Protein AF-A0AAN0JT61-F1 (afdb_monomer_lite)

InterPro domains:
  IPR011029 Death-like domain superfamily [G3DSA:1.10.533.10] (114-217)
  IPR011029 Death-like domain superfamily [SSF47986] (134-212)

pLDDT: mean 75.13, std 17.11, range [29.06, 97.12]

Organism: Amphimedon queenslandica (NCBI:txid400682)

Radius of gyration: 32.4 Å; chains: 1; bounding box: 70×127×72 Å

Secondary structure (DSSP, 8-state):
----------S-SSSSSHHHHHHHHHHHHHHHHHHHHHHHHHHHHHHHHHHHHHHHHHHHHHHHHHHHH----S--HHHHHHHHHHHHHHHHHHHHHHHHHHHHHHHHHHHHSTTSS---GGGHHHHHHHHHHTT--STTHHHHHHHTT--HHHHHHHHHHTTT-HHHHHHHHHHHHHTTGGGHHHHH-SS-HHHHHHHHHHHT-HHHHHHHHHHH-HHHHHHHTTTT-HHHHHHGGGGHHHHHHTTSSS-S---SS-HHHHHHHHHHHHHHH-GGGHHHHHHHHHTSTTTHHHHHHHHHHHHHHHTTTT----TTS-EEEEPPHHHHHHHHHHHHHHHHHHHHHHHHHHH-TT---HHHHHHHHHHH-GGGHHHHHH--SHHHHHHHHHHHS-SS--HHHHHHHHHTT-GGGHHHHHHHHHHHHHHIIIIIIHHHHHHHHTS-GGG-SEEEEEE-TT--HHHHHHHHHHHHHHHTTT-TTPEEEEEETT-

Foldseek 3Di:
DDDDDDDDDDDDDPDPPVVVVVVVVVVVVVVVVVVVVVVVVVVVVVVVVVVVVVVVVVVVVVVVVVVVVDPDDDDPPPVVVVVVVVVVVVVVVVVVVVVVVVVVVVVVVVVVPLPPFADALVCLVVVLVLLVVLPNPQPCLLQLLVLLPHDPVQLVVLCVVQPPNSSSSNSSSVNCQNVCHNVSCPVQVGHGLLSSLRSCVVVVVPSSSVSSCVVPPVLLVLLVVCLPPPLQQVCLLVCLVVCVVLVQADDSDADPPSRSNVSSVSNSSVCSSPVVSQLSVLVSLCVDPSSVVVSVSSNVSSVVVVCVVFAPDPVPAFGEGEADPVLLVVLVVLLVLLLVLLQVLQVLQVPDPPDPPLVVLLVVVCVVDVVCNVQSVVDPGSSSVSNSVSVVDASQDPPSVVCVCVVSVSVVSVVSVVVSNVSVVCSLPPPVLCSVCVSCVVPPPVSGQEYEYEYEQPRDPSSQVNCQVSVCVSCVVPDPRYHYHYYYPPD

Structure (mmCIF, N/CA/C/O backbone):
data_AF-A0AAN0JT61-F1
#
_entry.id   AF-A0AAN0JT61-F1
#
loop_
_atom_site.group_PDB
_atom_site.id
_atom_site.type_symbol
_atom_site.label_atom_id
_atom_site.label_alt_id
_atom_site.label_comp_id
_atom_site.label_asym_id
_atom_site.label_entity_id
_atom_site.label_seq_id
_atom_site.pdbx_PDB_ins_code
_atom_site.Cartn_x
_atom_site.Cartn_y
_atom_site.Cartn_z
_atom_site.occupancy
_atom_site.B_iso_or_equiv
_atom_site.auth_seq_id
_atom_site.auth_comp_id
_atom_site.auth_asym_id
_atom_site.auth_atom_id
_atom_site.pdbx_PDB_model_num
ATOM 1 N N . MET A 1 1 ? 25.704 -66.673 25.360 1.00 35.16 1 MET A N 1
ATOM 2 C CA . MET A 1 1 ? 25.328 -66.747 23.933 1.00 35.16 1 MET A CA 1
ATOM 3 C C . MET A 1 1 ? 24.663 -65.438 23.552 1.00 35.16 1 MET A C 1
ATOM 5 O O . MET A 1 1 ? 23.909 -64.894 24.343 1.00 35.16 1 MET A O 1
ATOM 9 N N . ILE A 1 2 ? 25.077 -64.917 22.407 1.00 32.34 2 ILE A N 1
ATOM 10 C CA . ILE A 1 2 ? 24.938 -63.550 21.899 1.00 32.34 2 ILE A CA 1
ATOM 11 C C . ILE A 1 2 ? 23.466 -63.130 21.734 1.00 32.34 2 ILE A C 1
ATOM 13 O O . ILE A 1 2 ? 22.726 -63.782 21.006 1.00 32.34 2 ILE A O 1
ATOM 17 N N . PHE A 1 3 ? 23.075 -62.010 22.350 1.00 30.03 3 PHE A N 1
ATOM 18 C CA . PHE A 1 3 ? 21.965 -61.181 21.871 1.00 30.03 3 PHE A CA 1
ATOM 19 C C . PHE A 1 3 ? 22.560 -60.119 20.947 1.00 30.03 3 PHE A C 1
ATOM 21 O O . PHE A 1 3 ? 23.240 -59.196 21.389 1.00 30.03 3 PHE A O 1
ATOM 28 N N . SER A 1 4 ? 22.325 -60.275 19.652 1.00 37.31 4 SER A N 1
ATOM 29 C CA . SER A 1 4 ? 22.601 -59.279 18.626 1.00 37.31 4 SER A CA 1
ATOM 30 C C . SER A 1 4 ? 21.273 -58.873 18.009 1.00 37.31 4 SER A C 1
ATOM 32 O O . SER A 1 4 ? 20.595 -59.745 17.474 1.00 37.31 4 SER A O 1
ATOM 34 N N . LEU A 1 5 ? 20.924 -57.586 18.086 1.00 38.19 5 LEU A N 1
ATOM 35 C CA . LEU A 1 5 ? 20.287 -56.797 17.022 1.00 38.19 5 LEU A CA 1
ATOM 36 C C . LEU A 1 5 ? 19.927 -55.413 17.584 1.00 38.19 5 LEU A C 1
ATOM 38 O O . LEU A 1 5 ? 18.916 -55.274 18.262 1.00 38.19 5 LEU A O 1
ATOM 42 N N . LEU A 1 6 ? 20.790 -54.422 17.316 1.00 29.06 6 LEU A N 1
ATOM 43 C CA . LEU A 1 6 ? 20.471 -53.029 16.940 1.00 29.06 6 LEU A CA 1
ATOM 44 C C . LEU A 1 6 ? 21.735 -52.150 17.056 1.00 29.06 6 LEU A C 1
ATOM 46 O O . LEU A 1 6 ? 22.247 -51.977 18.163 1.00 29.06 6 LEU A O 1
ATOM 50 N N . PRO A 1 7 ? 22.239 -51.547 15.963 1.00 36.56 7 PRO A N 1
ATOM 51 C CA . PRO A 1 7 ? 23.210 -50.466 16.049 1.00 36.56 7 PRO A CA 1
ATOM 52 C C . PRO A 1 7 ? 22.503 -49.111 16.195 1.00 36.56 7 PRO A C 1
ATOM 54 O O . PRO A 1 7 ? 21.719 -48.690 15.347 1.00 36.56 7 PRO A O 1
ATOM 57 N N . THR A 1 8 ? 22.838 -48.437 17.289 1.00 40.16 8 THR A N 1
ATOM 58 C CA . THR A 1 8 ? 22.926 -46.982 17.488 1.00 40.16 8 THR A CA 1
ATOM 59 C C . THR A 1 8 ? 22.802 -46.101 16.232 1.00 40.16 8 THR A C 1
ATOM 61 O O . THR A 1 8 ? 23.750 -45.981 15.459 1.00 40.16 8 THR A O 1
ATOM 64 N N . TYR A 1 9 ? 21.691 -45.368 16.118 1.00 32.44 9 TYR A N 1
ATOM 65 C CA . TYR A 1 9 ? 21.553 -44.167 15.280 1.00 32.44 9 TYR A CA 1
ATOM 66 C C . TYR A 1 9 ? 20.774 -43.088 16.043 1.00 32.44 9 TYR A C 1
ATOM 68 O O . TYR A 1 9 ? 19.642 -42.765 15.717 1.00 32.44 9 TYR A O 1
ATOM 76 N N . PHE A 1 10 ? 21.370 -42.534 17.098 1.00 38.59 10 PHE A N 1
ATOM 77 C CA . PHE A 1 10 ? 20.875 -41.304 17.721 1.00 38.59 10 PHE A CA 1
ATOM 78 C C . PHE A 1 10 ? 22.030 -40.576 18.412 1.00 38.59 10 PHE A C 1
ATOM 80 O O . PHE A 1 10 ? 22.243 -40.733 19.605 1.00 38.59 10 PHE A O 1
ATOM 87 N N . CYS A 1 11 ? 22.824 -39.830 17.640 1.00 41.75 11 CYS A N 1
ATOM 88 C CA . CYS A 1 11 ? 23.382 -38.528 18.030 1.00 41.75 11 CYS A CA 1
ATOM 89 C C . CYS A 1 11 ? 24.248 -37.973 16.890 1.00 41.75 11 CYS A C 1
ATOM 91 O O . CYS A 1 11 ? 24.956 -38.733 16.240 1.00 41.75 11 CYS A O 1
ATOM 93 N N . LYS A 1 12 ? 24.252 -36.644 16.725 1.00 39.28 12 LYS A N 1
ATOM 94 C CA . LYS A 1 12 ? 24.946 -35.831 15.696 1.00 39.28 12 LYS A CA 1
ATOM 95 C C . LYS A 1 12 ? 24.189 -35.614 14.379 1.00 39.28 12 LYS A C 1
ATOM 97 O O . LYS A 1 12 ? 24.621 -36.070 13.326 1.00 39.28 12 LYS A O 1
ATOM 102 N N . LYS A 1 13 ? 23.135 -34.789 14.400 1.00 38.94 13 LYS A N 1
ATOM 103 C CA . LYS A 1 13 ? 22.793 -34.005 13.194 1.00 38.94 13 LYS A CA 1
ATOM 104 C C . LYS A 1 13 ? 22.167 -32.617 13.388 1.00 38.94 13 LYS A C 1
ATOM 106 O O . LYS A 1 13 ? 21.731 -32.054 12.398 1.00 38.94 13 LYS A O 1
ATOM 111 N N . ASN A 1 14 ? 22.200 -32.020 14.586 1.00 39.97 14 ASN A N 1
ATOM 112 C CA . ASN A 1 14 ? 21.598 -30.688 14.808 1.00 39.97 14 ASN A CA 1
ATOM 113 C C . ASN A 1 14 ? 22.558 -29.594 15.317 1.00 39.97 14 ASN A C 1
ATOM 115 O O . ASN A 1 14 ? 22.096 -28.535 15.713 1.00 39.97 14 ASN A O 1
ATOM 119 N N . PHE A 1 15 ? 23.882 -29.788 15.299 1.00 38.34 15 PHE A N 1
ATOM 120 C CA . PHE A 1 15 ? 24.797 -28.834 15.959 1.00 38.34 15 PHE A CA 1
ATOM 121 C C . PHE A 1 15 ? 25.441 -27.759 15.058 1.00 38.34 15 PHE A C 1
ATOM 123 O O . PHE A 1 15 ? 26.289 -27.019 15.538 1.00 38.34 15 PHE A O 1
ATOM 130 N N . TRP A 1 16 ? 25.068 -27.636 13.776 1.00 36.72 16 TRP A N 1
ATOM 131 C CA . TRP A 1 16 ? 25.765 -26.713 12.851 1.00 36.72 16 TRP A CA 1
ATOM 132 C C . TRP A 1 16 ? 24.884 -25.743 12.047 1.00 36.72 16 TRP A C 1
ATOM 134 O O . TRP A 1 16 ? 25.426 -24.968 11.269 1.00 36.72 16 TRP A O 1
ATOM 144 N N . VAL A 1 17 ? 23.560 -25.715 12.247 1.00 42.69 17 VAL A N 1
ATOM 145 C CA . VAL A 1 17 ? 22.659 -24.814 11.484 1.00 42.69 17 VAL A CA 1
ATOM 146 C C . VAL A 1 17 ? 22.092 -23.658 12.330 1.00 42.69 17 VAL A C 1
ATOM 148 O O . VAL A 1 17 ? 21.670 -22.651 11.779 1.00 42.69 17 VAL A O 1
ATOM 151 N N . GLU A 1 18 ? 22.155 -23.722 13.665 1.00 44.03 18 GLU A N 1
ATOM 152 C CA . GLU A 1 18 ? 21.636 -22.643 14.532 1.00 44.03 18 GLU A CA 1
ATOM 153 C C . GLU A 1 18 ? 22.633 -21.510 14.827 1.00 44.03 18 GLU A C 1
ATOM 155 O O . GLU A 1 18 ? 22.223 -20.417 15.212 1.00 44.03 18 GLU A O 1
ATOM 160 N N . LEU A 1 19 ? 23.937 -21.753 14.685 1.00 47.88 19 LEU A N 1
ATOM 161 C CA . LEU A 1 19 ? 24.980 -20.801 15.089 1.00 47.88 19 LEU A CA 1
ATOM 162 C C . LEU A 1 19 ? 25.060 -19.521 14.228 1.00 47.88 19 LEU A C 1
ATOM 164 O O . LEU A 1 19 ? 25.226 -18.456 14.822 1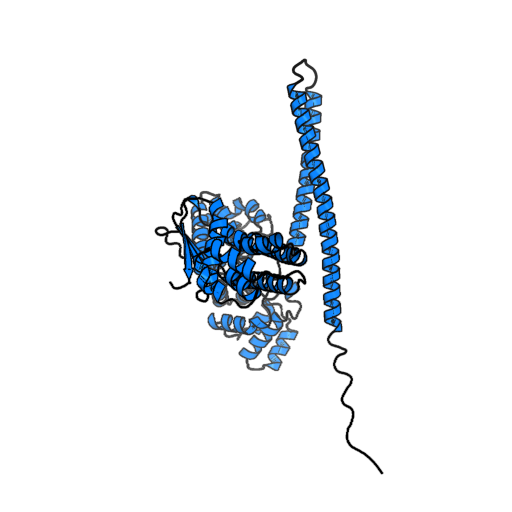.00 47.88 19 LEU A O 1
ATOM 168 N N . PRO A 1 20 ? 24.917 -19.558 12.884 1.00 50.59 20 PRO A N 1
ATOM 169 C CA . PRO A 1 20 ? 25.002 -18.347 12.060 1.00 50.59 20 PRO A CA 1
ATOM 170 C C . PRO A 1 20 ? 23.803 -17.417 12.283 1.00 50.59 20 PRO A C 1
ATOM 172 O O . PRO A 1 20 ? 23.983 -16.233 12.537 1.00 50.59 20 PRO A O 1
ATOM 175 N N . PHE A 1 21 ? 22.588 -17.975 12.308 1.00 44.12 21 PHE A N 1
ATOM 176 C CA . PHE A 1 21 ? 21.357 -17.211 12.529 1.00 44.12 21 PHE A CA 1
ATOM 177 C C . PHE A 1 21 ? 21.274 -16.616 13.936 1.00 44.12 21 PHE A C 1
ATOM 179 O O . PHE A 1 21 ? 20.830 -15.485 14.093 1.00 44.12 21 PHE A O 1
ATOM 186 N N . LYS A 1 22 ? 21.732 -17.333 14.974 1.00 55.31 22 LYS A N 1
ATOM 187 C CA . LYS A 1 22 ? 21.816 -16.765 16.331 1.00 55.31 22 LYS A CA 1
ATOM 188 C C . LYS A 1 22 ? 22.805 -15.603 16.406 1.00 55.31 22 LYS A C 1
ATOM 190 O O . LYS A 1 22 ? 22.553 -14.663 17.151 1.00 55.31 22 LYS A O 1
ATOM 195 N N . ARG A 1 23 ? 23.898 -15.657 15.637 1.00 58.09 23 ARG A N 1
ATOM 196 C CA . ARG A 1 23 ? 24.885 -14.575 15.561 1.00 58.09 23 ARG A CA 1
ATOM 197 C C . ARG A 1 23 ? 24.325 -13.352 14.838 1.00 58.09 23 ARG A C 1
ATOM 199 O O . ARG A 1 23 ? 24.416 -12.263 15.382 1.00 58.09 23 ARG A O 1
ATOM 206 N N . GLU A 1 24 ? 23.673 -13.541 13.693 1.00 56.53 24 GLU A N 1
ATOM 207 C CA . GLU A 1 24 ? 23.010 -12.456 12.953 1.00 56.53 24 GLU A CA 1
ATOM 208 C C . GLU A 1 24 ? 21.865 -11.825 13.757 1.00 56.53 24 GLU A C 1
ATOM 210 O O . GLU A 1 24 ? 21.730 -10.607 13.788 1.00 56.53 24 GLU A O 1
ATOM 215 N N . ILE A 1 25 ? 21.065 -12.628 14.468 1.00 57.94 25 ILE A N 1
ATOM 216 C CA . ILE A 1 25 ? 20.013 -12.115 15.357 1.00 57.94 25 ILE A CA 1
ATOM 217 C C . ILE A 1 25 ? 20.620 -11.327 16.523 1.00 57.94 25 ILE A C 1
ATOM 219 O O . ILE A 1 25 ? 20.094 -10.271 16.859 1.00 57.94 25 ILE A O 1
ATOM 223 N N . ALA A 1 26 ? 21.715 -11.803 17.123 1.00 60.56 26 ALA A N 1
ATOM 224 C CA . ALA A 1 26 ? 22.400 -11.085 18.197 1.00 60.56 26 ALA A CA 1
ATOM 225 C C . ALA A 1 26 ? 23.005 -9.761 17.701 1.00 60.56 26 ALA A C 1
ATOM 227 O O . ALA A 1 26 ? 22.839 -8.739 18.359 1.00 60.56 26 ALA A O 1
ATOM 228 N N . GLU A 1 27 ? 23.619 -9.755 16.515 1.00 59.81 27 GLU A N 1
ATOM 229 C CA . GLU A 1 27 ? 24.146 -8.543 15.875 1.00 59.81 27 GLU A CA 1
ATOM 230 C C . GLU A 1 27 ? 23.022 -7.548 15.542 1.00 59.81 27 GLU A C 1
ATOM 232 O O . GLU A 1 27 ? 23.156 -6.357 15.812 1.00 59.81 27 GLU A O 1
ATOM 237 N N . LEU A 1 28 ? 21.877 -8.019 15.036 1.00 59.12 28 LEU A N 1
ATOM 238 C CA . LEU A 1 28 ? 20.702 -7.175 14.792 1.00 59.12 28 LEU A CA 1
ATOM 239 C C . LEU A 1 28 ? 20.087 -6.645 16.092 1.00 59.12 28 LEU A C 1
ATOM 241 O O . LEU A 1 28 ? 19.678 -5.489 16.147 1.00 59.12 28 LEU A O 1
ATOM 245 N N . GLN A 1 29 ? 20.027 -7.453 17.151 1.00 60.03 29 GLN A N 1
ATOM 246 C CA . GLN A 1 29 ? 19.550 -7.016 18.466 1.00 60.03 29 GLN A CA 1
ATOM 247 C C . GLN A 1 29 ? 20.476 -5.966 19.084 1.00 60.03 29 GLN A C 1
ATOM 249 O O . GLN A 1 29 ? 19.993 -4.991 19.657 1.00 60.03 29 GLN A O 1
ATOM 254 N N . GLU A 1 30 ? 21.789 -6.124 18.927 1.00 67.62 30 GLU A N 1
ATOM 255 C CA . GLU A 1 30 ? 22.780 -5.147 19.369 1.00 67.62 30 GLU A CA 1
ATOM 256 C C . GLU A 1 30 ? 22.668 -3.846 18.564 1.00 67.62 30 GLU A C 1
ATOM 258 O O . GLU A 1 30 ? 22.609 -2.768 19.153 1.00 67.62 30 GLU A O 1
ATOM 263 N N . GLN A 1 31 ? 22.497 -3.929 17.240 1.00 59.41 31 GLN A N 1
ATOM 264 C CA . GLN A 1 31 ? 22.228 -2.762 16.395 1.00 59.41 31 GLN A CA 1
ATOM 265 C C . GLN A 1 31 ? 20.920 -2.054 16.775 1.00 59.41 31 GLN A C 1
ATOM 267 O O . GLN A 1 31 ? 20.903 -0.828 16.873 1.00 59.41 31 GLN A O 1
ATOM 272 N N . ILE A 1 32 ? 19.840 -2.795 17.050 1.00 62.59 32 ILE A N 1
ATOM 273 C CA . ILE A 1 32 ? 18.564 -2.235 17.527 1.00 62.59 32 ILE A CA 1
ATOM 274 C C . ILE A 1 32 ? 18.744 -1.564 18.893 1.00 62.59 32 ILE A C 1
ATOM 276 O O . ILE A 1 32 ? 18.183 -0.492 19.126 1.00 62.59 32 ILE A O 1
ATOM 280 N N . SER A 1 33 ? 19.533 -2.159 19.789 1.00 71.19 33 SER A N 1
ATOM 281 C CA . SER A 1 33 ? 19.815 -1.598 21.112 1.00 71.19 33 SER A CA 1
ATOM 282 C C . SER A 1 33 ? 20.605 -0.293 21.006 1.00 71.19 33 SER A C 1
ATOM 284 O O . SER A 1 33 ? 20.215 0.709 21.602 1.00 71.19 33 SER A O 1
ATOM 286 N N . VAL A 1 34 ? 21.669 -0.266 20.197 1.00 65.75 34 VAL A N 1
ATOM 287 C CA . VAL A 1 34 ? 22.466 0.944 19.933 1.00 65.75 34 VAL A CA 1
ATOM 288 C C . VAL A 1 34 ? 21.608 2.026 19.274 1.00 65.75 34 VAL A C 1
ATOM 290 O O . VAL A 1 34 ? 21.654 3.183 19.687 1.00 65.75 34 VAL A O 1
ATOM 293 N N . MET A 1 35 ? 20.764 1.651 18.307 1.00 67.75 35 MET A N 1
ATOM 294 C CA . MET A 1 35 ? 19.832 2.568 17.650 1.00 67.75 35 MET A CA 1
ATOM 295 C C . MET A 1 35 ? 18.818 3.151 18.641 1.00 67.75 35 MET A C 1
ATOM 297 O O . MET A 1 35 ? 18.564 4.351 18.626 1.00 67.75 35 MET A O 1
ATOM 301 N N . SER A 1 36 ? 18.269 2.328 19.535 1.00 65.50 36 SER A N 1
ATOM 302 C CA . SER A 1 36 ? 17.295 2.763 20.543 1.00 65.50 36 SER A CA 1
ATOM 303 C C . SER A 1 36 ? 17.906 3.764 21.522 1.00 65.50 36 SER A C 1
ATOM 305 O O . SER A 1 36 ? 17.281 4.779 21.821 1.00 65.50 36 SER A O 1
ATOM 307 N N . VAL A 1 37 ? 19.145 3.522 21.965 1.00 70.38 37 VAL A N 1
ATOM 308 C CA . VAL A 1 37 ? 19.904 4.461 22.807 1.00 70.38 37 VAL A CA 1
ATOM 309 C C . VAL A 1 37 ? 20.186 5.759 22.054 1.00 70.38 37 VAL A C 1
ATOM 311 O O . VAL A 1 37 ? 20.010 6.839 22.610 1.00 70.38 37 VAL A O 1
ATOM 314 N N . HIS A 1 38 ? 20.560 5.684 20.775 1.00 63.72 38 HIS A N 1
ATOM 315 C CA . HIS A 1 38 ? 20.801 6.883 19.977 1.00 63.72 38 HIS A CA 1
ATOM 316 C C . HIS A 1 38 ? 19.523 7.712 19.777 1.00 63.72 38 HIS A C 1
ATOM 318 O O . HIS A 1 38 ? 19.560 8.932 19.910 1.00 63.72 38 HIS A O 1
ATOM 324 N N . ILE A 1 39 ? 18.381 7.060 19.538 1.00 62.31 39 ILE A N 1
ATOM 325 C CA . ILE A 1 39 ? 17.066 7.709 19.440 1.00 62.31 39 ILE A CA 1
ATOM 326 C C . ILE A 1 39 ? 16.668 8.355 20.774 1.00 62.31 39 ILE A C 1
ATOM 328 O O . ILE A 1 39 ? 16.152 9.470 20.769 1.00 62.31 39 ILE A O 1
ATOM 332 N N . LEU A 1 40 ? 16.914 7.684 21.904 1.00 63.88 40 LEU A N 1
ATOM 333 C CA . LEU A 1 40 ? 16.661 8.222 23.245 1.00 63.88 40 LEU A CA 1
ATOM 334 C C . LEU A 1 40 ? 17.507 9.468 23.523 1.00 63.88 40 LEU A C 1
ATOM 336 O O . LEU A 1 40 ? 16.938 10.506 23.845 1.00 63.88 40 LEU A O 1
ATOM 340 N N . ASN A 1 41 ? 18.819 9.415 23.282 1.00 69.19 41 ASN A N 1
ATOM 341 C CA . ASN A 1 41 ? 19.691 10.584 23.439 1.00 69.19 41 ASN A CA 1
ATOM 342 C C . ASN A 1 41 ? 19.269 11.729 22.505 1.00 69.19 41 ASN A C 1
ATOM 344 O O . ASN A 1 41 ? 19.226 12.883 22.914 1.00 69.19 41 ASN A O 1
ATOM 348 N N . LYS A 1 42 ? 18.888 11.428 21.255 1.00 65.06 42 LYS A N 1
ATOM 349 C CA . LYS A 1 42 ? 18.384 12.444 20.316 1.00 65.06 42 LYS A CA 1
ATOM 350 C C . LYS A 1 42 ? 17.048 13.039 20.752 1.00 65.06 42 LYS A C 1
ATOM 352 O O . LYS A 1 42 ? 16.776 14.202 20.467 1.00 65.06 42 LYS A O 1
ATOM 357 N N . ARG A 1 43 ? 16.204 12.260 21.427 1.00 65.44 43 ARG A N 1
ATOM 358 C CA . ARG A 1 43 ? 14.959 12.753 22.015 1.00 65.44 43 ARG A CA 1
ATOM 359 C C . ARG A 1 43 ? 15.239 13.699 23.180 1.00 65.44 43 ARG A C 1
ATOM 361 O O . ARG A 1 43 ? 14.606 14.745 23.227 1.00 65.44 43 ARG A O 1
ATOM 368 N N . GLU A 1 44 ? 16.185 13.364 24.053 1.00 71.44 44 GLU A N 1
ATOM 369 C CA . GLU A 1 44 ? 16.623 14.242 25.148 1.00 71.44 44 GLU A CA 1
ATOM 370 C C . GLU A 1 44 ? 17.214 15.553 24.607 1.00 71.44 44 GLU A C 1
ATOM 372 O O . GLU A 1 44 ? 16.745 16.624 24.981 1.00 71.44 44 GLU A O 1
ATOM 377 N N . GLU A 1 45 ? 18.122 15.488 23.623 1.00 68.69 45 GLU A N 1
ATOM 378 C CA . GLU A 1 45 ? 18.667 16.677 22.939 1.00 68.69 45 GLU A CA 1
ATOM 379 C C . GLU A 1 45 ? 17.555 17.551 22.315 1.00 68.69 45 GLU A C 1
ATOM 381 O O . GLU A 1 45 ? 17.616 18.781 22.346 1.00 68.69 45 GLU A O 1
ATOM 386 N N . ASN A 1 46 ? 16.510 16.932 21.753 1.00 58.19 46 ASN A N 1
ATOM 387 C CA . ASN A 1 46 ? 15.363 17.654 21.195 1.00 58.19 46 ASN A CA 1
ATOM 388 C C . ASN A 1 46 ? 14.463 18.270 22.276 1.00 58.19 46 ASN A C 1
ATOM 390 O O . ASN A 1 46 ? 13.885 19.334 22.051 1.00 58.19 46 ASN A O 1
ATOM 394 N N . GLU A 1 47 ? 14.311 17.618 23.428 1.00 71.81 47 GLU A N 1
ATOM 395 C CA . GLU A 1 47 ? 13.565 18.157 24.568 1.00 71.81 47 GLU A CA 1
ATOM 396 C C . GLU A 1 47 ? 14.295 19.368 25.177 1.00 71.81 47 GLU A C 1
ATOM 398 O O . GLU A 1 47 ? 13.644 20.377 25.463 1.00 71.81 47 GLU A O 1
ATOM 403 N N . GLU A 1 48 ? 15.630 19.330 25.253 1.00 74.94 48 GLU A N 1
ATOM 404 C CA . GLU A 1 48 ? 16.474 20.471 25.637 1.00 74.94 48 GLU A CA 1
ATOM 405 C C . GLU A 1 48 ? 16.339 21.641 24.651 1.00 74.94 48 GLU A C 1
ATOM 407 O O . GLU A 1 48 ? 16.025 22.762 25.059 1.00 74.94 48 GLU A O 1
ATOM 412 N N . LEU A 1 49 ? 16.456 21.384 23.342 1.00 69.19 49 LEU A N 1
ATOM 413 C CA . LEU A 1 49 ? 16.263 22.409 22.305 1.00 69.19 49 LEU A CA 1
ATOM 414 C C . LEU A 1 49 ? 14.855 23.019 22.344 1.00 69.19 49 LEU A C 1
ATOM 416 O O . LEU A 1 49 ? 14.675 24.226 22.175 1.00 69.19 49 LEU A O 1
ATOM 420 N N . MET A 1 50 ? 13.830 22.203 22.593 1.00 64.88 50 MET A N 1
ATOM 421 C CA . MET A 1 50 ? 12.456 22.685 22.742 1.00 64.88 50 MET A CA 1
ATOM 422 C C . MET A 1 50 ? 12.278 23.574 23.974 1.00 64.88 50 MET A C 1
ATOM 424 O O . MET A 1 50 ? 11.449 24.491 23.950 1.00 64.88 50 MET A O 1
ATOM 428 N N . GLN A 1 51 ? 13.030 23.313 25.041 1.00 74.25 51 GLN A N 1
ATOM 429 C CA . GLN A 1 51 ? 13.022 24.137 26.239 1.00 74.25 51 GLN A CA 1
ATOM 430 C C . GLN A 1 51 ? 13.738 25.475 25.997 1.00 74.25 51 GLN A C 1
ATOM 432 O O . GLN A 1 51 ? 13.152 26.517 26.291 1.00 74.25 51 GLN A O 1
ATOM 437 N N . GLU A 1 52 ? 14.899 25.472 25.334 1.00 72.44 52 GLU A N 1
ATOM 438 C CA . GLU A 1 52 ? 15.598 26.698 24.911 1.00 72.44 52 GLU A CA 1
ATOM 439 C C . GLU A 1 52 ? 14.712 27.588 24.020 1.00 72.44 52 GLU A C 1
ATOM 441 O O . GLU A 1 52 ? 14.616 28.797 24.234 1.00 72.44 52 GLU A O 1
ATOM 446 N N . ILE A 1 53 ? 13.972 26.998 23.071 1.00 68.88 53 ILE A N 1
ATOM 447 C CA . ILE A 1 53 ? 13.028 27.737 22.211 1.00 68.88 53 ILE A CA 1
ATOM 448 C C . ILE A 1 53 ? 11.893 28.373 23.029 1.00 68.88 53 ILE A C 1
ATOM 450 O O . ILE A 1 53 ? 11.443 29.482 22.718 1.00 68.88 53 ILE A O 1
ATOM 454 N N . LYS A 1 54 ? 11.381 27.679 24.053 1.00 71.69 54 LYS A N 1
ATOM 455 C CA . LYS A 1 54 ? 10.327 28.220 24.928 1.00 71.69 54 LYS A CA 1
ATOM 456 C C . LYS A 1 54 ? 10.837 29.383 25.767 1.00 71.69 54 LYS A C 1
ATOM 458 O O . LYS A 1 54 ? 10.110 30.365 25.921 1.00 71.69 54 LYS A O 1
ATOM 463 N N . ASP A 1 55 ? 12.049 29.269 26.294 1.00 72.12 55 ASP A N 1
ATOM 464 C CA . ASP A 1 55 ? 12.661 30.313 27.109 1.00 72.12 55 ASP A CA 1
ATOM 465 C C . ASP A 1 55 ? 12.960 31.552 26.251 1.00 72.12 55 ASP A C 1
ATOM 467 O O . ASP A 1 55 ? 12.522 32.648 26.597 1.00 72.12 55 ASP A O 1
ATOM 471 N N . TYR A 1 56 ? 13.487 31.362 25.038 1.00 65.56 56 TYR A N 1
ATOM 472 C CA . TYR A 1 56 ? 13.686 32.438 24.063 1.00 65.56 56 TYR A CA 1
ATOM 473 C C . TYR A 1 56 ? 12.384 33.170 23.690 1.00 65.56 56 TYR A C 1
ATOM 475 O O . TYR A 1 56 ? 12.333 34.401 23.648 1.00 65.56 56 TYR A O 1
ATOM 483 N N . LYS A 1 57 ? 11.287 32.432 23.464 1.00 70.19 57 LYS A N 1
ATOM 484 C CA . LYS A 1 57 ? 9.966 33.038 23.206 1.00 70.19 57 LYS A CA 1
ATOM 485 C C . LYS A 1 57 ? 9.461 33.856 24.391 1.00 70.19 57 LYS A C 1
ATOM 487 O O . LYS A 1 57 ? 8.821 34.883 24.179 1.00 70.19 57 LYS A O 1
ATOM 492 N N . ARG A 1 58 ? 9.719 33.406 25.623 1.00 71.25 58 ARG A N 1
ATOM 493 C CA . ARG A 1 58 ? 9.323 34.123 26.841 1.00 71.25 58 ARG A CA 1
ATOM 494 C C . ARG A 1 58 ? 10.100 35.429 26.986 1.00 71.25 58 ARG A C 1
ATOM 496 O O . ARG A 1 58 ? 9.493 36.444 27.316 1.00 71.25 58 ARG A O 1
ATOM 503 N N . ASP A 1 59 ? 11.398 35.404 26.714 1.00 71.19 59 ASP A N 1
ATOM 504 C CA . ASP A 1 59 ? 12.259 36.583 26.825 1.00 71.19 59 ASP A CA 1
ATOM 505 C C . ASP A 1 59 ? 11.965 37.604 25.719 1.00 71.19 59 ASP A C 1
ATOM 507 O O . ASP A 1 59 ? 11.891 38.798 25.997 1.00 71.19 59 ASP A O 1
ATOM 511 N N . THR A 1 60 ? 11.648 37.139 24.505 1.00 62.16 60 THR A N 1
ATOM 512 C CA . THR A 1 60 ? 11.164 38.006 23.414 1.00 62.16 60 THR A CA 1
ATOM 513 C C . THR A 1 60 ? 9.860 38.714 23.805 1.00 62.16 60 THR A C 1
ATOM 515 O O . THR A 1 60 ? 9.733 39.921 23.629 1.00 62.16 60 THR A O 1
ATOM 518 N N . LEU A 1 61 ? 8.913 37.994 24.426 1.00 68.81 61 LEU A N 1
ATOM 519 C CA . LEU A 1 61 ? 7.643 38.574 24.883 1.00 68.81 61 LEU A CA 1
ATOM 520 C C . LEU A 1 61 ? 7.822 39.611 26.003 1.00 68.81 61 LEU A C 1
ATOM 522 O O . LEU A 1 61 ? 7.072 40.584 26.061 1.00 68.81 61 LEU A O 1
ATOM 526 N N . LYS A 1 62 ? 8.787 39.394 26.907 1.00 70.25 62 LYS A N 1
ATOM 527 C CA . LYS A 1 62 ? 9.131 40.361 27.961 1.00 70.25 62 LYS A CA 1
ATOM 528 C C . LYS A 1 62 ? 9.756 41.622 27.376 1.00 70.25 62 LYS A C 1
ATOM 530 O O . LYS A 1 62 ? 9.403 42.713 27.809 1.00 70.25 62 LYS A O 1
ATOM 535 N N . LEU A 1 63 ? 10.623 41.473 26.375 1.00 60.69 63 LEU A N 1
ATOM 536 C CA . LEU A 1 63 ? 11.251 42.599 25.691 1.00 60.69 63 LEU A CA 1
ATOM 537 C C . LEU A 1 63 ? 10.215 43.426 24.912 1.00 60.69 63 LEU A C 1
ATOM 539 O O . LEU A 1 63 ? 10.215 44.648 25.012 1.00 60.69 63 LEU A O 1
ATOM 543 N N . ASP A 1 64 ? 9.273 42.775 24.221 1.00 59.47 64 ASP A N 1
ATOM 544 C CA . ASP A 1 64 ? 8.155 43.453 23.547 1.00 59.47 64 ASP A CA 1
ATOM 545 C C . ASP A 1 64 ? 7.268 44.228 24.544 1.00 59.47 64 ASP A C 1
ATOM 547 O O . ASP A 1 64 ? 6.786 45.324 24.244 1.00 59.47 64 ASP A O 1
ATOM 551 N N . GLN A 1 65 ? 7.080 43.694 25.758 1.00 63.22 65 GLN A N 1
ATOM 552 C CA . GLN A 1 65 ? 6.361 44.370 26.844 1.00 63.22 65 GLN A CA 1
ATOM 553 C C . GLN A 1 65 ? 7.144 45.556 27.430 1.00 63.22 65 GLN A C 1
ATOM 555 O O . GLN A 1 65 ? 6.543 46.603 27.674 1.00 63.22 65 GLN A O 1
ATOM 560 N N . GLU A 1 66 ? 8.463 45.431 27.613 1.00 58.59 66 GLU A N 1
ATOM 561 C CA . GLU A 1 66 ? 9.333 46.530 28.060 1.00 58.59 66 GLU A CA 1
ATOM 562 C C . GLU A 1 66 ? 9.384 47.665 27.026 1.00 58.59 66 GLU A C 1
ATOM 564 O O . GLU A 1 66 ? 9.204 48.830 27.391 1.00 58.59 66 GLU A O 1
ATOM 569 N N . ILE A 1 67 ? 9.488 47.338 25.731 1.00 57.03 67 ILE A N 1
ATOM 570 C CA . ILE A 1 67 ? 9.441 48.298 24.613 1.00 57.03 67 ILE A CA 1
ATOM 571 C C . ILE A 1 67 ? 8.099 49.050 24.572 1.00 57.03 67 ILE A C 1
ATOM 573 O O . ILE A 1 67 ? 8.070 50.245 24.282 1.00 57.03 67 ILE A O 1
ATOM 577 N N . CYS A 1 68 ? 6.984 48.390 24.903 1.00 53.84 68 CYS A N 1
ATOM 578 C CA . CYS A 1 68 ? 5.677 49.046 25.009 1.00 53.84 68 CYS A CA 1
ATOM 579 C C . CYS A 1 68 ? 5.547 49.977 26.229 1.00 53.84 68 CYS A C 1
ATOM 581 O O . CYS A 1 68 ? 4.664 50.836 26.234 1.00 53.84 68 CYS A O 1
ATOM 583 N N . SER A 1 69 ? 6.392 49.815 27.252 1.00 54.75 69 SER A N 1
ATOM 584 C CA . SER A 1 69 ? 6.325 50.582 28.504 1.00 54.75 69 SER A CA 1
ATOM 585 C C . SER A 1 69 ? 7.281 51.784 28.566 1.00 54.75 69 SER A C 1
ATOM 587 O O . SER A 1 69 ? 6.961 52.771 29.227 1.00 54.75 69 SER A O 1
ATOM 589 N N . GLU A 1 70 ? 8.398 51.770 27.829 1.00 49.53 70 GLU A N 1
ATOM 590 C CA . GLU A 1 70 ? 9.336 52.900 27.735 1.00 49.53 70 GLU A CA 1
ATOM 591 C C . GLU A 1 70 ? 9.062 53.785 26.505 1.00 49.53 70 GLU A C 1
ATOM 593 O O . GLU A 1 70 ? 9.822 53.821 25.538 1.00 49.53 70 GLU A O 1
ATOM 598 N N . GLN A 1 71 ? 7.993 54.580 26.554 1.00 54.53 71 GLN A N 1
ATOM 599 C CA . GLN A 1 71 ? 7.913 55.810 25.760 1.00 54.53 71 GLN A CA 1
ATOM 600 C C . GLN A 1 71 ? 8.418 56.999 26.585 1.00 54.53 71 GLN A C 1
ATOM 602 O O . GLN A 1 71 ? 7.620 57.832 27.001 1.00 54.53 71 GLN A O 1
ATOM 607 N N . THR A 1 72 ? 9.734 57.121 26.787 1.00 42.00 72 THR A N 1
ATOM 608 C CA . THR A 1 72 ? 10.366 58.416 27.106 1.00 42.00 72 THR A CA 1
ATOM 609 C C . THR A 1 72 ? 11.868 58.454 26.785 1.00 42.00 72 THR A C 1
ATOM 611 O O . THR A 1 72 ? 12.662 57.684 27.308 1.00 42.00 72 THR A O 1
ATOM 614 N N . LEU A 1 73 ? 12.226 59.471 25.990 1.00 47.28 73 LEU A N 1
ATOM 615 C CA . LEU A 1 73 ? 13.507 60.196 25.933 1.00 47.28 73 LEU A CA 1
ATOM 616 C C . LEU A 1 73 ? 14.755 59.480 25.370 1.00 47.28 73 LEU A C 1
ATOM 618 O O . LEU A 1 73 ? 15.536 58.850 26.071 1.00 47.28 73 LEU A O 1
ATOM 622 N N . ASP A 1 74 ? 14.961 59.720 24.071 1.00 50.56 74 ASP A N 1
ATOM 623 C CA . ASP A 1 74 ? 16.187 60.261 23.454 1.00 50.56 74 ASP A CA 1
ATOM 624 C C . ASP A 1 74 ? 17.538 59.856 24.078 1.00 50.56 74 ASP A C 1
ATOM 626 O O . ASP A 1 74 ? 18.134 60.594 24.863 1.00 50.56 74 ASP A O 1
ATOM 630 N N . LYS A 1 75 ? 17.978 58.646 23.713 1.00 53.44 75 LYS A N 1
ATOM 631 C CA . LYS A 1 75 ? 19.355 58.109 23.635 1.00 53.44 75 LYS A CA 1
ATOM 632 C C . LYS A 1 75 ? 19.193 56.592 23.549 1.00 53.44 75 LYS A C 1
ATOM 634 O O . LYS A 1 75 ? 18.919 56.014 24.591 1.00 53.44 75 LYS A O 1
ATOM 639 N N . ARG A 1 76 ? 19.268 55.969 22.357 1.00 48.69 76 ARG A N 1
ATOM 640 C CA . ARG A 1 76 ? 19.458 54.496 22.159 1.00 48.69 76 ARG A CA 1
ATOM 641 C C . ARG A 1 76 ? 19.341 54.007 20.696 1.00 48.69 76 ARG A C 1
ATOM 643 O O . ARG A 1 76 ? 18.920 52.885 20.450 1.00 48.69 76 ARG A O 1
ATOM 650 N N . GLY A 1 77 ? 19.723 54.812 19.700 1.00 50.44 77 GLY A N 1
ATOM 651 C CA . GLY A 1 77 ? 19.744 54.340 18.301 1.00 50.44 77 GLY A CA 1
ATOM 652 C C . GLY A 1 77 ? 20.800 53.254 18.043 1.00 50.44 77 GLY A C 1
ATOM 653 O O . GLY A 1 77 ? 20.544 52.304 17.311 1.00 50.44 77 GLY A O 1
ATOM 654 N N . GLU A 1 78 ? 21.964 53.359 18.692 1.00 49.62 78 GLU A N 1
ATOM 655 C CA . GLU A 1 78 ? 23.074 52.413 18.512 1.00 49.62 78 GLU A CA 1
ATOM 656 C C . GLU A 1 78 ? 22.881 51.120 19.329 1.00 49.62 78 GLU A C 1
ATOM 658 O O . GLU A 1 78 ? 23.066 50.032 18.786 1.00 49.62 78 GLU A O 1
ATOM 663 N N . ASP A 1 79 ? 22.395 51.195 20.575 1.00 52.22 79 ASP A N 1
ATOM 664 C CA . ASP A 1 79 ? 22.197 49.997 21.413 1.00 52.22 79 ASP A CA 1
ATOM 665 C C . ASP A 1 79 ? 21.070 49.085 20.894 1.00 52.22 79 ASP A C 1
ATOM 667 O O . ASP A 1 79 ? 21.196 47.862 20.935 1.00 52.22 79 ASP A O 1
ATOM 671 N N . GLN A 1 80 ? 19.983 49.646 20.340 1.00 51.72 80 GLN A N 1
ATOM 672 C CA . GLN A 1 80 ? 18.914 48.843 19.725 1.00 51.72 80 GLN A CA 1
ATOM 673 C C . GLN A 1 80 ? 19.399 48.082 18.487 1.00 51.72 80 GLN A C 1
ATOM 675 O O . GLN A 1 80 ? 18.972 46.952 18.247 1.00 51.72 80 GLN A O 1
ATOM 680 N N . GLN A 1 81 ? 20.306 48.674 17.709 1.00 54.94 81 GLN A N 1
ATOM 681 C CA . GLN A 1 81 ? 20.834 48.058 16.496 1.00 54.94 81 GLN A CA 1
ATOM 682 C C . GLN A 1 81 ? 21.832 46.937 16.818 1.00 54.94 81 GLN A C 1
ATOM 684 O O . GLN A 1 81 ? 21.815 45.900 16.156 1.00 54.94 81 GLN A O 1
ATOM 689 N N . VAL A 1 82 ? 22.630 47.102 17.879 1.00 61.06 82 VAL A N 1
ATOM 690 C CA . VAL A 1 82 ? 23.526 46.058 18.405 1.00 61.06 82 VAL A CA 1
ATOM 691 C C . VAL A 1 82 ? 22.727 44.874 18.954 1.00 61.06 82 VAL A C 1
ATOM 693 O O . VAL A 1 82 ? 23.016 43.730 18.607 1.00 61.06 82 VAL A O 1
ATOM 696 N N . ILE A 1 83 ? 21.669 45.129 19.731 1.00 56.66 83 ILE A N 1
ATOM 697 C CA . ILE A 1 83 ? 20.807 44.068 20.276 1.00 56.66 83 ILE A CA 1
ATOM 698 C C . ILE A 1 83 ? 20.075 43.325 19.149 1.00 56.66 83 ILE A C 1
ATOM 700 O O . ILE A 1 83 ? 20.052 42.095 19.133 1.00 56.66 83 ILE A O 1
ATOM 704 N N . HIS A 1 84 ? 19.530 44.041 18.159 1.00 57.88 84 HIS A N 1
ATOM 705 C CA . HIS A 1 84 ? 18.862 43.413 17.016 1.00 57.88 84 HIS A CA 1
ATOM 706 C C . HIS A 1 84 ? 19.833 42.577 16.160 1.00 57.88 84 HIS A C 1
ATOM 708 O O . HIS A 1 84 ? 19.444 41.545 15.605 1.00 57.88 84 HIS A O 1
ATOM 714 N N . GLN A 1 85 ? 21.094 42.997 16.037 1.00 63.81 85 GLN A N 1
ATOM 715 C CA . GLN A 1 85 ? 22.115 42.249 15.304 1.00 63.81 85 GLN A CA 1
ATOM 716 C C . GLN A 1 85 ? 22.533 40.971 16.051 1.00 63.81 85 GLN A C 1
ATOM 718 O O . GLN A 1 85 ? 22.588 39.911 15.430 1.00 63.81 85 GLN A O 1
ATOM 723 N N . GLU A 1 86 ? 22.724 41.032 17.372 1.00 66.62 86 GLU A N 1
ATOM 724 C CA . GLU A 1 86 ? 23.030 39.851 18.196 1.00 66.62 86 GLU A CA 1
ATOM 725 C C . GLU A 1 86 ? 21.882 38.830 18.156 1.00 66.62 86 GLU A C 1
ATOM 727 O O . GLU A 1 86 ? 22.103 37.638 17.945 1.00 66.62 86 GLU A O 1
ATOM 732 N N . ILE A 1 87 ? 20.632 39.296 18.259 1.00 61.16 87 ILE A N 1
ATOM 733 C CA . ILE A 1 87 ? 19.430 38.455 18.137 1.00 61.16 87 ILE A CA 1
ATOM 734 C C . ILE A 1 87 ? 19.394 37.743 16.779 1.00 61.16 87 ILE A C 1
ATOM 736 O O . ILE A 1 87 ? 19.097 36.549 16.713 1.00 61.16 87 ILE A O 1
ATOM 740 N N . LYS A 1 88 ? 19.720 38.453 15.695 1.00 64.19 88 LYS A N 1
ATOM 741 C CA . LYS A 1 88 ? 19.744 37.888 14.343 1.00 64.19 88 LYS A CA 1
ATOM 742 C C . LYS A 1 88 ? 20.829 36.820 14.187 1.00 64.19 88 LYS A C 1
ATOM 744 O O . LYS A 1 88 ? 20.557 35.759 13.632 1.00 64.19 88 LYS A O 1
ATOM 749 N N . GLU A 1 89 ? 22.023 37.056 14.724 1.00 71.31 89 GLU A N 1
ATOM 750 C CA . GLU A 1 89 ? 23.119 36.081 14.683 1.00 71.31 89 GLU A CA 1
ATOM 751 C C . GLU A 1 89 ? 22.830 34.825 15.514 1.00 71.31 89 GLU A C 1
ATOM 753 O O . GLU A 1 89 ? 23.154 33.713 15.092 1.00 71.31 89 GLU A O 1
ATOM 758 N N . GLN A 1 90 ? 22.178 34.972 16.670 1.00 66.25 90 GLN A N 1
ATOM 759 C CA . GLN A 1 90 ? 21.696 33.842 17.471 1.00 66.25 90 GLN A CA 1
ATOM 760 C C . GLN A 1 90 ? 20.665 33.008 16.688 1.00 66.25 90 GLN A C 1
ATOM 762 O O . GLN A 1 90 ? 20.734 31.776 16.690 1.00 66.25 90 GLN A O 1
ATOM 767 N N . LEU A 1 91 ? 19.756 33.669 15.959 1.00 60.12 91 LEU A N 1
ATOM 768 C CA . LEU A 1 91 ? 18.737 33.015 15.133 1.00 60.12 91 LEU A CA 1
ATOM 769 C C . LEU A 1 91 ? 19.354 32.225 13.968 1.00 60.12 91 LEU A C 1
ATOM 771 O O . LEU A 1 91 ? 18.958 31.086 13.711 1.00 60.12 91 LEU A O 1
ATOM 775 N N . ASP A 1 92 ? 20.348 32.803 13.291 1.00 66.06 92 ASP A N 1
ATOM 776 C CA . ASP A 1 92 ? 21.050 32.156 12.180 1.00 66.06 92 ASP A CA 1
ATOM 777 C C . ASP A 1 92 ? 21.871 30.944 12.663 1.00 66.06 92 ASP A C 1
ATOM 779 O O . ASP A 1 92 ? 21.860 29.892 12.016 1.00 66.06 92 ASP A O 1
ATOM 783 N N . ARG A 1 93 ? 22.502 31.024 13.847 1.00 70.31 93 ARG A N 1
ATOM 784 C CA . ARG A 1 93 ? 23.193 29.880 14.478 1.00 70.31 93 ARG A CA 1
ATOM 785 C C . ARG A 1 93 ? 22.235 28.732 14.812 1.00 70.31 93 ARG A C 1
ATOM 787 O O . ARG A 1 93 ? 22.546 27.575 14.523 1.00 70.31 93 ARG A O 1
ATOM 794 N N . LEU A 1 94 ? 21.067 29.036 15.381 1.00 62.34 94 LEU A N 1
ATOM 795 C CA . LEU A 1 94 ? 20.018 28.048 15.668 1.00 62.34 94 LEU A CA 1
ATOM 796 C C . LEU A 1 94 ? 19.486 27.398 14.388 1.00 62.34 94 LEU A C 1
ATOM 798 O O . LEU A 1 94 ? 19.314 26.181 14.338 1.00 62.34 94 LEU A O 1
ATOM 802 N N . LYS A 1 95 ? 19.288 28.189 13.331 1.00 67.38 95 LYS A N 1
ATOM 803 C CA . LYS A 1 95 ? 18.809 27.701 12.037 1.00 67.38 95 LYS A CA 1
ATOM 804 C C . LYS A 1 95 ? 19.783 26.710 11.395 1.00 67.38 95 LYS A C 1
ATOM 806 O O . LYS A 1 95 ? 19.359 25.633 10.987 1.00 67.38 95 LYS A O 1
ATOM 811 N N . ILE A 1 96 ? 21.083 27.015 11.411 1.00 71.19 96 ILE A N 1
ATOM 812 C CA . ILE A 1 96 ? 22.138 26.102 10.937 1.00 71.19 96 ILE A CA 1
ATOM 813 C C . ILE A 1 96 ? 22.146 24.798 11.755 1.00 71.19 96 ILE A C 1
ATOM 815 O O . ILE A 1 96 ? 22.292 23.708 11.196 1.00 71.19 96 ILE A O 1
ATOM 819 N N . LYS A 1 97 ? 21.949 24.879 13.079 1.00 65.38 97 LYS A N 1
ATOM 820 C CA . LYS A 1 97 ? 21.925 23.704 13.965 1.00 65.38 97 LYS A CA 1
ATOM 821 C C . LYS A 1 97 ? 20.721 22.795 13.679 1.00 65.38 97 LYS A C 1
ATOM 823 O O . LYS A 1 97 ? 20.905 21.588 13.552 1.00 65.38 97 LYS A O 1
ATOM 828 N N . VAL A 1 98 ? 19.535 23.367 13.457 1.00 59.97 98 VAL A N 1
ATOM 829 C CA . VAL A 1 98 ? 18.320 22.628 13.060 1.00 59.97 98 VAL A CA 1
ATOM 830 C C . VAL A 1 98 ? 18.466 21.995 11.671 1.00 59.97 98 VAL A C 1
ATOM 832 O O . VAL A 1 98 ? 18.136 20.822 11.491 1.00 59.97 98 VAL A O 1
ATOM 835 N N . GLU A 1 99 ? 19.000 22.734 10.694 1.00 61.91 99 GLU A N 1
ATOM 836 C CA . GLU A 1 99 ? 19.220 22.235 9.329 1.00 61.91 99 GLU A CA 1
ATOM 837 C C . GLU A 1 99 ? 20.241 21.079 9.309 1.00 61.91 99 GLU A C 1
ATOM 839 O O . GLU A 1 99 ? 20.007 20.068 8.647 1.00 61.91 99 GLU A O 1
ATOM 844 N N . SER A 1 100 ? 21.319 21.163 10.103 1.00 62.97 100 SER A N 1
ATOM 845 C CA . SER A 1 100 ? 22.303 20.073 10.240 1.00 62.97 100 SER A CA 1
ATOM 846 C C . SER A 1 100 ? 21.750 18.812 10.924 1.00 62.97 100 SER A C 1
ATOM 848 O O . SER A 1 100 ? 22.154 17.695 10.600 1.00 62.97 100 SER A O 1
ATOM 850 N N . GLN A 1 101 ? 20.793 18.954 11.847 1.00 55.16 101 GLN A N 1
ATOM 851 C CA . GLN A 1 101 ? 20.128 17.809 12.475 1.00 55.16 101 GLN A CA 1
ATOM 852 C C . GLN A 1 101 ? 19.108 17.155 11.527 1.00 55.16 101 GLN A C 1
ATOM 854 O O . GLN A 1 101 ? 18.974 15.929 11.517 1.00 55.16 101 GLN A O 1
ATOM 859 N N . GLN A 1 102 ? 18.436 17.934 10.673 1.00 54.47 102 GLN A N 1
ATOM 860 C CA . GLN A 1 102 ? 17.534 17.409 9.641 1.00 54.47 102 GLN A CA 1
ATOM 861 C C . GLN A 1 102 ? 18.271 16.618 8.552 1.00 54.47 102 GLN A C 1
ATOM 863 O O . GLN A 1 102 ? 17.788 15.554 8.158 1.00 54.47 102 GLN A O 1
ATOM 868 N N . THR A 1 103 ? 19.444 17.075 8.103 1.00 45.75 103 THR A N 1
ATOM 869 C CA . THR A 1 103 ? 20.250 16.351 7.104 1.00 45.75 103 THR A CA 1
ATOM 870 C C . THR A 1 103 ? 20.763 15.015 7.640 1.00 45.75 103 THR A C 1
ATOM 872 O O . THR A 1 103 ? 20.665 14.009 6.940 1.00 45.75 103 THR A O 1
ATOM 875 N N . HIS A 1 104 ? 21.193 14.954 8.905 1.00 45.50 104 HIS A N 1
ATOM 876 C CA . HIS A 1 104 ? 21.618 13.696 9.530 1.00 45.50 104 HIS A CA 1
ATOM 877 C C . HIS A 1 104 ? 20.448 12.712 9.723 1.00 45.50 104 HIS A C 1
ATOM 879 O O . HIS A 1 104 ? 20.587 11.509 9.509 1.00 45.50 104 HIS A O 1
ATOM 885 N N . THR A 1 105 ? 19.253 13.224 10.036 1.00 37.00 105 THR A N 1
ATOM 886 C CA . THR A 1 105 ? 18.034 12.406 10.161 1.00 37.00 105 THR A CA 1
ATOM 887 C C . THR A 1 105 ? 17.592 11.838 8.801 1.00 37.00 105 THR A C 1
ATOM 889 O O . THR A 1 105 ? 17.160 10.689 8.722 1.00 37.00 105 THR A O 1
ATOM 892 N N . GLN A 1 106 ? 17.760 12.591 7.706 1.00 45.53 106 GLN A N 1
ATOM 893 C CA . GLN A 1 106 ? 17.500 12.119 6.337 1.00 45.53 106 GLN A CA 1
ATOM 894 C C . GLN A 1 106 ? 18.517 11.069 5.858 1.00 45.53 106 GLN A C 1
ATOM 896 O O . GLN A 1 106 ? 18.130 10.131 5.163 1.00 45.53 106 GLN A O 1
ATOM 901 N N . GLU A 1 107 ? 19.783 11.170 6.268 1.00 41.91 107 GLU A N 1
ATOM 902 C CA . GLU A 1 107 ? 20.826 10.175 5.969 1.00 41.91 107 GLU A CA 1
ATOM 903 C C . GLU A 1 107 ? 20.570 8.827 6.671 1.00 41.91 107 GLU A C 1
ATOM 905 O O . GLU A 1 107 ? 20.746 7.761 6.075 1.00 41.91 107 GLU A O 1
ATOM 910 N N . VAL A 1 108 ? 20.064 8.862 7.909 1.00 39.56 108 VAL A N 1
ATOM 911 C CA . VAL A 1 108 ? 19.709 7.666 8.697 1.00 39.56 108 VAL A CA 1
ATOM 912 C C . VAL A 1 108 ? 18.377 7.039 8.239 1.00 39.56 108 VAL A C 1
ATOM 914 O O . VAL A 1 108 ? 18.211 5.823 8.294 1.00 39.56 108 VAL A O 1
ATOM 917 N N . LEU A 1 109 ? 17.436 7.824 7.701 1.00 33.81 109 LEU A N 1
ATOM 918 C CA . LEU A 1 109 ? 16.208 7.306 7.071 1.00 33.81 109 LEU A CA 1
ATOM 919 C C . LEU A 1 109 ? 16.461 6.719 5.671 1.00 33.81 109 LEU A C 1
ATOM 921 O O . LEU A 1 109 ? 15.843 5.717 5.303 1.00 33.81 109 LEU A O 1
ATOM 925 N N . ALA A 1 110 ? 17.398 7.279 4.901 1.00 34.03 110 ALA A N 1
ATOM 926 C CA . ALA A 1 110 ? 17.754 6.785 3.568 1.00 34.03 110 ALA A CA 1
ATOM 927 C C . ALA A 1 110 ? 18.394 5.383 3.585 1.00 34.03 110 ALA A C 1
ATOM 929 O O . ALA A 1 110 ? 18.272 4.637 2.610 1.00 34.03 110 ALA A O 1
ATOM 930 N N . THR A 1 111 ? 19.032 4.990 4.691 1.00 33.78 111 THR A N 1
ATOM 931 C CA . THR A 1 111 ? 19.611 3.646 4.854 1.00 33.78 111 THR A CA 1
ATOM 932 C C . THR A 1 111 ? 18.573 2.577 5.222 1.00 33.78 111 THR A C 1
ATOM 934 O O . THR A 1 111 ? 18.796 1.407 4.929 1.00 33.78 111 THR A O 1
ATOM 937 N N . SER A 1 112 ? 17.404 2.959 5.754 1.00 35.84 112 SER A N 1
ATOM 938 C CA . SER A 1 112 ? 16.345 2.032 6.203 1.00 35.84 112 SER A CA 1
ATOM 939 C C . SER A 1 112 ? 15.255 1.749 5.146 1.00 35.84 112 SER A C 1
ATOM 941 O O . SER A 1 112 ? 14.665 0.670 5.125 1.00 35.84 112 SER A O 1
ATOM 943 N N . VAL A 1 113 ? 15.017 2.663 4.194 1.00 34.25 113 VAL A N 1
ATOM 944 C CA . VAL A 1 113 ? 13.920 2.540 3.198 1.00 34.25 113 VAL A CA 1
ATOM 945 C C . VAL A 1 113 ? 14.333 1.795 1.909 1.00 34.25 113 VAL A C 1
ATOM 947 O O . VAL A 1 113 ? 13.502 1.480 1.061 1.00 34.25 113 VAL A O 1
ATOM 950 N N . ASN A 1 114 ? 15.607 1.428 1.744 1.00 33.75 114 ASN A N 1
ATOM 951 C CA . ASN A 1 114 ? 16.138 0.877 0.485 1.00 33.75 114 ASN A CA 1
ATOM 952 C C . ASN A 1 114 ? 15.777 -0.607 0.203 1.00 33.75 114 ASN A C 1
ATOM 954 O O . ASN A 1 114 ? 16.259 -1.177 -0.778 1.00 33.75 114 ASN A O 1
ATOM 958 N N . HIS A 1 115 ? 14.948 -1.248 1.036 1.00 35.03 115 HIS A N 1
ATOM 959 C CA . HIS A 1 115 ? 14.660 -2.687 0.947 1.00 35.03 115 HIS A CA 1
ATOM 960 C C . HIS A 1 115 ? 13.341 -3.072 0.255 1.00 35.03 115 HIS A C 1
ATOM 962 O O . HIS A 1 115 ? 13.117 -4.260 0.043 1.00 35.03 115 HIS A O 1
ATOM 968 N N . THR A 1 116 ? 12.481 -2.133 -0.155 1.00 44.53 116 THR A N 1
ATOM 969 C CA . THR A 1 116 ? 11.148 -2.480 -0.700 1.00 44.53 116 THR A CA 1
ATOM 970 C C . THR A 1 116 ? 11.083 -2.698 -2.218 1.00 44.53 116 THR A C 1
ATOM 972 O O . THR A 1 116 ? 10.097 -3.254 -2.688 1.00 44.53 116 THR A O 1
ATOM 975 N N . ASN A 1 117 ? 12.128 -2.349 -2.985 1.00 57.84 117 ASN A N 1
ATOM 976 C CA . ASN A 1 117 ? 12.145 -2.470 -4.459 1.00 57.84 117 ASN A CA 1
ATOM 977 C C . ASN A 1 117 ? 13.164 -3.500 -5.004 1.00 57.84 117 ASN A C 1
ATOM 979 O O . ASN A 1 117 ? 13.464 -3.494 -6.202 1.00 57.84 117 ASN A O 1
ATOM 983 N N . GLN A 1 118 ? 13.742 -4.351 -4.148 1.00 75.75 118 GLN A N 1
ATOM 984 C CA . GLN A 1 118 ? 14.728 -5.354 -4.570 1.00 75.75 118 GLN A CA 1
ATOM 985 C C . GLN A 1 118 ? 14.066 -6.683 -4.935 1.00 75.75 118 GLN A C 1
ATOM 987 O O . GLN A 1 118 ? 13.330 -7.249 -4.133 1.00 75.75 118 GLN A O 1
ATOM 992 N N . LEU A 1 119 ? 14.394 -7.198 -6.121 1.00 84.75 119 LEU A N 1
ATOM 993 C CA . LEU A 1 119 ? 13.980 -8.526 -6.560 1.00 84.75 119 LEU A CA 1
ATOM 994 C C . LEU A 1 119 ? 14.749 -9.599 -5.785 1.00 84.75 119 LEU A C 1
ATOM 996 O O . LEU A 1 119 ? 15.959 -9.495 -5.559 1.00 84.75 119 LEU A O 1
ATOM 1000 N N . GLN A 1 120 ? 14.035 -10.647 -5.404 1.00 87.50 120 GLN A N 1
ATOM 1001 C CA . GLN A 1 120 ? 14.540 -11.821 -4.716 1.00 87.50 120 GLN A CA 1
ATOM 1002 C C . GLN A 1 120 ? 14.591 -13.022 -5.662 1.00 87.50 120 GLN A C 1
ATOM 1004 O O . GLN A 1 120 ? 14.015 -13.029 -6.747 1.00 87.50 120 GLN A O 1
ATOM 1009 N N . ILE A 1 121 ? 15.262 -14.095 -5.239 1.00 87.81 121 ILE A N 1
ATOM 1010 C CA . ILE A 1 121 ? 15.366 -15.317 -6.049 1.00 87.81 121 ILE A CA 1
ATOM 1011 C C . ILE A 1 121 ? 13.997 -15.938 -6.381 1.00 87.81 121 ILE A C 1
ATOM 1013 O O . ILE A 1 121 ? 13.853 -16.579 -7.420 1.00 87.81 121 ILE A O 1
ATOM 1017 N N . ILE A 1 122 ? 12.990 -15.712 -5.527 1.00 84.00 122 ILE A N 1
ATOM 1018 C CA . ILE A 1 122 ? 11.609 -16.163 -5.742 1.00 84.00 122 ILE A CA 1
ATOM 1019 C C . ILE A 1 122 ? 10.948 -15.491 -6.957 1.00 84.00 122 ILE A C 1
ATOM 1021 O O . ILE A 1 122 ? 10.063 -16.086 -7.566 1.00 84.00 122 ILE A O 1
ATOM 1025 N N . ASP A 1 123 ? 11.436 -14.318 -7.369 1.00 86.75 123 ASP A N 1
ATOM 1026 C CA . ASP A 1 123 ? 10.881 -13.540 -8.482 1.00 86.75 123 ASP A CA 1
ATOM 1027 C C . ASP A 1 123 ? 11.412 -14.005 -9.847 1.00 86.75 123 ASP A C 1
ATOM 1029 O O . ASP A 1 123 ? 10.975 -13.517 -10.889 1.00 86.75 123 ASP A O 1
ATOM 1033 N N . LEU A 1 124 ? 12.343 -14.970 -9.880 1.00 92.56 124 LEU A N 1
ATOM 1034 C CA . LEU A 1 124 ? 12.976 -15.458 -11.111 1.00 92.56 124 LEU A CA 1
ATOM 1035 C C . LEU A 1 124 ? 11.953 -15.867 -12.179 1.00 92.56 124 LEU A C 1
ATOM 1037 O O . LEU A 1 124 ? 12.116 -15.537 -13.354 1.00 92.56 124 LEU A O 1
ATOM 1041 N N . ALA A 1 125 ? 10.899 -16.582 -11.776 1.00 88.56 125 ALA A N 1
ATOM 1042 C CA . ALA A 1 125 ? 9.857 -17.035 -12.692 1.00 88.56 125 ALA A CA 1
ATOM 1043 C C . ALA A 1 125 ? 9.095 -15.855 -13.317 1.00 88.56 125 ALA A C 1
ATOM 1045 O O . ALA A 1 125 ? 8.830 -15.859 -14.521 1.00 88.56 125 ALA A O 1
ATOM 1046 N N . GLU A 1 126 ? 8.792 -14.829 -12.520 1.00 86.50 126 GLU A N 1
ATOM 1047 C CA . GLU A 1 126 ? 8.119 -13.622 -12.994 1.00 86.50 126 GLU A CA 1
ATOM 1048 C C . GLU A 1 126 ? 9.021 -12.821 -13.938 1.00 86.50 126 GLU A C 1
ATOM 1050 O O . GLU A 1 126 ? 8.579 -12.432 -15.017 1.00 86.50 126 GLU A O 1
ATOM 1055 N N . VAL A 1 127 ? 10.300 -12.637 -13.592 1.00 91.69 127 VAL A N 1
ATOM 1056 C CA . VAL A 1 127 ? 11.278 -11.922 -14.430 1.00 91.69 127 VAL A CA 1
ATOM 1057 C C . VAL A 1 127 ? 11.453 -12.603 -15.791 1.00 91.69 127 VAL A C 1
ATOM 1059 O O . VAL A 1 127 ? 11.454 -11.932 -16.825 1.00 91.69 127 VAL A O 1
ATOM 1062 N N . LEU A 1 128 ? 11.551 -13.935 -15.820 1.00 91.31 128 LEU A N 1
ATOM 1063 C CA . LEU A 1 128 ? 11.629 -14.702 -17.068 1.00 91.31 128 LEU A CA 1
ATOM 1064 C C . LEU A 1 128 ? 10.361 -14.554 -17.913 1.00 91.31 128 LEU A C 1
ATOM 1066 O O . LEU A 1 128 ? 10.441 -14.375 -19.130 1.00 91.31 128 LEU A O 1
ATOM 1070 N N . GLN A 1 129 ? 9.185 -14.613 -17.282 1.00 86.94 129 GLN A N 1
ATOM 1071 C CA . GLN A 1 129 ? 7.919 -14.436 -17.987 1.00 86.94 129 GLN A CA 1
ATOM 1072 C C . GLN A 1 129 ? 7.782 -13.016 -18.546 1.00 86.94 129 GLN A C 1
ATOM 1074 O O . GLN A 1 129 ? 7.301 -12.848 -19.665 1.00 86.94 129 GLN A O 1
ATOM 1079 N N . LEU A 1 130 ? 8.226 -12.014 -17.791 1.00 87.00 130 LEU A N 1
ATOM 1080 C CA . LEU A 1 130 ? 8.211 -10.608 -18.172 1.00 87.00 130 LEU A CA 1
ATOM 1081 C C . LEU A 1 130 ? 9.084 -10.357 -19.409 1.00 87.00 130 LEU A C 1
ATOM 1083 O O . LEU A 1 130 ? 8.609 -9.799 -20.396 1.00 87.00 130 LEU A O 1
ATOM 1087 N N . LEU A 1 131 ? 10.325 -10.851 -19.399 1.00 91.69 131 LEU A N 1
ATOM 1088 C CA . LEU A 1 131 ? 11.230 -10.792 -20.552 1.00 91.69 131 LEU A CA 1
ATOM 1089 C C . LEU A 1 131 ? 10.609 -11.456 -21.790 1.00 91.69 131 LEU A C 1
ATOM 1091 O O . LEU A 1 131 ? 10.554 -10.844 -22.858 1.00 91.69 131 LEU A O 1
ATOM 1095 N N . ARG A 1 132 ? 10.057 -12.668 -21.635 1.00 89.44 132 ARG A N 1
ATOM 1096 C CA . ARG A 1 132 ? 9.410 -13.409 -22.730 1.00 89.44 132 ARG A CA 1
ATOM 1097 C C . ARG A 1 132 ? 8.190 -12.669 -23.286 1.00 89.44 132 ARG A C 1
ATOM 1099 O O . ARG A 1 132 ? 8.015 -12.604 -24.499 1.00 89.44 132 ARG A O 1
ATOM 1106 N N . ARG A 1 133 ? 7.352 -12.096 -22.416 1.00 86.06 133 ARG A N 1
ATOM 1107 C CA . ARG A 1 133 ? 6.136 -11.359 -22.801 1.00 86.06 133 ARG A CA 1
ATOM 1108 C C . ARG A 1 133 ? 6.453 -10.125 -23.643 1.00 86.06 133 ARG A C 1
ATOM 1110 O O . ARG A 1 133 ? 5.692 -9.803 -24.550 1.00 86.06 133 ARG A O 1
ATOM 1117 N N . HIS A 1 134 ? 7.580 -9.474 -23.369 1.00 88.56 134 HIS A N 1
ATOM 1118 C CA . HIS A 1 134 ? 8.051 -8.317 -24.128 1.00 88.56 134 HIS A CA 1
ATOM 1119 C C . HIS A 1 134 ? 9.005 -8.675 -25.278 1.00 88.56 134 HIS A C 1
ATOM 1121 O O . HIS A 1 134 ? 9.568 -7.774 -25.894 1.00 88.56 134 HIS A O 1
ATOM 1127 N N . GLY A 1 135 ? 9.137 -9.964 -25.614 1.00 86.81 135 GLY A N 1
ATOM 1128 C CA . GLY A 1 135 ? 9.821 -10.423 -26.824 1.00 86.81 135 GLY A CA 1
ATOM 1129 C C . GLY A 1 135 ? 11.325 -10.656 -26.683 1.00 86.81 135 GLY A C 1
ATOM 1130 O O . GLY A 1 135 ? 11.993 -10.831 -27.697 1.00 86.81 135 GLY A O 1
ATOM 1131 N N . TYR A 1 136 ? 11.868 -10.689 -25.464 1.00 93.62 136 TYR A N 1
ATOM 1132 C CA . TYR A 1 136 ? 13.271 -11.040 -25.253 1.00 93.62 136 TYR A CA 1
ATOM 1133 C C . TYR A 1 136 ? 13.467 -12.559 -25.297 1.00 93.62 136 TYR A C 1
ATOM 1135 O O . TYR A 1 136 ? 12.899 -13.291 -24.484 1.00 93.62 136 TYR A O 1
ATOM 1143 N N . LEU A 1 137 ? 14.278 -13.024 -26.251 1.00 84.06 137 LEU A N 1
ATOM 1144 C CA . LEU A 1 137 ? 14.492 -14.451 -26.529 1.00 84.06 137 LEU A CA 1
ATOM 1145 C C . LEU A 1 137 ? 15.674 -15.061 -25.758 1.00 84.06 137 LEU A C 1
ATOM 1147 O O . LEU A 1 137 ? 15.744 -16.278 -25.620 1.00 84.06 137 LEU A O 1
ATOM 1151 N N . GLY A 1 138 ? 16.566 -14.231 -25.205 1.00 88.81 138 GLY A N 1
ATOM 1152 C CA . GLY A 1 138 ? 17.706 -14.687 -24.403 1.00 88.81 138 GLY A CA 1
ATOM 1153 C C . GLY A 1 138 ? 18.996 -14.952 -25.173 1.00 88.81 138 GLY A C 1
ATOM 1154 O O . GLY A 1 138 ? 20.007 -15.236 -24.538 1.00 88.81 138 GLY A O 1
ATOM 1155 N N . ASP A 1 139 ? 19.006 -14.807 -26.500 1.00 88.56 139 ASP A N 1
ATOM 1156 C CA . ASP A 1 139 ? 20.183 -15.077 -27.347 1.00 88.56 139 ASP A CA 1
ATOM 1157 C C . ASP A 1 139 ? 21.414 -14.240 -26.950 1.00 88.56 139 ASP A C 1
ATOM 1159 O O . ASP A 1 139 ? 22.555 -14.658 -27.128 1.00 88.56 139 ASP A O 1
ATOM 1163 N N . SER A 1 140 ? 21.173 -13.077 -26.343 1.00 93.44 140 SER A N 1
ATOM 1164 C CA . SER A 1 140 ? 22.167 -12.133 -25.828 1.00 93.44 140 SER A CA 1
ATOM 1165 C C . SER A 1 140 ? 22.336 -12.188 -24.300 1.00 93.44 140 SER A C 1
ATOM 1167 O O . SER A 1 140 ? 22.762 -11.205 -23.691 1.00 93.44 140 SER A O 1
ATOM 1169 N N . TYR A 1 141 ? 22.013 -13.318 -23.647 1.00 94.88 141 TYR A N 1
ATOM 1170 C CA . TYR A 1 141 ? 22.098 -13.450 -22.180 1.00 94.88 141 TYR A CA 1
ATOM 1171 C C . TYR A 1 141 ? 23.488 -13.115 -21.630 1.00 94.88 141 TYR A C 1
ATOM 1173 O O . TYR A 1 141 ? 23.599 -12.618 -20.512 1.00 94.88 141 TYR A O 1
ATOM 1181 N N . TYR A 1 142 ? 24.541 -13.410 -22.398 1.00 94.88 142 TYR A N 1
ATOM 1182 C CA . TYR A 1 142 ? 25.920 -13.188 -21.985 1.00 94.88 142 TYR A CA 1
ATOM 1183 C C . TYR A 1 142 ? 26.181 -11.690 -21.794 1.00 94.88 142 TYR A C 1
ATOM 1185 O O . TYR A 1 142 ? 26.582 -11.254 -20.716 1.00 94.88 142 TYR A O 1
ATOM 1193 N N . ASP A 1 143 ? 25.851 -10.890 -22.807 1.00 95.31 143 ASP A N 1
ATOM 1194 C CA . ASP A 1 143 ? 25.990 -9.436 -22.759 1.00 95.31 143 ASP A CA 1
ATOM 1195 C C . ASP A 1 143 ? 25.030 -8.817 -21.740 1.00 95.31 143 ASP A C 1
ATOM 1197 O O . ASP A 1 143 ? 25.427 -7.944 -20.966 1.00 95.31 143 ASP A O 1
ATOM 1201 N N . LEU A 1 144 ? 23.789 -9.315 -21.661 1.00 95.81 144 LEU A N 1
ATOM 1202 C CA . LEU A 1 144 ? 22.843 -8.900 -20.625 1.00 95.81 144 LEU A CA 1
ATOM 1203 C C . LEU A 1 144 ? 23.430 -9.120 -19.222 1.00 95.81 144 LEU A C 1
ATOM 1205 O O . LEU A 1 144 ? 23.376 -8.219 -18.386 1.00 95.81 144 LEU A O 1
ATOM 1209 N N . GLY A 1 145 ? 24.034 -10.282 -18.970 1.00 95.44 145 GLY A N 1
ATOM 1210 C CA . GLY A 1 145 ? 24.693 -10.611 -17.709 1.00 95.44 145 GLY A CA 1
ATOM 1211 C C . GLY A 1 145 ? 25.810 -9.634 -17.346 1.00 95.44 145 GLY A C 1
ATOM 1212 O O . GLY A 1 145 ? 25.880 -9.188 -16.200 1.00 95.44 145 GLY A O 1
ATOM 1213 N N . LEU A 1 146 ? 26.626 -9.227 -18.322 1.00 94.88 146 LEU A N 1
ATOM 1214 C CA . LEU A 1 146 ? 27.661 -8.204 -18.126 1.00 94.88 146 LEU A CA 1
ATOM 1215 C C . LEU A 1 146 ? 27.052 -6.846 -17.756 1.00 94.88 146 LEU A C 1
ATOM 1217 O O . LEU A 1 146 ? 27.509 -6.190 -16.817 1.00 94.88 146 LEU A O 1
ATOM 1221 N N . PHE A 1 147 ? 25.989 -6.424 -18.446 1.00 93.62 147 PHE A N 1
ATOM 1222 C CA . PHE A 1 147 ? 25.303 -5.168 -18.130 1.00 93.62 147 PHE A CA 1
ATOM 1223 C C . PHE A 1 147 ? 24.649 -5.18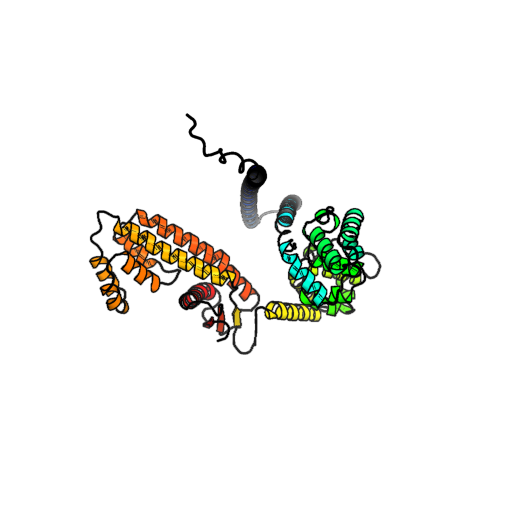3 -16.741 1.00 93.62 147 PHE A C 1
ATOM 1225 O O . PHE A 1 147 ? 24.668 -4.160 -16.046 1.00 93.62 147 PHE A O 1
ATOM 1232 N N . LEU A 1 148 ? 24.150 -6.345 -16.309 1.00 93.81 148 LEU A N 1
ATOM 1233 C CA . LEU A 1 148 ? 23.643 -6.599 -14.956 1.00 93.81 148 LEU A CA 1
ATOM 1234 C C . LEU A 1 148 ? 24.753 -6.655 -13.890 1.00 93.81 148 LEU A C 1
ATOM 1236 O O . LEU A 1 148 ? 24.450 -6.608 -12.697 1.00 93.81 148 LEU A O 1
ATOM 1240 N N . GLY A 1 149 ? 26.023 -6.694 -14.308 1.00 93.56 149 GLY A N 1
ATOM 1241 C CA . GLY A 1 149 ? 27.206 -6.624 -13.450 1.00 93.56 149 GLY A CA 1
ATOM 1242 C C . GLY A 1 149 ? 27.833 -7.972 -13.095 1.00 93.56 149 GLY A C 1
ATOM 1243 O O . GLY A 1 149 ? 28.669 -8.014 -12.195 1.00 93.56 149 GLY A O 1
ATOM 1244 N N . LEU A 1 150 ? 27.448 -9.060 -13.767 1.00 96.00 150 LEU A N 1
ATOM 1245 C CA . LEU A 1 150 ? 28.113 -10.353 -13.617 1.00 96.00 150 LEU A CA 1
ATOM 1246 C C . LEU A 1 150 ? 29.486 -10.343 -14.298 1.00 96.00 150 LEU A C 1
ATOM 1248 O O . LEU A 1 150 ? 29.719 -9.639 -15.279 1.00 96.00 150 LEU A O 1
ATOM 1252 N N . SER A 1 151 ? 30.403 -11.143 -13.768 1.00 94.81 151 SER A N 1
ATOM 1253 C CA . SER A 1 151 ? 31.760 -11.284 -14.287 1.00 94.81 151 SER A CA 1
ATOM 1254 C C . SER A 1 151 ? 31.817 -12.231 -15.489 1.00 94.81 151 SER A C 1
ATOM 1256 O O . SER A 1 151 ? 31.056 -13.198 -15.576 1.00 94.81 151 SER A O 1
ATOM 1258 N N . PHE A 1 152 ? 32.798 -12.015 -16.372 1.00 94.06 152 PHE A N 1
ATOM 1259 C CA . PHE A 1 152 ? 33.126 -12.944 -17.462 1.00 94.06 152 PHE A CA 1
ATOM 1260 C C . PHE A 1 152 ? 33.313 -14.379 -16.951 1.00 94.06 152 PHE A C 1
ATOM 1262 O O . PHE A 1 152 ? 32.781 -15.318 -17.528 1.00 94.06 152 PHE A O 1
ATOM 1269 N N . THR A 1 153 ? 33.982 -14.551 -15.808 1.00 95.12 153 THR A N 1
ATOM 1270 C CA . THR A 1 153 ? 34.192 -15.861 -15.176 1.00 95.12 153 THR A CA 1
ATOM 1271 C C . THR A 1 153 ? 32.889 -16.580 -14.837 1.00 95.12 153 THR A C 1
ATOM 1273 O O . THR A 1 153 ? 32.763 -17.775 -15.102 1.00 95.12 153 THR A O 1
ATOM 1276 N N . THR A 1 154 ? 31.904 -15.871 -14.282 1.00 94.81 154 THR A N 1
ATOM 1277 C CA . THR A 1 154 ? 30.590 -16.447 -13.960 1.00 94.81 154 THR A CA 1
ATOM 1278 C C . THR A 1 154 ? 29.839 -16.831 -15.233 1.00 94.81 154 THR A C 1
ATOM 1280 O O . THR A 1 154 ? 29.287 -17.930 -15.322 1.00 94.81 154 THR A O 1
ATOM 1283 N N . LEU A 1 155 ? 29.858 -15.962 -16.243 1.00 95.88 155 LEU A N 1
ATOM 1284 C CA . LEU A 1 155 ? 29.149 -16.178 -17.504 1.00 95.88 155 LEU A CA 1
ATOM 1285 C C . LEU A 1 155 ? 29.774 -17.299 -18.348 1.00 95.88 155 LEU A C 1
ATOM 1287 O O . LEU A 1 155 ? 29.046 -18.104 -18.928 1.00 95.88 155 LEU A O 1
ATOM 1291 N N . ASP A 1 156 ? 31.099 -17.437 -18.353 1.00 95.06 156 ASP A N 1
ATOM 1292 C CA . ASP A 1 156 ? 31.807 -18.546 -19.004 1.00 95.06 156 ASP A CA 1
ATOM 1293 C C . ASP A 1 156 ? 31.447 -19.900 -18.385 1.00 95.06 156 ASP A C 1
ATOM 1295 O O . ASP A 1 156 ? 31.324 -20.908 -19.087 1.00 95.06 156 ASP A O 1
ATOM 1299 N N . VAL A 1 157 ? 31.281 -19.951 -17.058 1.00 96.06 157 VAL A N 1
ATOM 1300 C CA . VAL A 1 157 ? 30.821 -21.159 -16.357 1.00 96.06 157 VAL A CA 1
ATOM 1301 C C . VAL A 1 157 ? 29.395 -21.512 -16.766 1.00 96.06 157 VAL A C 1
ATOM 1303 O O . VAL A 1 157 ? 29.158 -22.659 -17.144 1.00 96.06 157 VAL A O 1
ATOM 1306 N N . ILE A 1 158 ? 28.482 -20.538 -16.775 1.00 95.00 158 ILE A N 1
ATOM 1307 C CA . ILE A 1 158 ? 27.090 -20.737 -17.210 1.00 95.00 158 ILE A CA 1
ATOM 1308 C C . ILE A 1 158 ? 27.043 -21.276 -18.647 1.00 95.00 158 ILE A C 1
ATOM 1310 O O . ILE A 1 158 ? 26.396 -22.290 -18.910 1.00 95.00 158 ILE A O 1
ATOM 1314 N N . THR A 1 159 ? 27.794 -20.644 -19.552 1.00 93.50 159 THR A N 1
ATOM 1315 C CA . THR A 1 159 ? 27.868 -21.001 -20.979 1.00 93.50 159 THR A CA 1
ATOM 1316 C C . THR A 1 159 ? 28.367 -22.428 -21.190 1.00 93.50 159 THR A C 1
ATOM 1318 O O . THR A 1 159 ? 27.863 -23.160 -22.042 1.00 93.50 159 THR A O 1
ATOM 1321 N N . ARG A 1 160 ? 29.365 -22.849 -20.408 1.00 93.69 160 ARG A N 1
ATOM 1322 C CA . ARG A 1 160 ? 29.934 -24.199 -20.492 1.00 93.69 160 ARG A CA 1
ATOM 1323 C C . ARG A 1 160 ? 28.977 -25.261 -19.954 1.00 93.69 160 ARG A C 1
ATOM 1325 O O . ARG A 1 160 ? 28.893 -26.332 -20.548 1.00 93.69 160 ARG A O 1
ATOM 1332 N N . ASN A 1 161 ? 28.281 -24.965 -18.857 1.00 92.12 161 ASN A N 1
ATOM 1333 C CA . ASN A 1 161 ? 27.370 -25.903 -18.198 1.00 92.12 161 ASN A CA 1
ATOM 1334 C C . ASN A 1 161 ? 26.083 -26.135 -19.000 1.00 92.12 161 ASN A C 1
ATOM 1336 O O . ASN A 1 161 ? 25.549 -27.238 -18.979 1.00 92.12 161 ASN A O 1
ATOM 1340 N N . ASN A 1 162 ? 25.627 -25.123 -19.741 1.00 91.12 162 ASN A N 1
ATOM 1341 C CA . ASN A 1 162 ? 24.360 -25.135 -20.477 1.00 91.12 162 ASN A CA 1
ATOM 1342 C C . ASN A 1 162 ? 24.579 -25.025 -21.993 1.00 91.12 162 ASN A C 1
ATOM 1344 O O . ASN A 1 162 ? 23.836 -24.360 -22.715 1.00 91.12 162 ASN A O 1
ATOM 1348 N N . LYS A 1 163 ? 25.651 -25.647 -22.493 1.00 86.19 163 LYS A N 1
ATOM 1349 C CA . LYS A 1 163 ? 26.092 -25.491 -23.882 1.00 86.19 163 LYS A CA 1
ATOM 1350 C C . LYS A 1 163 ? 24.982 -25.862 -24.875 1.00 86.19 163 LYS A C 1
ATOM 1352 O O . LYS A 1 163 ? 24.564 -27.013 -24.942 1.00 86.19 163 LYS A O 1
ATOM 1357 N N . GLY A 1 164 ? 24.591 -24.896 -25.708 1.00 82.75 164 GLY A N 1
ATOM 1358 C CA . GLY A 1 164 ? 23.566 -25.071 -26.742 1.00 82.75 164 GLY A CA 1
ATOM 1359 C C . GLY A 1 164 ? 22.127 -24.860 -26.262 1.00 82.75 164 GLY A C 1
ATOM 1360 O O . GLY A 1 164 ? 21.220 -24.940 -27.084 1.00 82.75 164 GLY A O 1
ATOM 1361 N N . ASP A 1 165 ? 21.916 -24.552 -24.979 1.00 91.56 165 ASP A N 1
ATOM 1362 C CA . ASP A 1 165 ? 20.610 -24.223 -24.407 1.00 91.56 165 ASP A CA 1
ATOM 1363 C C . ASP A 1 165 ? 20.592 -22.773 -23.903 1.00 91.56 165 ASP A C 1
ATOM 1365 O O . ASP A 1 165 ? 20.961 -22.457 -22.769 1.00 91.56 165 ASP A O 1
ATOM 1369 N N . VAL A 1 166 ? 20.143 -21.880 -24.786 1.00 90.94 166 VAL A N 1
ATOM 1370 C CA . VAL A 1 166 ? 20.028 -20.440 -24.522 1.00 90.94 166 VAL A CA 1
ATOM 1371 C C . VAL A 1 166 ? 19.067 -20.152 -23.365 1.00 90.94 166 VAL A C 1
ATOM 1373 O O . VAL A 1 166 ? 19.329 -19.263 -22.553 1.00 90.94 166 VAL A O 1
ATOM 1376 N N . GLU A 1 167 ? 17.976 -20.914 -23.238 1.00 90.88 167 GLU A N 1
ATOM 1377 C CA . GLU A 1 167 ? 16.978 -20.685 -22.191 1.00 90.88 167 GLU A CA 1
ATOM 1378 C C . GLU A 1 167 ? 17.543 -21.039 -20.809 1.00 90.88 167 GLU A C 1
ATOM 1380 O O . GLU A 1 167 ? 17.333 -20.304 -19.837 1.00 90.88 167 GLU A O 1
ATOM 1385 N N . SER A 1 168 ? 18.292 -22.139 -20.710 1.00 92.88 168 SER A N 1
ATOM 1386 C CA . SER A 1 168 ? 18.975 -22.520 -19.469 1.00 92.88 168 SER A CA 1
ATOM 1387 C C . SER A 1 168 ? 20.108 -21.553 -19.118 1.00 92.88 168 SER A C 1
ATOM 1389 O O . SER A 1 168 ? 20.217 -21.142 -17.961 1.00 92.88 168 SER A O 1
ATOM 1391 N N . CYS A 1 169 ? 20.871 -21.081 -20.110 1.00 95.38 169 CYS A N 1
ATOM 1392 C CA . CYS A 1 169 ? 21.868 -20.028 -19.921 1.00 95.38 169 CYS A CA 1
ATOM 1393 C C . CYS A 1 169 ? 21.267 -18.727 -19.360 1.00 95.38 169 CYS A C 1
ATOM 1395 O O . CYS A 1 169 ? 21.766 -18.190 -18.366 1.00 95.38 169 CYS A O 1
ATOM 1397 N N . LEU A 1 170 ? 20.175 -18.228 -19.953 1.00 95.88 170 LEU A N 1
ATOM 1398 C CA . LEU A 1 170 ? 19.491 -17.023 -19.475 1.00 95.88 170 LEU A CA 1
ATOM 1399 C C . LEU A 1 170 ? 18.959 -17.208 -18.048 1.00 95.88 170 LEU A C 1
ATOM 1401 O O . LEU A 1 170 ? 19.117 -16.328 -17.200 1.00 95.88 170 LEU A O 1
ATOM 1405 N N . ARG A 1 171 ? 18.351 -18.364 -17.765 1.00 95.75 171 ARG A N 1
ATOM 1406 C CA . ARG A 1 171 ? 17.818 -18.705 -16.440 1.00 95.75 171 ARG A CA 1
ATOM 1407 C C . ARG A 1 171 ? 18.908 -18.707 -15.375 1.00 95.75 171 ARG A C 1
ATOM 1409 O O . ARG A 1 171 ? 18.716 -18.108 -14.317 1.00 95.75 171 ARG A O 1
ATOM 1416 N N . GLU A 1 172 ? 20.049 -19.338 -15.638 1.00 96.19 172 GLU A N 1
ATOM 1417 C CA . GLU A 1 172 ? 21.174 -19.345 -14.701 1.00 96.19 172 GLU A CA 1
ATOM 1418 C C . GLU A 1 172 ? 21.806 -17.959 -14.537 1.00 96.19 172 GLU A C 1
ATOM 1420 O O . GLU A 1 172 ? 22.118 -17.565 -13.412 1.00 96.19 172 GLU A O 1
ATOM 1425 N N . CYS A 1 173 ? 21.919 -17.184 -15.618 1.00 96.75 173 CYS A N 1
ATOM 1426 C CA . CYS A 1 173 ? 22.382 -15.797 -15.575 1.00 96.75 173 CYS A CA 1
ATOM 1427 C C . CYS A 1 173 ? 21.518 -14.947 -14.632 1.00 96.75 173 CYS A C 1
ATOM 1429 O O . CYS A 1 173 ? 22.025 -14.338 -13.688 1.00 96.75 173 CYS A O 1
ATOM 1431 N N . LEU A 1 174 ? 20.197 -14.962 -14.824 1.00 97.12 174 LEU A N 1
ATOM 1432 C CA . LEU A 1 174 ? 19.264 -14.228 -13.966 1.00 97.12 174 LEU A CA 1
ATOM 1433 C C . LEU A 1 174 ? 19.252 -14.769 -12.532 1.00 97.12 174 LEU A C 1
ATOM 1435 O O . LEU A 1 174 ? 19.155 -13.988 -11.590 1.00 97.12 174 LEU A O 1
ATOM 1439 N N . THR A 1 175 ? 19.426 -16.081 -12.346 1.00 96.62 175 THR A N 1
ATOM 1440 C CA . THR A 1 175 ? 19.562 -16.686 -11.011 1.00 96.62 175 THR A CA 1
ATOM 1441 C C . THR A 1 175 ? 20.776 -16.124 -10.275 1.00 96.62 175 THR A C 1
ATOM 1443 O O . THR A 1 175 ? 20.653 -15.709 -9.124 1.00 96.62 175 THR A O 1
ATOM 1446 N N . LYS A 1 176 ? 21.944 -16.061 -10.929 1.00 96.62 176 LYS A N 1
ATOM 1447 C CA . LYS A 1 176 ? 23.167 -15.499 -10.335 1.00 96.62 176 LYS A CA 1
ATOM 1448 C C . LYS A 1 176 ? 23.030 -14.014 -10.026 1.00 96.62 176 LYS A C 1
ATOM 1450 O O . LYS A 1 176 ? 23.465 -13.577 -8.960 1.00 96.62 176 LYS A O 1
ATOM 1455 N N . TRP A 1 177 ? 22.381 -13.262 -10.909 1.00 96.69 177 TRP A N 1
ATOM 1456 C CA . TRP A 1 177 ? 22.072 -11.857 -10.668 1.00 96.69 177 TRP A CA 1
ATOM 1457 C C . TRP A 1 177 ? 21.159 -11.673 -9.446 1.00 96.69 177 TRP A C 1
ATOM 1459 O O . TRP A 1 177 ? 21.526 -10.934 -8.536 1.00 96.69 177 TRP A O 1
ATOM 1469 N N . LEU A 1 178 ? 20.042 -12.406 -9.349 1.00 94.62 178 LEU A N 1
ATOM 1470 C CA . LEU A 1 178 ? 19.122 -12.360 -8.198 1.00 94.62 178 LEU A CA 1
ATOM 1471 C C . LEU A 1 178 ? 19.774 -12.828 -6.886 1.00 94.62 178 LEU A C 1
ATOM 1473 O O . LEU A 1 178 ? 19.459 -12.311 -5.817 1.00 94.62 178 LEU A O 1
ATOM 1477 N N . GLN A 1 179 ? 20.725 -13.764 -6.960 1.00 93.56 179 GLN A N 1
ATOM 1478 C CA . GLN A 1 179 ? 21.564 -14.189 -5.830 1.00 93.56 179 GLN A CA 1
ATOM 1479 C C . GLN A 1 179 ? 22.610 -13.148 -5.413 1.00 93.56 179 GLN A C 1
ATOM 1481 O O . GLN A 1 179 ? 23.347 -13.376 -4.455 1.00 93.56 179 GLN A O 1
ATOM 1486 N N . LYS A 1 180 ? 22.685 -12.012 -6.113 1.00 93.00 180 LYS A N 1
ATOM 1487 C CA . LYS A 1 180 ? 23.644 -10.934 -5.868 1.00 93.00 180 LYS A CA 1
ATOM 1488 C C . LYS A 1 180 ? 25.107 -11.373 -6.032 1.00 93.00 180 LYS A C 1
ATOM 1490 O O . LYS A 1 180 ? 25.989 -10.850 -5.350 1.00 93.00 180 LYS A O 1
ATOM 1495 N N . ALA A 1 181 ? 25.371 -12.317 -6.941 1.00 90.25 181 ALA A N 1
ATOM 1496 C CA . ALA A 1 181 ? 26.728 -12.750 -7.274 1.00 90.25 181 ALA A CA 1
ATOM 1497 C C . ALA A 1 181 ? 27.594 -11.577 -7.771 1.00 90.25 181 ALA A C 1
ATOM 1499 O O . ALA A 1 181 ? 27.078 -10.528 -8.143 1.00 90.25 181 ALA A O 1
ATOM 1500 N N . ASP A 1 182 ? 28.918 -11.743 -7.770 1.00 91.00 182 ASP A N 1
ATOM 1501 C CA . ASP A 1 182 ? 29.873 -10.786 -8.358 1.00 91.00 182 ASP A CA 1
ATOM 1502 C C . ASP A 1 182 ? 29.749 -9.338 -7.844 1.00 91.00 182 ASP A C 1
ATOM 1504 O O . ASP A 1 182 ? 30.116 -8.381 -8.522 1.00 91.00 182 ASP A O 1
ATOM 1508 N N . LYS A 1 183 ? 29.242 -9.171 -6.613 1.00 85.62 183 LYS A N 1
ATOM 1509 C CA . LYS A 1 183 ? 29.024 -7.869 -5.963 1.00 85.62 183 LYS A CA 1
ATOM 1510 C C . LYS A 1 183 ? 28.121 -6.924 -6.764 1.00 85.62 183 LYS A C 1
ATOM 1512 O O . LYS A 1 183 ? 28.231 -5.705 -6.631 1.00 85.62 183 LYS A O 1
ATOM 1517 N N . VAL A 1 184 ? 27.172 -7.455 -7.541 1.00 85.50 184 VAL A N 1
ATOM 1518 C CA . VAL A 1 184 ? 26.193 -6.643 -8.302 1.00 85.50 184 VAL A CA 1
ATOM 1519 C C . VAL A 1 184 ? 25.408 -5.664 -7.424 1.00 85.50 184 VAL A C 1
ATOM 1521 O O . VAL A 1 184 ? 24.959 -4.618 -7.895 1.00 85.50 184 VAL A O 1
ATOM 1524 N N . GLN A 1 185 ? 25.263 -5.970 -6.131 1.00 82.62 185 GLN A N 1
ATOM 1525 C CA . GLN A 1 185 ? 24.663 -5.067 -5.151 1.00 82.62 185 GLN A CA 1
ATOM 1526 C C . GLN A 1 185 ? 25.435 -3.746 -5.026 1.00 82.62 185 GLN A C 1
ATOM 1528 O O . GLN A 1 185 ? 24.816 -2.685 -4.988 1.00 82.62 185 GLN A O 1
ATOM 1533 N N . GLU A 1 186 ? 26.763 -3.818 -4.986 1.00 77.50 186 GLU A N 1
ATOM 1534 C CA . GLU A 1 186 ? 27.664 -2.673 -4.826 1.00 77.50 186 GLU A CA 1
ATOM 1535 C C . GLU A 1 186 ? 27.909 -1.971 -6.168 1.00 77.50 186 GLU A C 1
ATOM 1537 O O . GLU A 1 186 ? 27.934 -0.747 -6.238 1.00 77.50 186 GLU A O 1
ATOM 1542 N N . THR A 1 187 ? 28.054 -2.735 -7.255 1.00 74.62 187 THR A N 1
ATOM 1543 C CA . THR A 1 187 ? 28.467 -2.194 -8.561 1.00 74.62 187 THR A CA 1
ATOM 1544 C C . THR A 1 187 ? 27.307 -1.675 -9.412 1.00 74.62 187 THR A C 1
ATOM 1546 O O . THR A 1 187 ? 27.506 -0.787 -10.242 1.00 74.62 187 THR A O 1
ATOM 1549 N N . LYS A 1 188 ? 26.095 -2.219 -9.234 1.00 77.62 188 LYS A N 1
ATOM 1550 C CA . LYS A 1 188 ? 24.908 -1.919 -10.060 1.00 77.62 188 LYS A CA 1
ATOM 1551 C C . LYS A 1 188 ? 23.646 -1.615 -9.246 1.00 77.62 188 LYS A C 1
ATOM 1553 O O . LYS A 1 188 ? 22.567 -1.487 -9.819 1.00 77.62 188 LYS A O 1
ATOM 1558 N N . GLY A 1 189 ? 23.762 -1.495 -7.922 1.00 73.44 189 GLY A N 1
ATOM 1559 C CA . GLY A 1 189 ? 22.629 -1.233 -7.026 1.00 73.44 189 GLY A CA 1
ATOM 1560 C C . GLY A 1 189 ? 21.755 -2.459 -6.730 1.00 73.44 189 GLY A C 1
ATOM 1561 O O . GLY A 1 189 ? 20.754 -2.338 -6.023 1.00 73.44 189 GLY A O 1
ATOM 1562 N N . GLY A 1 190 ? 22.148 -3.641 -7.214 1.00 85.31 190 GLY A N 1
ATOM 1563 C CA . GLY A 1 190 ? 21.470 -4.911 -6.965 1.00 85.31 190 GLY A CA 1
ATOM 1564 C C . GLY A 1 190 ? 20.276 -5.203 -7.881 1.00 85.31 190 GLY A C 1
ATOM 1565 O O . GLY A 1 190 ? 20.010 -4.467 -8.839 1.00 85.31 190 GLY A O 1
ATOM 1566 N N . PRO A 1 191 ? 19.568 -6.316 -7.627 1.00 90.00 191 PRO A N 1
ATOM 1567 C CA . PRO A 1 191 ? 18.502 -6.781 -8.501 1.00 90.00 191 PRO A CA 1
ATOM 1568 C C . PRO A 1 191 ? 17.223 -5.970 -8.312 1.00 90.00 191 PRO A C 1
ATOM 1570 O O . PRO A 1 191 ? 16.675 -5.902 -7.217 1.00 90.00 191 PRO A O 1
ATOM 1573 N N . SER A 1 192 ? 16.749 -5.337 -9.380 1.00 87.69 192 SER A N 1
ATOM 1574 C CA . SER A 1 192 ? 15.510 -4.557 -9.423 1.00 87.69 192 SER A CA 1
ATOM 1575 C C . SER A 1 192 ? 14.993 -4.506 -10.862 1.00 87.69 192 SER A C 1
ATOM 1577 O O . SER A 1 192 ? 15.766 -4.699 -11.805 1.00 87.69 192 SER A O 1
ATOM 1579 N N . ILE A 1 193 ? 13.709 -4.194 -11.061 1.00 86.00 193 ILE A N 1
ATOM 1580 C CA . ILE A 1 193 ? 13.177 -3.978 -12.420 1.00 86.00 193 ILE A CA 1
ATOM 1581 C C . ILE A 1 193 ? 13.926 -2.825 -13.106 1.00 86.00 193 ILE A C 1
ATOM 1583 O O . ILE A 1 193 ? 14.239 -2.911 -14.290 1.00 86.00 193 ILE A O 1
ATOM 1587 N N . TYR A 1 194 ? 14.301 -1.784 -12.357 1.00 82.56 194 TYR A N 1
ATOM 1588 C CA . TYR A 1 194 ? 15.094 -0.671 -12.877 1.00 82.56 194 TYR A CA 1
ATOM 1589 C C . TYR A 1 194 ? 16.470 -1.108 -13.406 1.00 82.56 194 TYR A C 1
ATOM 1591 O O . TYR A 1 194 ? 16.857 -0.713 -14.509 1.00 82.56 194 TYR A O 1
ATOM 1599 N N . SER A 1 195 ? 17.218 -1.920 -12.648 1.00 87.50 195 SER A N 1
ATOM 1600 C CA . SER A 1 195 ? 18.539 -2.395 -13.084 1.00 87.50 195 SER A CA 1
ATOM 1601 C C . SER A 1 195 ? 18.438 -3.367 -14.262 1.00 87.50 195 SER A C 1
ATOM 1603 O O . SER A 1 195 ? 19.277 -3.298 -15.159 1.00 87.50 195 SER A O 1
ATOM 1605 N N . LEU A 1 196 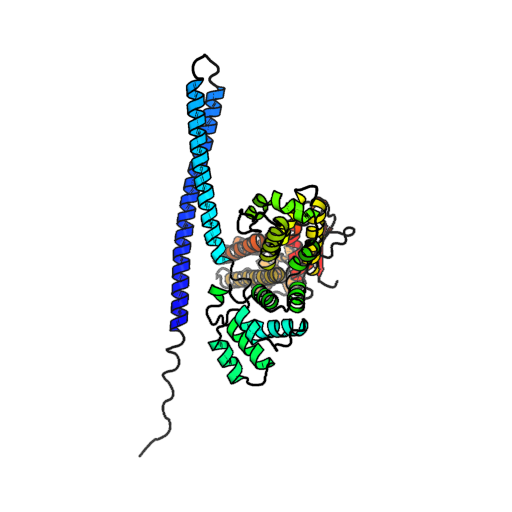? 17.367 -4.167 -14.343 1.00 91.69 196 LEU A N 1
ATOM 1606 C CA . LEU A 1 196 ? 17.058 -4.987 -15.519 1.00 91.69 196 LEU A CA 1
ATOM 1607 C C . LEU A 1 196 ? 16.786 -4.139 -16.769 1.00 91.69 196 LEU A C 1
ATOM 1609 O O . LEU A 1 196 ? 17.420 -4.335 -17.803 1.00 91.69 196 LEU A O 1
ATOM 1613 N N . VAL A 1 197 ? 15.881 -3.164 -16.673 1.00 87.44 197 VAL A N 1
ATOM 1614 C CA . VAL A 1 197 ? 15.550 -2.246 -17.776 1.00 87.44 197 VAL A CA 1
ATOM 1615 C C . VAL A 1 197 ? 16.781 -1.456 -18.221 1.00 87.44 197 VAL A C 1
ATOM 1617 O O . VAL A 1 197 ? 17.010 -1.277 -19.416 1.00 87.44 197 VAL A O 1
ATOM 1620 N N . SER A 1 198 ? 17.596 -0.992 -17.273 1.00 85.06 198 SER A N 1
ATOM 1621 C CA . SER A 1 198 ? 18.835 -0.268 -17.572 1.00 85.06 198 SER A CA 1
ATOM 1622 C C . SER A 1 198 ? 19.835 -1.145 -18.324 1.00 85.06 198 SER A C 1
ATOM 1624 O O . SER A 1 198 ? 20.452 -0.681 -19.282 1.00 85.06 198 SER A O 1
ATOM 1626 N N . ALA A 1 199 ? 19.962 -2.417 -17.938 1.00 92.88 199 ALA A N 1
ATOM 1627 C CA . ALA A 1 199 ? 20.819 -3.371 -18.630 1.00 92.88 199 ALA A CA 1
ATOM 1628 C C . ALA A 1 199 ? 20.325 -3.666 -20.055 1.00 92.88 199 ALA A C 1
ATOM 1630 O O . ALA A 1 199 ? 21.119 -3.632 -20.991 1.00 92.88 199 ALA A O 1
ATOM 1631 N N . LEU A 1 200 ? 19.013 -3.849 -20.243 1.00 93.19 200 LEU A N 1
ATOM 1632 C CA . LEU A 1 200 ? 18.401 -4.029 -21.566 1.00 93.19 200 LEU A CA 1
ATOM 1633 C C . LEU A 1 200 ? 18.619 -2.812 -22.478 1.00 93.19 200 LEU A C 1
ATOM 1635 O O . LEU A 1 200 ? 18.916 -2.970 -23.659 1.00 93.19 200 LEU A O 1
ATOM 1639 N N . ARG A 1 201 ? 18.545 -1.589 -21.935 1.00 88.25 201 ARG A N 1
ATOM 1640 C CA . ARG A 1 201 ? 18.892 -0.366 -22.681 1.00 88.25 201 ARG A CA 1
ATOM 1641 C C . ARG A 1 201 ? 20.364 -0.327 -23.075 1.00 88.25 201 ARG A C 1
ATOM 1643 O O . ARG A 1 201 ? 20.670 0.034 -24.207 1.00 88.25 201 ARG A O 1
ATOM 1650 N N . GLY A 1 202 ? 21.261 -0.713 -22.164 1.00 86.56 202 GLY A N 1
ATOM 1651 C CA . GLY A 1 202 ? 22.696 -0.829 -22.447 1.00 86.56 202 GLY A CA 1
ATOM 1652 C C . GLY A 1 202 ? 22.995 -1.831 -23.564 1.00 86.56 202 GLY A C 1
ATOM 1653 O O . GLY A 1 202 ? 23.837 -1.566 -24.417 1.00 86.56 202 GLY A O 1
ATOM 1654 N N . LEU A 1 203 ? 22.236 -2.926 -23.598 1.00 90.81 203 LEU A N 1
ATOM 1655 C CA . LEU A 1 203 ? 22.298 -3.959 -24.627 1.00 90.81 203 LEU A CA 1
ATOM 1656 C C . LEU A 1 203 ? 21.703 -3.520 -25.982 1.00 90.81 203 LEU A C 1
ATOM 1658 O O . LEU A 1 203 ? 21.980 -4.136 -27.005 1.00 90.81 203 LEU A O 1
ATOM 1662 N N . GLY A 1 204 ? 20.899 -2.454 -26.009 1.00 85.25 204 GLY A N 1
ATOM 1663 C CA . GLY A 1 204 ? 20.201 -1.982 -27.209 1.00 85.25 204 GLY A CA 1
ATOM 1664 C C . GLY A 1 204 ? 18.800 -2.571 -27.404 1.00 85.25 204 GLY A C 1
ATOM 1665 O O . GLY A 1 204 ? 18.110 -2.186 -28.349 1.00 85.25 204 GLY A O 1
ATOM 1666 N N . GLU A 1 205 ? 18.329 -3.409 -26.475 1.00 89.19 205 GLU A N 1
ATOM 1667 C CA . GLU A 1 205 ? 16.977 -3.988 -26.419 1.00 89.19 205 GLU A CA 1
ATOM 1668 C C . GLU A 1 205 ? 15.939 -2.956 -25.942 1.00 89.19 205 GLU A C 1
ATOM 1670 O O . GLU A 1 205 ? 15.169 -3.170 -25.003 1.00 89.19 205 GLU A O 1
ATOM 1675 N N . ASN A 1 206 ? 15.927 -1.785 -26.583 1.00 82.75 206 ASN A N 1
ATOM 1676 C CA . ASN A 1 206 ? 15.103 -0.647 -26.180 1.00 82.75 206 ASN A CA 1
ATOM 1677 C C . ASN A 1 206 ? 13.604 -0.963 -26.255 1.00 82.75 206 ASN A C 1
ATOM 1679 O O . ASN A 1 206 ? 12.852 -0.513 -25.399 1.00 82.75 206 ASN A O 1
ATOM 1683 N N . GLY A 1 207 ? 13.173 -1.773 -27.230 1.00 79.69 207 GLY A N 1
ATOM 1684 C CA . GLY A 1 207 ? 11.774 -2.196 -27.356 1.00 79.69 207 GLY A CA 1
ATOM 1685 C C . GLY A 1 207 ? 11.311 -3.070 -26.188 1.00 79.69 207 GLY A C 1
ATOM 1686 O O . GLY A 1 207 ? 10.240 -2.830 -25.631 1.00 79.69 207 GLY A O 1
ATOM 1687 N N . VAL A 1 208 ? 12.142 -4.030 -25.766 1.00 86.12 208 VAL A N 1
ATOM 1688 C CA . VAL A 1 208 ? 11.883 -4.868 -24.583 1.00 86.12 208 VAL A CA 1
ATOM 1689 C C . VAL A 1 208 ? 11.889 -4.003 -23.325 1.00 86.12 208 VAL A C 1
ATOM 1691 O O . VAL A 1 208 ? 10.960 -4.070 -22.523 1.00 86.12 208 VAL A O 1
ATOM 1694 N N . ALA A 1 209 ? 12.915 -3.163 -23.166 1.00 84.94 209 ALA A N 1
ATOM 1695 C CA . ALA A 1 209 ? 13.071 -2.285 -22.014 1.00 84.94 209 ALA A CA 1
ATOM 1696 C C . ALA A 1 209 ? 11.883 -1.326 -21.858 1.00 84.94 209 ALA A C 1
ATOM 1698 O O . ALA A 1 209 ? 11.364 -1.166 -20.756 1.00 84.94 209 ALA A O 1
ATOM 1699 N N . ASP A 1 210 ? 11.426 -0.721 -22.955 1.00 76.62 210 ASP A N 1
ATOM 1700 C CA . ASP A 1 210 ? 10.262 0.160 -22.954 1.00 76.62 210 ASP A CA 1
ATOM 1701 C C . ASP A 1 210 ? 8.969 -0.626 -22.714 1.00 76.62 210 ASP A C 1
ATOM 1703 O O . ASP A 1 210 ? 8.102 -0.142 -21.995 1.00 76.62 210 ASP A O 1
ATOM 1707 N N . GLY A 1 211 ? 8.845 -1.850 -23.239 1.00 77.56 211 GLY A N 1
ATOM 1708 C CA . GLY A 1 211 ? 7.745 -2.765 -22.922 1.00 77.56 211 GLY A CA 1
ATOM 1709 C C . GLY A 1 211 ? 7.625 -3.034 -21.422 1.00 77.56 211 GLY A C 1
ATOM 1710 O O . GLY A 1 211 ? 6.559 -2.827 -20.838 1.00 77.56 211 GLY A O 1
ATOM 1711 N N . ILE A 1 212 ? 8.741 -3.404 -20.795 1.00 82.69 212 ILE A N 1
ATOM 1712 C CA . ILE A 1 212 ? 8.826 -3.666 -19.356 1.00 82.69 212 ILE A CA 1
ATOM 1713 C C . ILE A 1 212 ? 8.551 -2.396 -18.551 1.00 82.69 212 ILE A C 1
ATOM 1715 O O . ILE A 1 212 ? 7.768 -2.438 -17.606 1.00 82.69 212 ILE A O 1
ATOM 1719 N N . ASP A 1 213 ? 9.132 -1.254 -18.930 1.00 74.69 213 ASP A N 1
ATOM 1720 C CA . ASP A 1 213 ? 8.840 0.032 -18.287 1.00 74.69 213 ASP A CA 1
ATOM 1721 C C . ASP A 1 213 ? 7.360 0.413 -18.427 1.00 74.69 213 ASP A C 1
ATOM 1723 O O . ASP A 1 213 ? 6.776 0.969 -17.502 1.00 74.69 213 ASP A O 1
ATOM 1727 N N . MET A 1 214 ? 6.718 0.114 -19.556 1.00 68.69 214 MET A N 1
ATOM 1728 C CA . MET A 1 214 ? 5.292 0.382 -19.747 1.00 68.69 214 MET A CA 1
ATOM 1729 C C . MET A 1 214 ? 4.397 -0.514 -18.887 1.00 68.69 214 MET A C 1
ATOM 1731 O O . MET A 1 214 ? 3.333 -0.049 -18.472 1.00 68.69 214 MET A O 1
ATOM 1735 N N . GLU A 1 215 ? 4.803 -1.761 -18.637 1.00 72.62 215 GLU A N 1
ATOM 1736 C CA . GLU A 1 215 ? 4.063 -2.709 -17.799 1.00 72.62 215 GLU A CA 1
ATOM 1737 C C . GLU A 1 215 ? 4.303 -2.466 -16.302 1.00 72.62 215 GLU A C 1
ATOM 1739 O O . GLU A 1 215 ? 3.361 -2.462 -15.515 1.00 72.62 215 GLU A O 1
ATOM 1744 N N . LYS A 1 216 ? 5.558 -2.243 -15.904 1.00 74.19 216 LYS A N 1
ATOM 1745 C CA . LYS A 1 216 ? 5.985 -2.197 -14.499 1.00 74.19 216 LYS A CA 1
ATOM 1746 C C . LYS A 1 216 ? 6.195 -0.782 -13.961 1.00 74.19 216 LYS A C 1
ATOM 1748 O O . LYS A 1 216 ? 6.103 -0.579 -12.754 1.00 74.19 216 LYS A O 1
ATOM 1753 N N . HIS A 1 217 ? 6.417 0.208 -14.830 1.00 70.56 217 HIS A N 1
ATOM 1754 C CA . HIS A 1 217 ? 6.613 1.619 -14.460 1.00 70.56 217 HIS A CA 1
ATOM 1755 C C . HIS A 1 217 ? 5.681 2.596 -15.213 1.00 70.56 217 HIS A C 1
ATOM 1757 O O . HIS A 1 217 ? 6.124 3.510 -15.915 1.00 70.56 217 HIS A O 1
ATOM 1763 N N . PRO A 1 218 ? 4.360 2.492 -15.044 1.00 67.75 218 PRO A N 1
ATOM 1764 C CA . PRO A 1 218 ? 3.378 3.398 -15.649 1.00 67.75 218 PRO A CA 1
ATOM 1765 C C . PRO A 1 218 ? 3.571 4.890 -15.331 1.00 67.75 218 PRO A C 1
ATOM 1767 O O . PRO A 1 218 ? 3.195 5.733 -16.148 1.00 67.75 218 PRO A O 1
ATOM 1770 N N . ALA A 1 219 ? 4.226 5.243 -14.220 1.00 75.75 219 ALA A N 1
ATOM 1771 C CA . ALA A 1 219 ? 4.711 6.605 -13.988 1.00 75.75 219 ALA A CA 1
ATOM 1772 C C . ALA A 1 219 ? 5.754 7.030 -15.049 1.00 75.75 219 ALA A C 1
ATOM 1774 O O . ALA A 1 219 ? 5.640 8.094 -15.665 1.00 75.75 219 ALA A O 1
ATOM 1775 N N . CYS A 1 220 ? 6.718 6.160 -15.360 1.00 76.75 220 CYS A N 1
ATOM 1776 C CA . CYS A 1 220 ? 7.666 6.371 -16.453 1.00 76.75 220 CYS A CA 1
ATOM 1777 C C . CYS A 1 220 ? 6.963 6.413 -17.822 1.00 76.75 220 CYS A C 1
ATOM 1779 O O . CYS A 1 220 ? 7.361 7.210 -18.672 1.00 76.75 220 CYS A O 1
ATOM 1781 N N . ARG A 1 221 ? 5.869 5.660 -18.026 1.00 75.06 221 ARG A N 1
ATOM 1782 C CA . ARG A 1 221 ? 5.034 5.742 -19.245 1.00 75.06 221 ARG A CA 1
ATOM 1783 C C . ARG A 1 221 ? 4.380 7.112 -19.426 1.00 75.06 221 ARG A C 1
ATOM 1785 O O . ARG A 1 221 ? 4.374 7.642 -20.536 1.00 75.06 221 ARG A O 1
ATOM 1792 N N . ILE A 1 222 ? 3.826 7.686 -18.360 1.00 82.44 222 ILE A N 1
ATOM 1793 C CA . ILE A 1 222 ? 3.226 9.029 -18.403 1.00 82.44 222 ILE A CA 1
ATOM 1794 C C . ILE A 1 222 ? 4.308 10.059 -18.732 1.00 82.44 222 ILE A C 1
ATOM 1796 O O . ILE A 1 222 ? 4.142 10.863 -19.649 1.00 82.44 222 ILE A O 1
ATOM 1800 N N . LEU A 1 223 ? 5.454 9.985 -18.049 1.00 85.88 223 LEU A N 1
ATOM 1801 C CA . LEU A 1 223 ? 6.572 10.898 -18.274 1.00 85.88 223 LEU A CA 1
ATOM 1802 C C . LEU A 1 223 ? 7.149 10.790 -19.698 1.00 85.88 223 LEU A C 1
ATOM 1804 O O . LEU A 1 223 ? 7.493 11.809 -20.302 1.00 85.88 223 LEU A O 1
ATOM 1808 N N . ALA A 1 224 ? 7.206 9.581 -20.268 1.00 81.06 224 ALA A N 1
ATOM 1809 C CA . ALA A 1 224 ? 7.749 9.325 -21.604 1.00 81.06 224 ALA A CA 1
ATOM 1810 C C . ALA A 1 224 ? 7.057 10.149 -22.706 1.00 81.06 224 ALA A C 1
ATOM 1812 O O . ALA A 1 224 ? 7.718 10.576 -23.656 1.00 81.06 224 ALA A O 1
ATOM 1813 N N . ARG A 1 225 ? 5.764 10.467 -22.545 1.00 84.25 225 ARG A N 1
ATOM 1814 C CA . ARG A 1 225 ? 4.973 11.279 -23.492 1.00 84.25 225 ARG A CA 1
ATOM 1815 C C . ARG A 1 225 ? 5.471 12.718 -23.631 1.00 84.25 225 ARG A C 1
ATOM 1817 O O . ARG A 1 225 ? 5.173 13.381 -24.621 1.00 84.25 225 ARG A O 1
ATOM 1824 N N . TYR A 1 226 ? 6.240 13.204 -22.659 1.00 87.25 226 TYR A N 1
ATOM 1825 C CA . TYR A 1 226 ? 6.719 14.586 -22.605 1.00 87.25 226 TYR A CA 1
ATOM 1826 C C . TYR A 1 226 ? 8.214 14.722 -22.913 1.00 87.25 226 TYR A C 1
ATOM 1828 O O . TYR A 1 226 ? 8.746 15.831 -22.880 1.00 87.25 226 TYR A O 1
ATOM 1836 N N . THR A 1 227 ? 8.888 13.628 -23.283 1.00 81.88 227 THR A N 1
ATOM 1837 C CA . THR A 1 227 ? 10.339 13.593 -23.563 1.00 81.88 227 THR A CA 1
ATOM 1838 C C . THR A 1 227 ? 10.789 14.530 -24.683 1.00 81.88 227 THR A C 1
ATOM 1840 O O . THR A 1 227 ? 11.916 15.026 -24.663 1.00 81.88 227 THR A O 1
ATOM 1843 N N . SER A 1 228 ? 9.905 14.832 -25.634 1.00 83.19 228 SER A N 1
ATOM 1844 C CA . SER A 1 228 ? 10.168 15.761 -26.742 1.00 83.19 228 SER A CA 1
ATOM 1845 C C . SER A 1 228 ? 9.498 17.133 -26.585 1.00 83.19 228 SER A C 1
ATOM 1847 O O . SER A 1 228 ? 9.617 17.973 -27.481 1.00 83.19 228 SER A O 1
ATOM 1849 N N . ASN A 1 229 ? 8.796 17.391 -25.475 1.00 89.88 229 ASN A N 1
ATOM 1850 C CA . ASN A 1 229 ? 8.022 18.619 -25.292 1.00 89.88 229 ASN A CA 1
ATOM 1851 C C . ASN A 1 229 ? 8.942 19.839 -25.094 1.00 89.88 229 ASN A C 1
ATOM 1853 O O . ASN A 1 229 ? 9.591 19.975 -24.059 1.00 89.88 229 ASN A O 1
ATOM 1857 N N . GLN A 1 230 ? 8.987 20.747 -26.075 1.00 88.31 230 GLN A N 1
ATOM 1858 C CA . GLN A 1 230 ? 9.915 21.886 -26.050 1.00 88.31 230 GLN A CA 1
ATOM 1859 C C . GLN A 1 230 ? 9.638 22.866 -24.907 1.00 88.31 230 GLN A C 1
ATOM 1861 O O . GLN A 1 230 ? 10.584 23.339 -24.285 1.00 88.31 230 GLN A O 1
ATOM 1866 N N . SER A 1 231 ? 8.366 23.122 -24.586 1.00 87.00 231 SER A N 1
ATOM 1867 C CA . SER A 1 231 ? 7.989 24.011 -23.483 1.00 87.00 231 SER A CA 1
ATOM 1868 C C . SER A 1 231 ? 8.503 23.478 -22.146 1.00 87.00 231 SER A C 1
ATOM 1870 O O . SER A 1 231 ? 9.152 24.213 -21.410 1.00 87.00 231 SER A O 1
ATOM 1872 N N . LEU A 1 232 ? 8.322 22.181 -21.880 1.00 90.62 232 LEU A N 1
ATOM 1873 C CA . LEU A 1 232 ? 8.875 21.521 -20.698 1.00 90.62 232 LEU A CA 1
ATOM 1874 C C . LEU A 1 232 ? 10.405 21.613 -20.673 1.00 90.62 232 LEU A C 1
ATOM 1876 O O . LEU A 1 232 ? 10.978 22.092 -19.697 1.00 90.62 232 LEU A O 1
ATOM 1880 N N . LEU A 1 233 ? 11.066 21.204 -21.760 1.00 90.06 233 LEU A N 1
ATOM 1881 C CA . LEU A 1 233 ? 12.528 21.184 -21.843 1.00 90.06 233 LEU A CA 1
ATOM 1882 C C . LEU A 1 233 ? 13.147 22.580 -21.669 1.00 90.06 233 LEU A C 1
ATOM 1884 O O . LEU A 1 233 ? 14.211 22.696 -21.068 1.00 90.06 233 LEU A O 1
ATOM 1888 N N . SER A 1 234 ? 12.490 23.639 -22.148 1.00 88.44 234 SER A N 1
ATOM 1889 C CA . SER A 1 234 ? 12.955 25.019 -21.959 1.00 88.44 234 SER A CA 1
ATOM 1890 C C . SER A 1 234 ? 12.756 25.552 -20.535 1.00 88.44 234 SER A C 1
ATOM 1892 O O . SER A 1 234 ? 13.480 26.453 -20.118 1.00 88.44 234 SER A O 1
ATOM 1894 N N . THR A 1 235 ? 11.804 24.998 -19.777 1.00 88.94 235 THR A N 1
ATOM 1895 C CA . THR A 1 235 ? 11.462 25.456 -18.420 1.00 88.94 235 THR A CA 1
ATOM 1896 C C . THR A 1 235 ? 12.222 24.702 -17.329 1.00 88.94 235 THR A C 1
ATOM 1898 O O . THR A 1 235 ? 12.547 25.299 -16.308 1.00 88.94 235 THR A O 1
ATOM 1901 N N . LEU A 1 236 ? 12.567 23.424 -17.532 1.00 90.19 236 LEU A N 1
ATOM 1902 C CA . LEU A 1 236 ? 13.275 22.609 -16.529 1.00 90.19 236 LEU A CA 1
ATOM 1903 C C . LEU A 1 236 ? 14.550 23.256 -15.949 1.00 90.19 236 LEU A C 1
ATOM 1905 O O . LEU A 1 236 ? 14.721 23.177 -14.733 1.00 90.19 236 LEU A O 1
ATOM 1909 N N . PRO A 1 237 ? 15.413 23.939 -16.731 1.00 88.75 237 PRO A N 1
ATOM 1910 C CA . PRO A 1 237 ? 16.595 24.606 -16.177 1.00 88.75 237 PRO A CA 1
ATOM 1911 C C . PRO A 1 237 ? 16.276 25.698 -15.146 1.00 88.75 237 PRO A C 1
ATOM 1913 O O . PRO A 1 237 ? 17.093 25.983 -14.281 1.00 88.75 237 PRO A O 1
ATOM 1916 N N . GLN A 1 238 ? 15.081 26.291 -15.194 1.00 85.69 238 GLN A N 1
ATOM 1917 C CA . GLN A 1 238 ? 14.643 27.310 -14.231 1.00 85.69 238 GLN A CA 1
ATOM 1918 C C . GLN A 1 238 ? 14.148 26.690 -12.913 1.00 85.69 238 GLN A C 1
ATOM 1920 O O . GLN A 1 238 ? 13.959 27.393 -11.927 1.00 85.69 238 GLN A O 1
ATOM 1925 N N . LEU A 1 239 ? 13.934 25.372 -12.890 1.00 88.25 239 LEU A N 1
ATOM 1926 C CA . LEU A 1 239 ? 13.346 24.633 -11.772 1.00 88.25 239 LEU A CA 1
ATOM 1927 C C . LEU A 1 239 ? 14.381 23.836 -10.970 1.00 88.25 239 LEU A C 1
ATOM 1929 O O . LEU A 1 239 ? 14.016 23.053 -10.103 1.00 88.25 239 LEU A O 1
ATOM 1933 N N . VAL A 1 240 ? 15.673 24.017 -11.230 1.00 85.56 240 VAL A N 1
ATOM 1934 C CA . VAL A 1 240 ? 16.746 23.159 -10.694 1.00 85.56 240 VAL A CA 1
ATOM 1935 C C . VAL A 1 240 ? 16.774 23.131 -9.170 1.00 85.56 240 VAL A C 1
ATOM 1937 O O . VAL A 1 240 ? 16.890 22.056 -8.592 1.00 85.56 240 VAL A O 1
ATOM 1940 N N . ILE A 1 241 ? 16.571 24.277 -8.515 1.00 77.00 241 ILE A N 1
ATOM 1941 C CA . ILE A 1 241 ? 16.536 24.360 -7.047 1.00 77.00 241 ILE A CA 1
ATOM 1942 C C . ILE A 1 241 ? 15.399 23.497 -6.485 1.00 77.00 241 ILE A C 1
ATOM 1944 O O . ILE A 1 241 ? 15.623 22.664 -5.611 1.00 77.00 241 ILE A O 1
ATOM 1948 N N . VAL A 1 242 ? 14.185 23.649 -7.022 1.00 80.00 242 VAL A N 1
ATOM 1949 C CA . VAL A 1 242 ? 13.004 22.922 -6.529 1.00 80.00 242 VAL A CA 1
ATOM 1950 C C . VAL A 1 242 ? 13.014 21.444 -6.932 1.00 80.00 242 VAL A C 1
ATOM 1952 O O . VAL A 1 242 ? 12.533 20.600 -6.182 1.00 80.00 242 VAL A O 1
ATOM 1955 N N . LEU A 1 243 ? 13.608 21.103 -8.080 1.00 85.75 243 LEU A N 1
ATOM 1956 C CA . LEU A 1 243 ? 13.824 19.718 -8.507 1.00 85.75 243 LEU A CA 1
ATOM 1957 C C . LEU A 1 243 ? 14.842 19.007 -7.604 1.00 85.75 243 LEU A C 1
ATOM 1959 O O . LEU A 1 243 ? 14.640 17.843 -7.258 1.00 85.75 243 LEU A O 1
ATOM 1963 N N . TYR A 1 244 ? 15.906 19.702 -7.197 1.00 81.31 244 TYR A N 1
ATOM 1964 C CA . TYR A 1 244 ? 16.892 19.178 -6.254 1.00 81.31 244 TYR A CA 1
ATOM 1965 C C . TYR A 1 244 ? 16.275 18.965 -4.866 1.00 81.31 244 TYR A C 1
ATOM 1967 O O . TYR A 1 244 ? 16.391 17.879 -4.306 1.00 81.31 244 TYR A O 1
ATOM 1975 N N . GLN A 1 245 ? 15.527 19.948 -4.350 1.00 79.56 245 GLN A N 1
ATOM 1976 C CA . GLN A 1 245 ? 14.813 19.833 -3.069 1.00 79.56 245 GLN A CA 1
ATOM 1977 C C . GLN A 1 245 ? 13.831 18.651 -3.041 1.00 79.56 245 GLN A C 1
ATOM 1979 O O . GLN A 1 245 ? 13.697 17.980 -2.022 1.00 79.56 245 GLN A O 1
ATOM 1984 N N . ALA A 1 246 ? 13.178 18.355 -4.167 1.00 77.06 246 ALA A N 1
ATOM 1985 C CA . ALA A 1 246 ? 12.286 17.206 -4.307 1.00 77.06 246 ALA A CA 1
ATOM 1986 C C . ALA A 1 246 ? 13.014 15.870 -4.567 1.00 77.06 246 ALA A C 1
ATOM 1988 O O . ALA A 1 246 ? 12.361 14.864 -4.847 1.00 77.06 246 ALA A O 1
ATOM 1989 N N . SER A 1 247 ? 14.352 15.833 -4.504 1.00 83.00 247 SER A N 1
ATOM 1990 C CA . SER A 1 247 ? 15.167 14.640 -4.787 1.00 83.00 247 SER A CA 1
ATOM 1991 C C . SER A 1 247 ? 14.894 14.019 -6.170 1.00 83.00 247 SER A C 1
ATOM 1993 O O . SER A 1 247 ? 14.937 12.795 -6.339 1.00 83.00 247 SER A O 1
ATOM 1995 N N . LEU A 1 248 ? 14.580 14.866 -7.161 1.00 85.12 248 LEU A N 1
ATOM 1996 C CA . LEU A 1 248 ? 14.336 14.482 -8.560 1.00 85.12 248 LEU A CA 1
ATOM 1997 C C . LEU A 1 248 ? 15.598 14.569 -9.431 1.00 85.12 248 LEU A C 1
ATOM 1999 O O . LEU A 1 248 ? 15.636 13.984 -10.510 1.00 85.12 248 LEU A O 1
ATOM 2003 N N . ILE A 1 249 ? 16.619 15.294 -8.969 1.00 86.06 249 ILE A N 1
ATOM 2004 C CA . ILE A 1 249 ? 17.950 15.394 -9.582 1.00 86.06 249 ILE A CA 1
ATOM 2005 C C . ILE A 1 249 ? 19.017 15.267 -8.490 1.00 86.06 249 ILE A C 1
ATOM 2007 O O . ILE A 1 249 ? 18.753 15.604 -7.337 1.00 86.06 249 ILE A O 1
ATOM 2011 N N . LYS A 1 250 ? 20.207 14.769 -8.841 1.00 77.69 250 LYS A N 1
ATOM 2012 C CA . LYS A 1 250 ? 21.272 14.462 -7.864 1.00 77.69 250 LYS A CA 1
ATOM 2013 C C . LYS A 1 250 ? 22.197 15.640 -7.570 1.00 77.69 250 LYS A C 1
ATOM 2015 O O . LYS A 1 250 ? 22.758 15.717 -6.486 1.00 77.69 250 LYS A O 1
ATOM 2020 N N . GLU A 1 251 ? 22.353 16.551 -8.524 1.00 73.06 251 GLU A N 1
ATOM 2021 C CA . GLU A 1 251 ? 23.279 17.681 -8.434 1.00 73.06 251 GLU A CA 1
ATOM 2022 C C . GLU A 1 251 ? 22.623 18.958 -8.965 1.00 73.06 251 GLU A C 1
ATOM 2024 O O . GLU A 1 251 ? 21.812 18.912 -9.894 1.00 73.06 251 GLU A O 1
ATOM 2029 N N . MET A 1 252 ? 23.003 20.109 -8.402 1.00 68.19 252 MET A N 1
ATOM 2030 C CA . MET A 1 252 ? 22.583 21.424 -8.907 1.00 68.19 252 MET A CA 1
ATOM 2031 C C . MET A 1 252 ? 23.390 21.879 -10.135 1.00 68.19 252 MET A C 1
ATOM 2033 O O . MET A 1 252 ? 22.976 22.796 -10.844 1.00 68.19 252 MET A O 1
ATOM 2037 N N . THR A 1 253 ? 24.537 21.253 -10.405 1.00 62.09 253 THR A N 1
ATOM 2038 C CA . THR A 1 253 ? 25.420 21.558 -11.536 1.00 62.09 253 THR A CA 1
ATOM 2039 C C . THR A 1 253 ? 24.866 20.982 -12.840 1.00 62.09 253 THR A C 1
ATOM 2041 O O . THR A 1 253 ? 24.670 19.776 -12.969 1.00 62.09 253 THR A O 1
ATOM 2044 N N . ILE A 1 254 ? 24.624 21.838 -13.840 1.00 62.16 254 ILE A N 1
ATOM 2045 C CA . ILE A 1 254 ? 24.055 21.429 -15.134 1.00 62.16 254 ILE A CA 1
ATOM 2046 C C . ILE A 1 254 ? 25.071 21.697 -16.253 1.00 62.16 254 ILE A C 1
ATOM 2048 O O . ILE A 1 254 ? 25.528 22.835 -16.389 1.00 62.16 254 ILE A O 1
ATOM 2052 N N . PRO A 1 255 ? 25.393 20.708 -17.106 1.00 59.44 255 PRO A N 1
ATOM 2053 C CA . PRO A 1 255 ? 26.232 20.923 -18.282 1.00 59.44 255 PRO A CA 1
ATOM 2054 C C . PRO A 1 255 ? 25.660 22.005 -19.214 1.00 59.44 255 PRO A C 1
ATOM 2056 O O . PRO A 1 255 ? 24.449 22.086 -19.420 1.00 59.44 255 PRO A O 1
ATOM 2059 N N . VAL A 1 256 ? 26.528 22.817 -19.830 1.00 58.50 256 VAL A N 1
ATOM 2060 C CA . VAL A 1 256 ? 26.154 23.999 -20.644 1.00 58.50 256 VAL A CA 1
ATOM 2061 C C . VAL A 1 256 ? 25.297 23.646 -21.877 1.00 58.50 256 VAL A C 1
ATOM 2063 O O . VAL A 1 256 ? 24.586 24.497 -22.407 1.00 58.50 256 VAL A O 1
ATOM 2066 N N . THR A 1 257 ? 25.289 22.388 -22.335 1.00 53.00 257 THR A N 1
ATOM 2067 C CA . THR A 1 257 ? 24.544 21.967 -23.533 1.00 53.00 257 THR A CA 1
ATOM 2068 C C . THR A 1 257 ? 23.326 21.097 -23.195 1.00 53.00 257 THR A C 1
ATOM 2070 O O . THR A 1 257 ? 23.411 20.116 -22.466 1.00 53.00 257 THR A O 1
ATOM 2073 N N . ARG A 1 258 ? 22.156 21.454 -23.756 1.00 59.19 258 ARG A N 1
ATOM 2074 C CA . ARG A 1 258 ? 20.874 20.715 -23.635 1.00 59.19 258 ARG A CA 1
ATOM 2075 C C . ARG A 1 258 ? 20.415 20.448 -22.187 1.00 59.19 258 ARG A C 1
ATOM 2077 O O . ARG A 1 258 ? 19.846 19.391 -21.908 1.00 59.19 258 ARG A O 1
ATOM 2084 N N . GLN A 1 259 ? 20.572 21.446 -21.315 1.00 75.06 259 GLN A N 1
ATOM 2085 C CA . GLN A 1 259 ? 20.207 21.427 -19.889 1.00 75.06 259 GLN A CA 1
ATOM 2086 C C . GLN A 1 259 ? 18.858 20.741 -19.601 1.00 75.06 259 GLN A C 1
ATOM 2088 O O . GLN A 1 259 ? 18.794 19.821 -18.792 1.00 75.06 259 GLN A O 1
ATOM 2093 N N . GLY A 1 260 ? 17.791 21.095 -20.326 1.00 82.06 260 GLY A N 1
ATOM 2094 C CA . GLY A 1 260 ? 16.467 20.498 -20.120 1.00 82.06 260 GLY A CA 1
ATOM 2095 C C . GLY A 1 260 ? 16.375 18.999 -20.417 1.00 82.06 260 GLY A C 1
ATOM 2096 O O . GLY A 1 260 ? 15.684 18.277 -19.705 1.00 82.06 260 GLY A O 1
ATOM 2097 N N . LYS A 1 261 ? 17.086 18.505 -21.442 1.00 83.50 261 LYS A N 1
ATOM 2098 C CA . LYS A 1 261 ? 17.085 17.071 -21.784 1.00 83.50 261 LYS A CA 1
ATOM 2099 C C . LYS A 1 261 ? 17.850 16.263 -20.745 1.00 83.50 261 LYS A C 1
ATOM 2101 O O . LYS A 1 261 ? 17.390 15.198 -20.355 1.00 83.50 261 LYS A O 1
ATOM 2106 N N . TYR A 1 262 ? 18.982 16.791 -20.287 1.00 84.81 262 TYR A N 1
ATOM 2107 C CA . TYR A 1 262 ? 19.768 16.174 -19.225 1.00 84.81 262 TYR A CA 1
ATOM 2108 C C . TYR A 1 262 ? 18.975 16.081 -17.913 1.00 84.81 262 TYR A C 1
ATOM 2110 O O . TYR A 1 262 ? 18.894 15.012 -17.314 1.00 84.81 262 TYR A O 1
ATOM 2118 N N . LEU A 1 263 ? 18.305 17.169 -17.515 1.00 88.69 263 LEU A N 1
ATOM 2119 C CA . LEU A 1 263 ? 17.440 17.181 -16.332 1.00 88.69 263 LEU A CA 1
ATOM 2120 C C . LEU A 1 263 ? 16.290 16.176 -16.454 1.00 88.69 263 LEU A C 1
ATOM 2122 O O . LEU A 1 263 ? 16.006 15.453 -15.505 1.00 88.69 263 LEU A O 1
ATOM 2126 N N . LEU A 1 264 ? 15.652 16.085 -17.625 1.00 88.94 264 LEU A N 1
ATOM 2127 C CA . LEU A 1 264 ? 14.552 15.146 -17.834 1.00 88.94 264 LEU A CA 1
ATOM 2128 C C . LEU A 1 264 ? 14.998 13.678 -17.759 1.00 88.94 264 LEU A C 1
ATOM 2130 O O . LEU A 1 264 ? 14.226 12.841 -17.296 1.00 88.94 264 LEU A O 1
ATOM 2134 N N . ILE A 1 265 ? 16.233 13.366 -18.170 1.00 83.06 265 ILE A N 1
ATOM 2135 C CA . ILE A 1 265 ? 16.823 12.031 -17.993 1.00 83.06 265 ILE A CA 1
ATOM 2136 C C . ILE A 1 265 ? 16.965 11.714 -16.502 1.00 83.06 265 ILE A C 1
ATOM 2138 O O . ILE A 1 265 ? 16.467 10.681 -16.069 1.00 83.06 265 ILE A O 1
ATOM 2142 N N . GLN A 1 266 ? 17.537 12.619 -15.703 1.00 86.25 266 GLN A N 1
ATOM 2143 C CA . GLN A 1 266 ? 17.660 12.415 -14.253 1.00 86.25 266 GLN A CA 1
ATOM 2144 C C . GLN A 1 266 ? 16.299 12.258 -13.560 1.00 86.25 266 GLN A C 1
ATOM 2146 O O . GLN A 1 266 ? 16.122 11.358 -12.744 1.00 86.25 266 GLN A O 1
ATOM 2151 N N . ILE A 1 267 ? 15.313 13.081 -13.930 1.00 89.88 267 ILE A N 1
ATOM 2152 C CA . ILE A 1 267 ? 13.943 12.969 -13.411 1.00 89.88 267 ILE A CA 1
ATOM 2153 C C . ILE A 1 267 ? 13.350 11.604 -13.773 1.00 89.88 267 ILE A C 1
ATOM 2155 O O . ILE A 1 267 ? 12.713 10.970 -12.935 1.00 89.88 267 ILE A O 1
ATOM 2159 N N . LYS A 1 268 ? 13.575 11.121 -15.002 1.00 84.69 268 LYS A N 1
ATOM 2160 C CA . LYS A 1 268 ? 13.131 9.787 -15.421 1.00 84.69 268 LYS A CA 1
ATOM 2161 C C . LYS A 1 268 ? 13.792 8.696 -14.582 1.00 84.69 268 LYS A C 1
ATOM 2163 O O . LYS A 1 268 ? 13.091 7.799 -14.133 1.00 84.69 268 LYS A O 1
ATOM 2168 N N . GLU A 1 269 ? 15.095 8.779 -14.326 1.00 80.06 269 GLU A N 1
ATOM 2169 C CA . GLU A 1 269 ? 15.791 7.832 -13.445 1.00 80.06 269 GLU A CA 1
ATOM 2170 C C . GLU A 1 269 ? 15.203 7.840 -12.028 1.00 80.06 269 GLU A C 1
ATOM 2172 O O . GLU A 1 269 ? 14.921 6.780 -11.471 1.00 80.06 269 GLU A O 1
ATOM 2177 N N . ALA A 1 270 ? 14.949 9.025 -11.465 1.00 83.81 270 ALA A N 1
ATOM 2178 C CA . ALA A 1 270 ? 14.355 9.171 -10.140 1.00 83.81 270 ALA A CA 1
ATOM 2179 C C . ALA A 1 270 ? 12.937 8.577 -10.073 1.00 83.81 270 ALA A C 1
ATOM 2181 O O . ALA A 1 270 ? 12.634 7.830 -9.145 1.00 83.81 270 ALA A O 1
ATOM 2182 N N . VAL A 1 271 ? 12.091 8.852 -11.071 1.00 82.75 271 VAL A N 1
ATOM 2183 C CA . VAL A 1 271 ? 10.724 8.309 -11.162 1.00 82.75 271 VAL A CA 1
ATOM 2184 C C . VAL A 1 271 ? 10.731 6.799 -11.402 1.00 82.75 271 VAL A C 1
ATOM 2186 O O . VAL A 1 271 ? 9.890 6.100 -10.849 1.00 82.75 271 VAL A O 1
ATOM 2189 N N . CYS A 1 272 ? 11.669 6.264 -12.185 1.00 72.62 272 CYS A N 1
ATOM 2190 C CA . CYS A 1 272 ? 11.741 4.818 -12.400 1.00 72.62 272 CYS A CA 1
ATOM 2191 C C . CYS A 1 272 ? 12.313 4.073 -11.186 1.00 72.62 272 CYS A C 1
ATOM 2193 O O . CYS A 1 272 ? 11.991 2.906 -10.991 1.00 72.62 272 CYS A O 1
ATOM 2195 N N . LYS A 1 273 ? 13.106 4.735 -10.335 1.00 70.44 273 LYS A N 1
ATOM 2196 C CA . LYS A 1 273 ? 13.504 4.181 -9.034 1.00 70.44 273 LYS A CA 1
ATOM 2197 C C . LYS A 1 273 ? 12.354 4.223 -8.018 1.00 70.44 273 LYS A C 1
ATOM 2199 O O . LYS A 1 273 ? 12.163 3.274 -7.261 1.00 70.44 273 LYS A O 1
ATOM 2204 N N . GLU A 1 274 ? 11.610 5.327 -7.992 1.00 68.38 274 GLU A N 1
ATOM 2205 C CA . GLU A 1 274 ? 10.561 5.624 -7.014 1.00 68.38 274 GLU A CA 1
ATOM 2206 C C . GLU A 1 274 ? 9.363 6.284 -7.721 1.00 68.38 274 GLU A C 1
ATOM 2208 O O . GLU A 1 274 ? 9.308 7.503 -7.887 1.00 68.38 274 GLU A O 1
ATOM 2213 N N . TYR A 1 275 ? 8.377 5.483 -8.143 1.00 70.62 275 TYR A N 1
ATOM 2214 C CA . TYR A 1 275 ? 7.273 5.941 -9.006 1.00 70.62 275 TYR A CA 1
ATOM 2215 C C . TYR A 1 275 ? 6.449 7.097 -8.414 1.00 70.62 275 TYR A C 1
ATOM 2217 O O . TYR A 1 275 ? 5.949 7.944 -9.160 1.00 70.62 275 TYR A O 1
ATOM 2225 N N . PHE A 1 276 ? 6.357 7.181 -7.080 1.00 71.81 276 PHE A N 1
ATOM 2226 C CA . PHE A 1 276 ? 5.657 8.259 -6.380 1.00 71.81 276 PHE A CA 1
ATOM 2227 C C . PHE A 1 276 ? 6.280 9.638 -6.618 1.00 71.81 276 PHE A C 1
ATOM 2229 O O . PHE A 1 276 ? 5.582 10.644 -6.497 1.00 71.81 276 PHE A O 1
ATOM 2236 N N . LYS A 1 277 ? 7.547 9.704 -7.052 1.00 82.31 277 LYS A N 1
ATOM 2237 C CA . LYS A 1 277 ? 8.231 10.953 -7.416 1.00 82.31 277 LYS A CA 1
ATOM 2238 C C . LYS A 1 277 ? 7.613 11.662 -8.624 1.00 82.31 277 LYS A C 1
ATOM 2240 O O . LYS A 1 277 ? 7.849 12.857 -8.812 1.00 82.31 277 LYS A O 1
ATOM 2245 N N . LEU A 1 278 ? 6.762 10.992 -9.408 1.00 84.75 278 LEU A N 1
ATOM 2246 C CA . LEU A 1 278 ? 6.044 11.650 -10.501 1.00 84.75 278 LEU A CA 1
ATOM 2247 C C . LEU A 1 278 ? 5.042 12.706 -10.001 1.00 84.75 278 LEU A C 1
ATOM 2249 O O . LEU A 1 278 ? 4.847 13.718 -10.676 1.00 84.75 278 LEU A O 1
ATOM 2253 N N . ALA A 1 279 ? 4.439 12.513 -8.822 1.00 80.56 279 ALA A N 1
ATOM 2254 C CA . ALA A 1 279 ? 3.495 13.476 -8.251 1.00 80.56 279 ALA A CA 1
ATOM 2255 C C . ALA A 1 279 ? 4.174 14.797 -7.830 1.00 80.56 279 ALA A C 1
ATOM 2257 O O . ALA A 1 279 ? 3.744 15.842 -8.327 1.00 80.56 279 ALA A O 1
ATOM 2258 N N . PRO A 1 280 ? 5.259 14.792 -7.026 1.00 78.44 280 PRO A N 1
ATOM 2259 C CA . PRO A 1 280 ? 6.044 15.995 -6.748 1.00 78.44 280 PRO A CA 1
ATOM 2260 C C . PRO A 1 280 ? 6.539 16.691 -8.019 1.00 78.44 280 PRO A C 1
ATOM 2262 O O . PRO A 1 280 ? 6.472 17.914 -8.122 1.00 78.44 280 PRO A O 1
ATOM 2265 N N . PHE A 1 281 ? 6.975 15.927 -9.029 1.00 92.81 281 PHE A N 1
ATOM 2266 C CA . PHE A 1 281 ? 7.373 16.503 -10.313 1.00 92.81 281 PHE A CA 1
ATOM 2267 C C . PHE A 1 281 ? 6.215 17.245 -10.994 1.00 92.81 281 PHE A C 1
ATOM 2269 O O . PHE A 1 281 ? 6.369 18.393 -11.411 1.00 92.81 281 PHE A O 1
ATOM 2276 N N . ALA A 1 282 ? 5.037 16.625 -11.071 1.00 88.88 282 ALA A N 1
ATOM 2277 C CA . ALA A 1 282 ? 3.854 17.244 -11.653 1.00 88.88 282 ALA A CA 1
ATOM 2278 C C . ALA A 1 282 ? 3.406 18.500 -10.880 1.00 88.88 282 ALA A C 1
ATOM 2280 O O . ALA A 1 282 ? 3.038 19.494 -11.505 1.00 88.88 282 ALA A O 1
ATOM 2281 N N . GLU A 1 283 ? 3.496 18.492 -9.547 1.00 83.69 283 GLU A N 1
ATOM 2282 C CA . GLU A 1 283 ? 3.190 19.654 -8.704 1.00 83.69 283 GLU A CA 1
ATOM 2283 C C . GLU A 1 283 ? 4.156 20.821 -8.957 1.00 83.69 283 GLU A C 1
ATOM 2285 O O . GLU A 1 283 ? 3.726 21.967 -9.101 1.00 83.69 283 GLU A O 1
ATOM 2290 N N . ILE A 1 284 ? 5.456 20.539 -9.080 1.00 89.50 284 ILE A N 1
ATOM 2291 C CA . ILE A 1 284 ? 6.463 21.542 -9.447 1.00 89.50 284 ILE A CA 1
ATOM 2292 C C . ILE A 1 284 ? 6.111 22.181 -10.796 1.00 89.50 284 ILE A C 1
ATOM 2294 O O . ILE A 1 284 ? 6.139 23.406 -10.926 1.00 89.50 284 ILE A O 1
ATOM 2298 N N . LEU A 1 285 ? 5.710 21.378 -11.787 1.00 91.50 285 LEU A N 1
ATOM 2299 C CA . LEU A 1 285 ? 5.296 21.898 -13.092 1.00 91.50 285 LEU A CA 1
ATOM 2300 C C . LEU A 1 285 ? 4.035 22.771 -13.017 1.00 91.50 285 LEU A C 1
ATOM 2302 O O . LEU A 1 285 ? 3.918 23.708 -13.811 1.00 91.50 285 LEU A O 1
ATOM 2306 N N . CYS A 1 286 ? 3.122 22.506 -12.075 1.00 88.31 286 CYS A N 1
ATOM 2307 C CA . CYS A 1 286 ? 1.925 23.320 -11.836 1.00 88.31 286 CYS A CA 1
ATOM 2308 C C . CYS A 1 286 ? 2.235 24.733 -11.327 1.00 88.31 286 CYS A C 1
ATOM 2310 O O . CYS A 1 286 ? 1.449 25.647 -11.577 1.00 88.31 286 CYS A O 1
ATOM 2312 N N . LYS A 1 287 ? 3.385 24.938 -10.673 1.00 84.88 287 LYS A N 1
ATOM 2313 C CA . LYS A 1 287 ? 3.793 26.243 -10.120 1.00 84.88 287 LYS A CA 1
ATOM 2314 C C . LYS A 1 287 ? 4.256 27.236 -11.193 1.00 84.88 287 LYS A C 1
ATOM 2316 O O . LYS A 1 287 ? 4.304 28.434 -10.931 1.00 84.88 287 LYS A O 1
ATOM 2321 N N . VAL A 1 288 ? 4.546 26.772 -12.413 1.00 87.06 288 VAL A N 1
ATOM 2322 C CA . VAL A 1 288 ? 4.951 27.629 -13.538 1.00 87.06 288 VAL A CA 1
ATOM 2323 C C . VAL A 1 288 ? 3.875 27.654 -14.615 1.00 87.06 288 VAL A C 1
ATOM 2325 O O . VAL A 1 288 ? 3.518 26.627 -15.185 1.00 87.06 288 VAL A O 1
ATOM 2328 N N . LYS A 1 289 ? 3.404 28.855 -14.973 1.00 88.25 289 LYS A N 1
ATOM 2329 C CA . LYS A 1 289 ? 2.296 29.067 -15.923 1.00 88.25 289 LYS A CA 1
ATOM 2330 C C . LYS A 1 289 ? 2.474 28.329 -17.260 1.00 88.25 289 LYS A C 1
ATOM 2332 O O . LYS A 1 289 ? 1.508 27.778 -17.780 1.00 88.25 289 LYS A O 1
ATOM 2337 N N . VAL A 1 290 ? 3.697 28.297 -17.801 1.00 89.12 290 VAL A N 1
ATOM 2338 C CA . VAL A 1 290 ? 4.023 27.651 -19.090 1.00 89.12 290 VAL A CA 1
ATOM 2339 C C . VAL A 1 290 ? 3.866 26.127 -19.022 1.00 89.12 290 VAL A C 1
ATOM 2341 O O . VAL A 1 290 ? 3.371 25.513 -19.966 1.00 89.12 290 VAL A O 1
ATOM 2344 N N . THR A 1 291 ? 4.242 25.510 -17.901 1.00 90.94 291 THR A N 1
ATOM 2345 C CA . THR A 1 291 ? 4.187 24.054 -17.706 1.00 90.94 291 THR A CA 1
ATOM 2346 C C . THR A 1 291 ? 2.967 23.596 -16.919 1.00 90.94 291 THR A C 1
ATOM 2348 O O . THR A 1 291 ? 2.745 22.394 -16.815 1.00 90.94 291 THR A O 1
ATOM 2351 N N . ALA A 1 292 ? 2.126 24.506 -16.423 1.00 87.50 292 ALA A N 1
ATOM 2352 C CA . ALA A 1 292 ? 1.009 24.158 -15.553 1.00 87.50 292 ALA A CA 1
ATOM 2353 C C . ALA A 1 292 ? 0.012 23.196 -16.205 1.00 87.50 292 ALA A C 1
ATOM 2355 O O . ALA A 1 292 ? -0.456 22.252 -15.574 1.00 87.50 292 ALA A O 1
ATOM 2356 N N . LYS A 1 293 ? -0.264 23.367 -17.505 1.00 87.44 293 LYS A N 1
ATOM 2357 C CA . LYS A 1 293 ? -1.100 22.422 -18.260 1.00 87.44 293 LYS A CA 1
ATOM 2358 C C . LYS A 1 293 ? -0.464 21.030 -18.335 1.00 87.44 293 LYS A C 1
ATOM 2360 O O . LYS A 1 293 ? -1.178 20.035 -18.246 1.00 87.44 293 LYS A O 1
ATOM 2365 N N . ILE A 1 294 ? 0.860 20.961 -18.480 1.00 90.69 294 ILE A N 1
ATOM 2366 C CA . ILE A 1 294 ? 1.619 19.704 -18.501 1.00 90.69 294 ILE A CA 1
ATOM 2367 C C . ILE A 1 294 ? 1.559 19.049 -17.121 1.00 90.69 294 ILE A C 1
ATOM 2369 O O . ILE A 1 294 ? 1.147 17.899 -17.034 1.00 90.69 294 I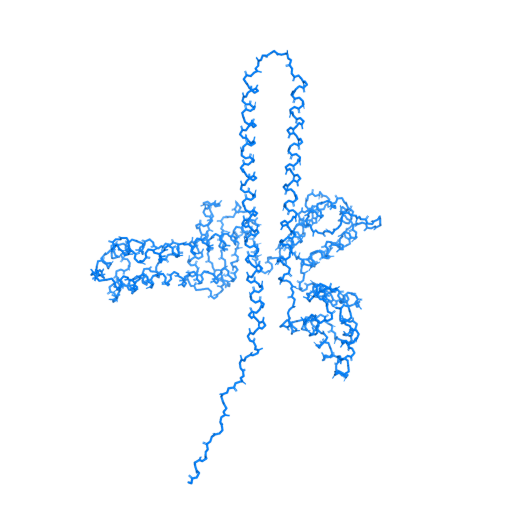LE A O 1
ATOM 2373 N N . GLY A 1 295 ? 1.865 19.796 -16.054 1.00 87.31 295 GLY A N 1
ATOM 2374 C CA . GLY A 1 295 ? 1.773 19.326 -14.669 1.00 87.31 295 GLY A CA 1
ATOM 2375 C C . GLY A 1 295 ? 0.383 18.795 -14.324 1.00 87.31 295 GLY A C 1
ATOM 2376 O O . GLY A 1 295 ? 0.255 17.658 -13.883 1.00 87.31 295 GLY A O 1
ATOM 2377 N N . ASN A 1 296 ? -0.675 19.544 -14.645 1.00 81.19 296 ASN A N 1
ATOM 2378 C CA . ASN A 1 296 ? -2.058 19.110 -14.429 1.00 81.19 296 ASN A CA 1
ATOM 2379 C C . ASN A 1 296 ? -2.416 17.850 -15.227 1.00 81.19 296 ASN A C 1
ATOM 2381 O O . ASN A 1 296 ? -3.146 16.997 -14.727 1.00 81.19 296 ASN A O 1
ATOM 2385 N N . THR A 1 297 ? -1.908 17.715 -16.456 1.00 85.19 297 THR A N 1
ATOM 2386 C CA . THR A 1 297 ? -2.165 16.529 -17.288 1.00 85.19 297 THR A CA 1
ATOM 2387 C C . THR A 1 297 ? -1.424 15.311 -16.746 1.00 85.19 297 THR A C 1
ATOM 2389 O O . THR A 1 297 ? -2.054 14.279 -16.546 1.00 85.19 297 THR A O 1
ATOM 2392 N N . ILE A 1 298 ? -0.133 15.442 -16.418 1.00 85.88 298 ILE A N 1
ATOM 2393 C CA . ILE A 1 298 ? 0.656 14.380 -15.776 1.00 85.88 298 ILE A CA 1
ATOM 2394 C C . ILE A 1 298 ? 0.000 13.973 -14.462 1.00 85.88 298 ILE A C 1
ATOM 2396 O O . ILE A 1 298 ? -0.194 12.789 -14.232 1.00 85.88 298 ILE A O 1
ATOM 2400 N N . MET A 1 299 ? -0.396 14.934 -13.626 1.00 81.81 299 MET A N 1
ATOM 2401 C CA . MET A 1 299 ? -1.066 14.663 -12.358 1.00 81.81 299 MET A CA 1
ATOM 2402 C C . MET A 1 299 ? -2.399 13.947 -12.576 1.00 81.81 299 MET A C 1
ATOM 2404 O O . MET A 1 299 ? -2.696 12.996 -11.868 1.00 81.81 299 MET A O 1
ATOM 2408 N N . LYS A 1 300 ? -3.203 14.358 -13.563 1.00 78.19 300 LYS A N 1
ATOM 2409 C CA . LYS A 1 300 ? -4.467 13.692 -13.900 1.00 78.19 300 LYS A CA 1
ATOM 2410 C C . LYS A 1 300 ? -4.245 12.268 -14.402 1.00 78.19 300 LYS A C 1
ATOM 2412 O O . LYS A 1 300 ? -4.981 11.381 -13.994 1.00 78.19 300 LYS A O 1
ATOM 2417 N N . GLU A 1 301 ? -3.269 12.043 -15.276 1.00 72.75 301 GLU A N 1
ATOM 2418 C CA . GLU A 1 301 ? -2.948 10.715 -15.811 1.00 72.75 301 GLU A CA 1
ATOM 2419 C C . GLU A 1 301 ? -2.324 9.811 -14.752 1.00 72.75 301 GLU A C 1
ATOM 2421 O O . GLU A 1 301 ? -2.677 8.640 -14.667 1.00 72.75 301 GLU A O 1
ATOM 2426 N N . TYR A 1 302 ? -1.447 10.360 -13.914 1.00 70.06 302 TYR A N 1
ATOM 2427 C CA . TYR A 1 302 ? -0.851 9.660 -12.785 1.00 70.06 302 TYR A CA 1
ATOM 2428 C C . TYR A 1 302 ? -1.922 9.293 -11.771 1.00 70.06 302 TYR A C 1
ATOM 2430 O O . TYR A 1 302 ? -2.013 8.136 -11.392 1.00 70.06 302 TYR A O 1
ATOM 2438 N N . LYS A 1 303 ? -2.822 10.226 -11.441 1.00 64.81 303 LYS A N 1
ATOM 2439 C CA . LYS A 1 303 ? -4.013 9.942 -10.639 1.00 64.81 303 LYS A CA 1
ATOM 2440 C C . LYS A 1 303 ? -4.869 8.878 -11.298 1.00 64.81 303 LYS A C 1
ATOM 2442 O O . LYS A 1 303 ? -5.158 7.909 -10.627 1.00 64.81 303 LYS A O 1
ATOM 2447 N N . ALA A 1 304 ? -5.222 8.997 -12.578 1.00 59.03 304 ALA A N 1
ATOM 2448 C CA . ALA A 1 304 ? -6.023 8.011 -13.307 1.00 59.03 304 ALA A CA 1
ATOM 2449 C C . ALA A 1 304 ? -5.359 6.627 -13.374 1.00 59.03 304 ALA A C 1
ATOM 2451 O O . ALA A 1 304 ? -6.063 5.631 -13.440 1.00 59.03 304 ALA A O 1
ATOM 2452 N N . TYR A 1 305 ? -4.027 6.564 -13.339 1.00 54.09 305 TYR A N 1
ATOM 2453 C CA . TYR A 1 305 ? -3.264 5.325 -13.264 1.00 54.09 305 TYR A CA 1
ATOM 2454 C C . TYR A 1 305 ? -3.232 4.746 -11.843 1.00 54.09 305 TYR A C 1
ATOM 2456 O O . TYR A 1 305 ? -3.591 3.589 -11.664 1.00 54.09 305 TYR A O 1
ATOM 2464 N N . CYS A 1 306 ? -2.907 5.550 -10.827 1.00 49.12 306 CYS A N 1
ATOM 2465 C CA . CYS A 1 306 ? -3.050 5.154 -9.422 1.00 49.12 306 CYS A CA 1
ATOM 2466 C C . CYS A 1 306 ? -4.507 4.765 -9.104 1.00 49.12 306 CYS A C 1
ATOM 2468 O O . CYS A 1 306 ? -4.777 3.956 -8.228 1.00 49.12 306 CYS A O 1
ATOM 2470 N N . SER A 1 307 ? -5.444 5.323 -9.869 1.00 41.00 307 SER A N 1
ATOM 2471 C CA . SER A 1 307 ? -6.874 5.035 -9.869 1.00 41.00 307 SER A CA 1
ATOM 2472 C C . SER A 1 307 ? -7.276 3.888 -10.806 1.00 41.00 307 SER A C 1
ATOM 2474 O O . SER A 1 307 ? -8.397 3.401 -10.708 1.00 41.00 307 SER A O 1
ATOM 2476 N N . GLY A 1 308 ? -6.400 3.447 -11.709 1.00 38.88 308 GLY A N 1
ATOM 2477 C CA . GLY A 1 308 ? -6.613 2.294 -12.587 1.00 38.88 308 GLY A CA 1
ATOM 2478 C C . GLY A 1 308 ? -6.574 0.983 -11.811 1.00 38.88 308 GLY A C 1
ATOM 2479 O O . GLY A 1 308 ? -7.270 0.050 -12.191 1.00 38.88 308 GLY A O 1
ATOM 2480 N N . ASP A 1 309 ? -5.867 0.985 -10.677 1.00 38.69 309 ASP A N 1
ATOM 2481 C CA . ASP A 1 309 ? -5.973 -0.047 -9.650 1.00 38.69 309 ASP A CA 1
ATOM 2482 C C . ASP A 1 309 ? -6.921 0.334 -8.493 1.00 38.69 309 ASP A C 1
ATOM 2484 O O . ASP A 1 309 ? -7.319 -0.562 -7.759 1.00 38.69 309 ASP A O 1
ATOM 2488 N N . PHE A 1 310 ? -7.345 1.603 -8.311 1.00 38.16 310 PHE A N 1
ATOM 2489 C CA . PHE A 1 310 ? -8.088 1.980 -7.086 1.00 38.16 310 PHE A CA 1
ATOM 2490 C C . PHE A 1 310 ? -9.153 3.105 -7.111 1.00 38.16 310 PHE A C 1
ATOM 2492 O O . PHE A 1 310 ? -9.725 3.362 -6.059 1.00 38.16 310 PHE A O 1
ATOM 2499 N N . ILE A 1 311 ? -9.520 3.787 -8.207 1.00 37.88 311 ILE A N 1
ATOM 2500 C CA . ILE A 1 311 ? -10.586 4.823 -8.163 1.00 37.88 311 ILE A CA 1
ATOM 2501 C C . ILE A 1 311 ? -11.312 4.995 -9.517 1.00 37.88 311 ILE A C 1
ATOM 2503 O O . ILE A 1 311 ? -10.901 5.744 -10.401 1.00 37.88 311 ILE A O 1
ATOM 2507 N N . GLN A 1 312 ? -12.514 4.436 -9.656 1.00 32.03 312 GLN A N 1
ATOM 2508 C CA . GLN A 1 312 ? -13.457 4.926 -10.669 1.00 32.03 312 GLN A CA 1
ATOM 2509 C C . GLN A 1 312 ? -14.174 6.181 -10.140 1.00 32.03 312 GLN A C 1
ATOM 2511 O O . GLN A 1 312 ? -15.249 6.088 -9.546 1.00 32.03 312 GLN A O 1
ATOM 2516 N N . ALA A 1 313 ? -13.592 7.365 -10.345 1.00 33.62 313 ALA A N 1
ATOM 2517 C CA . ALA A 1 313 ? -14.252 8.637 -10.045 1.00 33.62 313 ALA A CA 1
ATOM 2518 C C . ALA A 1 313 ? -15.112 9.083 -11.240 1.00 33.62 313 ALA A C 1
ATOM 2520 O O . ALA A 1 313 ? -14.644 9.759 -12.155 1.00 33.62 313 ALA A O 1
ATOM 2521 N N . ASN A 1 314 ? -16.394 8.708 -11.229 1.00 33.06 314 ASN A N 1
ATOM 2522 C CA . ASN A 1 314 ? -17.418 9.404 -12.008 1.00 33.06 314 ASN A CA 1
ATOM 2523 C C . ASN A 1 314 ? -17.881 10.616 -11.188 1.00 33.06 314 ASN A C 1
ATOM 2525 O O . ASN A 1 314 ? -18.662 10.472 -10.248 1.00 33.06 314 ASN A O 1
ATOM 2529 N N . TYR A 1 315 ? -17.415 11.810 -11.563 1.00 37.25 315 TYR A N 1
ATOM 2530 C CA . TYR A 1 315 ? -17.675 13.103 -10.902 1.00 37.25 315 TYR A CA 1
ATOM 2531 C C . TYR A 1 315 ? -19.144 13.575 -10.925 1.00 37.25 315 TYR A C 1
ATOM 2533 O O . TYR A 1 315 ? -19.435 14.740 -10.688 1.00 37.25 315 TYR A O 1
ATOM 2541 N N . THR A 1 316 ? -20.094 12.683 -11.189 1.00 38.41 316 THR A N 1
ATOM 2542 C CA . THR A 1 316 ? -21.533 12.972 -11.148 1.00 38.41 316 THR A CA 1
ATOM 2543 C C . THR A 1 316 ? -22.282 12.129 -10.111 1.00 38.41 316 THR A C 1
ATOM 2545 O O . THR A 1 316 ? -23.497 12.269 -9.985 1.00 38.41 316 THR A O 1
ATOM 2548 N N . LYS A 1 317 ? -21.600 11.251 -9.347 1.00 52.22 317 LYS A N 1
ATOM 2549 C CA . LYS A 1 317 ? -22.265 10.317 -8.415 1.00 52.22 317 LYS A CA 1
ATOM 2550 C C . LYS A 1 317 ? -21.412 9.914 -7.190 1.00 52.22 317 LYS A C 1
ATOM 2552 O O . LYS A 1 317 ? -21.262 8.732 -6.908 1.00 52.22 317 LYS A O 1
ATOM 2557 N N . GLY A 1 318 ? -20.915 10.889 -6.424 1.00 59.06 318 GLY A N 1
ATOM 2558 C CA . GLY A 1 318 ? -20.265 10.661 -5.118 1.00 59.06 318 GLY A CA 1
ATOM 2559 C C . GLY A 1 318 ? -18.846 10.067 -5.169 1.00 59.06 318 GLY A C 1
ATOM 2560 O O . GLY A 1 318 ? -18.415 9.524 -6.184 1.00 59.06 318 GLY A O 1
ATOM 2561 N N . LEU A 1 319 ? -18.113 10.188 -4.058 1.00 69.88 319 LEU A N 1
ATOM 2562 C CA . LEU A 1 319 ? -16.749 9.674 -3.895 1.00 69.88 319 LEU A CA 1
ATOM 2563 C C . LEU A 1 319 ? -16.786 8.171 -3.608 1.00 69.88 319 LEU A C 1
ATOM 2565 O O . LEU A 1 319 ? -17.528 7.729 -2.733 1.00 69.88 319 LEU A O 1
ATOM 2569 N N . LYS A 1 320 ? -15.974 7.386 -4.316 1.00 69.56 320 LYS A N 1
ATOM 2570 C CA . LYS A 1 320 ? -15.772 5.958 -4.040 1.00 69.56 320 LYS A CA 1
ATOM 2571 C C . LYS A 1 320 ? -14.376 5.743 -3.461 1.00 69.56 320 LYS A C 1
ATOM 2573 O O . LYS A 1 320 ? -13.405 6.164 -4.079 1.00 69.56 320 LYS A O 1
ATOM 2578 N N . ILE A 1 321 ? -14.295 5.098 -2.302 1.00 73.31 321 ILE A N 1
ATOM 2579 C CA . ILE A 1 321 ? -13.052 4.795 -1.583 1.00 73.31 321 ILE A CA 1
ATOM 2580 C C . ILE A 1 321 ? -12.917 3.280 -1.515 1.00 73.31 321 ILE A C 1
ATOM 2582 O O . ILE A 1 321 ? -13.765 2.624 -0.927 1.00 73.31 321 ILE A O 1
ATOM 2586 N N . TYR A 1 322 ? -11.871 2.711 -2.093 1.00 68.19 322 TYR A N 1
ATOM 2587 C CA . TYR A 1 322 ? -11.618 1.275 -2.005 1.00 68.19 322 TYR A CA 1
ATOM 2588 C C . TYR A 1 322 ? -10.692 1.008 -0.825 1.00 68.19 322 TYR A C 1
ATOM 2590 O O . TYR A 1 322 ? -9.568 1.506 -0.802 1.00 68.19 322 TYR A O 1
ATOM 2598 N N . LEU A 1 323 ? -11.158 0.243 0.164 1.00 70.62 323 LEU A N 1
ATOM 2599 C CA . LEU A 1 323 ? -10.311 -0.110 1.295 1.00 70.62 323 LEU A CA 1
ATOM 2600 C C . LEU A 1 323 ? -9.278 -1.158 0.870 1.00 70.62 323 LEU A C 1
ATOM 2602 O O . LEU A 1 323 ? -9.659 -2.216 0.361 1.00 70.62 323 LEU A O 1
ATOM 2606 N N . PRO A 1 324 ? -7.981 -0.916 1.120 1.00 65.88 324 PRO A N 1
ATOM 2607 C CA . PRO A 1 324 ? -6.937 -1.873 0.806 1.00 65.88 324 PRO A CA 1
ATOM 2608 C C . PRO A 1 324 ? -7.170 -3.227 1.489 1.00 65.88 324 PRO A C 1
ATOM 2610 O O . PRO A 1 324 ? -7.724 -3.319 2.593 1.00 65.88 324 PRO A O 1
ATOM 2613 N N . MET A 1 325 ? -6.706 -4.302 0.849 1.00 67.88 325 MET A N 1
ATOM 2614 C CA . MET A 1 325 ? -6.888 -5.663 1.362 1.00 67.88 325 MET A CA 1
ATOM 2615 C C . MET A 1 325 ? -6.196 -5.865 2.719 1.00 67.88 325 MET A C 1
ATOM 2617 O O . MET A 1 325 ? -6.744 -6.542 3.589 1.00 67.88 325 MET A O 1
ATOM 2621 N N . ASN A 1 326 ? -5.046 -5.214 2.942 1.00 68.00 326 ASN A N 1
ATOM 2622 C CA . ASN A 1 326 ? -4.375 -5.208 4.243 1.00 68.00 326 ASN A CA 1
ATOM 2623 C C . ASN A 1 326 ? -5.245 -4.530 5.319 1.00 68.00 326 ASN A C 1
ATOM 2625 O O . ASN A 1 326 ? -5.449 -5.121 6.371 1.00 68.00 326 ASN A O 1
ATOM 2629 N N . VAL A 1 327 ? -5.865 -3.377 5.049 1.00 75.19 327 VAL A N 1
ATOM 2630 C CA . VAL A 1 327 ? -6.769 -2.706 6.001 1.00 75.19 327 VAL A CA 1
ATOM 2631 C C . VAL A 1 327 ? -7.995 -3.572 6.289 1.00 75.19 327 VAL A C 1
ATOM 2633 O O . VAL A 1 327 ? -8.355 -3.772 7.445 1.00 75.19 327 VAL A O 1
ATOM 2636 N N . THR A 1 328 ? -8.594 -4.177 5.261 1.00 74.88 328 THR A N 1
ATOM 2637 C CA . THR A 1 328 ? -9.715 -5.118 5.435 1.00 74.88 328 THR A CA 1
ATOM 2638 C C . THR A 1 328 ? -9.311 -6.335 6.282 1.00 74.88 328 THR A C 1
ATOM 2640 O O . THR A 1 328 ? -10.106 -6.832 7.081 1.00 74.88 328 THR A O 1
ATOM 2643 N N . SER A 1 329 ? -8.070 -6.816 6.147 1.00 77.94 329 SER A N 1
ATOM 2644 C CA . SER A 1 329 ? -7.534 -7.891 6.990 1.00 77.94 329 SER A CA 1
ATOM 2645 C C . SER A 1 329 ? -7.320 -7.448 8.441 1.00 77.94 329 SER A C 1
ATOM 2647 O O . SER A 1 329 ? -7.629 -8.213 9.351 1.00 77.94 329 SER A O 1
ATOM 2649 N N . GLU A 1 330 ? -6.919 -6.198 8.674 1.00 84.19 330 GLU A N 1
ATOM 2650 C CA . GLU A 1 330 ? -6.779 -5.635 10.021 1.00 84.19 330 GLU A CA 1
ATOM 2651 C C . GLU A 1 330 ? -8.130 -5.529 10.737 1.00 84.19 330 GLU A C 1
ATOM 2653 O O . GLU A 1 330 ? -8.218 -5.849 11.918 1.00 84.19 330 GLU A O 1
ATOM 2658 N N . PHE A 1 331 ? -9.219 -5.201 10.029 1.00 86.94 331 PHE A N 1
ATOM 2659 C CA . PHE A 1 331 ? -10.573 -5.288 10.597 1.00 86.94 331 PHE A CA 1
ATOM 2660 C C . PHE A 1 331 ? -10.911 -6.711 11.067 1.00 86.94 331 PHE A C 1
ATOM 2662 O O . PHE A 1 331 ? -11.481 -6.892 12.144 1.00 86.94 331 PHE A O 1
ATOM 2669 N N . LYS A 1 332 ? -10.536 -7.739 10.292 1.00 85.56 332 LYS A N 1
ATOM 2670 C CA . LYS A 1 332 ? -10.727 -9.145 10.693 1.00 85.56 332 LYS A CA 1
ATOM 2671 C C . LYS A 1 332 ? -9.892 -9.476 11.931 1.00 85.56 332 LYS A C 1
ATOM 2673 O O . LYS A 1 332 ? -10.417 -10.062 12.875 1.00 85.56 332 LYS A O 1
ATOM 2678 N N . THR A 1 333 ? -8.626 -9.064 11.955 1.00 88.62 333 THR A N 1
ATOM 2679 C CA . THR A 1 333 ? -7.730 -9.241 13.106 1.00 88.62 333 THR A CA 1
ATOM 2680 C C . THR A 1 333 ? -8.280 -8.554 14.353 1.00 88.62 333 THR A C 1
ATOM 2682 O O . THR A 1 333 ? -8.343 -9.170 15.417 1.00 88.62 333 THR A O 1
ATOM 2685 N N . MET A 1 334 ? -8.749 -7.312 14.232 1.00 92.44 334 MET A N 1
ATOM 2686 C CA . MET A 1 334 ? -9.361 -6.580 15.339 1.00 92.44 334 MET A CA 1
ATOM 2687 C C . MET A 1 334 ? -10.637 -7.246 15.833 1.00 92.44 334 MET A C 1
ATOM 2689 O O . MET A 1 334 ? -10.834 -7.346 17.041 1.00 92.44 334 MET A O 1
ATOM 2693 N N . ARG A 1 335 ? -11.460 -7.796 14.936 1.00 90.69 335 ARG A N 1
ATOM 2694 C CA . ARG A 1 335 ? -12.651 -8.550 15.333 1.00 90.69 335 ARG A CA 1
ATOM 2695 C C . ARG A 1 335 ? -12.317 -9.848 16.071 1.00 90.69 335 ARG A C 1
ATOM 2697 O O . ARG A 1 335 ? -13.008 -10.194 17.028 1.00 90.69 335 ARG A O 1
ATOM 2704 N N . LEU A 1 336 ? -11.229 -10.526 15.704 1.00 90.19 336 LEU A N 1
ATOM 2705 C CA . LEU A 1 336 ? -10.721 -11.679 16.456 1.00 90.19 336 LEU A CA 1
ATOM 2706 C C . LEU A 1 336 ? -10.220 -11.274 17.848 1.00 90.19 336 LEU A C 1
ATOM 2708 O O . LEU A 1 336 ? -10.573 -11.926 18.831 1.00 90.19 336 LEU A O 1
ATOM 2712 N N . LYS A 1 337 ? -9.450 -10.182 17.950 1.00 93.25 337 LYS A N 1
ATOM 2713 C CA . LYS A 1 337 ? -9.000 -9.634 19.241 1.00 93.25 337 LYS A CA 1
ATOM 2714 C C . LYS A 1 337 ? -10.184 -9.244 20.125 1.00 93.25 337 LYS A C 1
ATOM 2716 O O . LYS A 1 337 ? -10.200 -9.598 21.298 1.00 93.25 337 LYS A O 1
ATOM 2721 N N . PHE A 1 338 ? -11.195 -8.593 19.553 1.00 93.25 338 PHE A N 1
ATOM 2722 C CA . PHE A 1 338 ? -12.438 -8.240 20.236 1.00 93.25 338 PHE A CA 1
ATOM 2723 C C . PHE A 1 338 ? -13.136 -9.481 20.800 1.00 93.25 338 PHE A C 1
ATOM 2725 O O . PHE A 1 338 ? -13.372 -9.557 22.002 1.00 93.25 338 PHE A O 1
ATOM 2732 N N . GLY A 1 339 ? -13.375 -10.510 19.979 1.00 91.94 339 GLY A N 1
ATOM 2733 C CA . GLY A 1 339 ? -13.958 -11.769 20.457 1.00 91.94 339 GLY A CA 1
ATOM 2734 C C . GLY A 1 339 ? -13.121 -12.435 21.557 1.00 91.94 339 GLY A C 1
ATOM 2735 O O . GLY A 1 339 ? -13.662 -12.922 22.552 1.00 91.94 339 GLY A O 1
ATOM 2736 N N . GLN A 1 340 ? -11.791 -12.396 21.431 1.00 92.81 340 GLN A N 1
ATOM 2737 C CA . GLN A 1 340 ? -10.879 -12.924 22.443 1.00 92.81 340 GLN A CA 1
ATOM 2738 C C . GLN A 1 340 ? -10.975 -12.166 23.777 1.00 92.81 340 GLN A C 1
ATOM 2740 O O . GLN A 1 340 ? -10.872 -12.794 24.832 1.00 92.81 340 GLN A O 1
ATOM 2745 N N . THR A 1 341 ? -11.195 -10.849 23.753 1.00 95.62 341 THR A N 1
ATOM 2746 C CA . THR A 1 341 ? -11.422 -10.027 24.951 1.00 95.62 341 THR A CA 1
ATOM 2747 C C . THR A 1 341 ? -12.648 -10.512 25.717 1.00 95.62 341 THR A C 1
ATOM 2749 O O . THR A 1 341 ? -12.532 -10.837 26.899 1.00 95.62 341 THR A O 1
ATOM 2752 N N . PHE A 1 342 ? -13.794 -10.662 25.045 1.00 93.94 342 PHE A N 1
ATOM 2753 C CA . PHE A 1 342 ? -15.022 -11.170 25.673 1.00 93.94 342 PHE A CA 1
ATOM 2754 C C . PHE A 1 342 ? -14.838 -12.588 26.223 1.00 93.94 342 PHE A C 1
ATOM 2756 O O . PHE A 1 342 ? -15.259 -12.874 27.342 1.00 93.94 342 PHE A O 1
ATOM 2763 N N . PHE A 1 343 ? -14.153 -13.464 25.481 1.00 92.25 343 PHE A N 1
ATOM 2764 C CA . PHE A 1 343 ? -13.866 -14.826 25.933 1.00 92.25 343 PHE A CA 1
ATOM 2765 C C . PHE A 1 343 ? -13.002 -14.856 27.203 1.00 92.25 343 PHE A C 1
ATOM 2767 O O . PHE A 1 343 ? -13.306 -15.587 28.150 1.00 92.25 343 PHE A O 1
ATOM 2774 N N . LYS A 1 344 ? -11.924 -14.062 27.239 1.00 93.62 344 LYS A N 1
ATOM 2775 C CA . LYS A 1 344 ? -11.024 -13.974 28.397 1.00 93.62 344 LYS A CA 1
ATOM 2776 C C . LYS A 1 344 ? -11.749 -13.417 29.616 1.00 93.62 344 LYS A C 1
ATOM 2778 O O . LYS A 1 344 ? -11.678 -14.031 30.674 1.00 93.62 344 LYS A O 1
ATOM 2783 N N . VAL A 1 345 ? -12.484 -12.314 29.459 1.00 92.31 345 VAL A N 1
ATOM 2784 C CA . VAL A 1 345 ? -13.268 -11.724 30.554 1.00 92.31 345 VAL A CA 1
ATOM 2785 C C . VAL A 1 345 ? -14.321 -12.709 31.058 1.00 92.31 345 VAL A C 1
ATOM 2787 O O . VAL A 1 345 ? -14.403 -12.934 32.259 1.00 92.31 345 VAL A O 1
ATOM 2790 N N . GLY A 1 346 ? -15.050 -13.386 30.167 1.00 90.75 346 GLY A N 1
ATOM 2791 C CA . GLY A 1 346 ? -16.013 -14.414 30.569 1.00 90.75 346 GLY A CA 1
ATOM 2792 C C . GLY A 1 346 ? -15.376 -15.568 31.341 1.00 90.75 346 GLY A C 1
ATOM 2793 O O . GLY A 1 346 ? -15.938 -16.027 32.329 1.00 90.75 346 GLY A O 1
ATOM 2794 N N . SER A 1 347 ? -14.178 -15.997 30.942 1.00 90.44 347 SER A N 1
ATOM 2795 C CA . SER A 1 347 ? -13.430 -17.041 31.655 1.00 90.44 347 SER A CA 1
ATOM 2796 C C . SER A 1 347 ? -12.996 -16.593 33.057 1.00 90.44 347 SER A C 1
ATOM 2798 O O . SER A 1 347 ? -13.072 -17.380 34.000 1.00 90.44 347 SER A O 1
ATOM 2800 N N . ILE A 1 348 ? -12.586 -15.328 33.202 1.00 90.44 348 ILE A N 1
ATOM 2801 C CA . ILE A 1 348 ? -12.249 -14.718 34.496 1.00 90.44 348 ILE A CA 1
ATOM 2802 C C . ILE A 1 348 ? -13.492 -14.665 35.388 1.00 90.44 348 ILE A C 1
ATOM 2804 O O . ILE A 1 348 ? -13.462 -15.185 36.497 1.00 90.44 348 ILE A O 1
ATOM 2808 N N . MET A 1 349 ? -14.607 -14.138 34.873 1.00 88.00 349 MET A N 1
ATOM 2809 C CA . MET A 1 349 ? -15.872 -14.041 35.612 1.00 88.00 349 MET A CA 1
ATOM 2810 C C . MET A 1 349 ? -16.391 -15.406 36.081 1.00 88.00 349 MET A C 1
ATOM 2812 O O . MET A 1 349 ? -16.958 -15.510 37.161 1.00 88.00 349 MET A O 1
ATOM 2816 N N . MET A 1 350 ? -16.196 -16.463 35.287 1.00 86.06 350 MET A N 1
ATOM 2817 C CA . MET A 1 350 ? -16.573 -17.828 35.675 1.00 86.06 350 MET A CA 1
ATOM 2818 C C . MET A 1 350 ? -15.665 -18.443 36.745 1.00 86.06 350 MET A C 1
ATOM 2820 O O . MET A 1 350 ? -16.082 -19.388 37.410 1.00 86.06 350 MET A O 1
ATOM 2824 N N . SER A 1 351 ? -14.430 -17.958 36.879 1.00 84.62 351 SER A N 1
ATOM 2825 C CA . SER A 1 351 ? -13.452 -18.482 37.842 1.00 84.62 351 SER A CA 1
ATOM 2826 C C . SER A 1 351 ? -13.513 -17.770 39.199 1.00 84.62 351 SER A C 1
ATOM 2828 O O . SER A 1 351 ? -12.862 -18.217 40.142 1.00 84.62 351 SER A O 1
ATOM 2830 N N . ASP A 1 352 ? -14.279 -16.680 39.307 1.00 76.12 352 ASP A N 1
ATOM 2831 C CA . ASP A 1 352 ? -14.430 -15.898 40.533 1.00 76.12 352 ASP A CA 1
ATOM 2832 C C . ASP A 1 352 ? -15.309 -16.641 41.571 1.00 76.12 352 ASP A C 1
ATOM 2834 O O . ASP A 1 352 ? -16.481 -16.931 41.294 1.00 76.12 352 ASP A O 1
ATOM 2838 N N . PRO A 1 353 ? -14.791 -16.939 42.784 1.00 64.25 353 PRO A N 1
ATOM 2839 C CA . PRO A 1 353 ? -15.545 -17.583 43.864 1.00 64.25 353 PRO A CA 1
ATOM 2840 C C . PRO A 1 353 ? -16.787 -16.806 44.326 1.00 64.25 353 PRO A C 1
ATOM 2842 O O . PRO A 1 353 ? -17.696 -17.405 44.902 1.00 64.25 353 PRO A O 1
ATOM 2845 N N . GLN A 1 354 ? -16.838 -15.490 44.095 1.00 60.09 354 GLN A N 1
ATOM 2846 C CA . GLN A 1 354 ? -17.986 -14.629 44.388 1.00 60.09 354 GLN A CA 1
ATOM 2847 C C . GLN A 1 354 ? -19.005 -14.586 43.243 1.00 60.09 354 GLN A C 1
ATOM 2849 O O . GLN A 1 354 ? -19.839 -13.691 43.233 1.00 60.09 354 GLN A O 1
ATOM 2854 N N . SER A 1 355 ? -18.986 -15.517 42.281 1.00 60.25 355 SER A N 1
ATOM 2855 C CA . SER A 1 355 ? -19.946 -15.546 41.168 1.00 60.25 355 SER A CA 1
ATOM 2856 C C . SER A 1 355 ? -21.277 -16.259 41.502 1.00 60.25 355 SER A C 1
ATOM 2858 O O . SER A 1 355 ? -21.372 -17.483 41.365 1.00 60.25 355 SER A O 1
ATOM 2860 N N . PRO A 1 356 ? -22.362 -15.511 41.802 1.00 60.22 356 PRO A N 1
ATOM 2861 C CA . PRO A 1 356 ? -23.733 -15.959 41.539 1.00 60.22 356 PRO A CA 1
ATOM 2862 C C . PRO A 1 356 ? -24.493 -14.961 40.645 1.00 60.22 356 PRO A C 1
ATOM 2864 O O . PRO A 1 356 ? -25.370 -14.228 41.106 1.00 60.22 356 PRO A O 1
ATOM 2867 N N . PHE A 1 357 ? -24.161 -14.887 39.349 1.00 67.25 357 PHE A N 1
ATOM 2868 C CA . PHE A 1 357 ? -24.588 -13.725 38.550 1.00 67.25 357 PHE A CA 1
ATOM 2869 C C . PHE A 1 357 ? -25.171 -13.982 37.168 1.00 67.25 357 PHE A C 1
ATOM 2871 O O . PHE A 1 357 ? -25.599 -13.014 36.543 1.00 67.25 357 PHE A O 1
ATOM 2878 N N . ILE A 1 358 ? -25.291 -15.225 36.694 1.00 81.31 358 ILE A N 1
ATOM 2879 C CA . ILE A 1 358 ? -25.861 -15.443 35.356 1.00 81.31 358 ILE A CA 1
ATOM 2880 C C . ILE A 1 358 ? -27.279 -14.855 35.239 1.00 81.31 358 ILE A C 1
ATOM 2882 O O . ILE A 1 358 ? -27.560 -14.138 34.283 1.00 81.31 358 ILE A O 1
ATOM 2886 N N . ASP A 1 359 ? -28.140 -15.045 36.243 1.00 82.69 359 ASP A N 1
ATOM 2887 C CA . ASP A 1 359 ? -29.504 -14.497 36.238 1.00 82.69 359 ASP A CA 1
ATOM 2888 C C . ASP A 1 359 ? -29.537 -12.974 36.395 1.00 82.69 359 ASP A C 1
ATOM 2890 O O . ASP A 1 359 ? -30.368 -12.304 35.778 1.00 82.69 359 ASP A O 1
ATOM 2894 N N . ASN A 1 360 ? -28.595 -12.408 37.150 1.00 84.69 360 ASN A N 1
ATOM 2895 C CA . ASN A 1 360 ? -28.450 -10.962 37.305 1.00 84.69 360 ASN A CA 1
ATOM 2896 C C . ASN A 1 360 ? -27.999 -10.309 35.990 1.00 84.69 360 ASN A C 1
ATOM 2898 O O . ASN A 1 360 ? -28.603 -9.331 35.552 1.00 84.69 360 ASN A O 1
ATOM 2902 N N . ILE A 1 361 ? -27.013 -10.895 35.304 1.00 87.50 361 ILE A N 1
ATOM 2903 C CA . ILE A 1 361 ? -26.565 -10.470 33.972 1.00 87.50 361 ILE A CA 1
ATOM 2904 C C . ILE A 1 361 ? -27.720 -10.600 32.968 1.00 87.50 361 ILE A C 1
ATOM 2906 O O . ILE A 1 361 ? -28.020 -9.648 32.244 1.00 87.50 361 ILE A O 1
ATOM 2910 N N . LYS A 1 362 ? -28.432 -11.739 32.963 1.00 88.62 362 LYS A N 1
ATOM 2911 C CA . LYS A 1 362 ? -29.623 -11.946 32.119 1.00 88.62 362 LYS A CA 1
ATOM 2912 C C . LYS A 1 362 ? -30.688 -10.879 32.388 1.00 88.62 362 LYS A C 1
ATOM 2914 O O . LYS A 1 362 ? -31.277 -10.364 31.441 1.00 88.62 362 LYS A O 1
ATOM 2919 N N . SER A 1 363 ? -30.941 -10.527 33.648 1.00 85.19 363 SER A N 1
ATOM 2920 C CA . SER A 1 363 ? -31.913 -9.496 34.038 1.00 85.19 363 SER A CA 1
ATOM 2921 C C . SER A 1 363 ? -31.538 -8.109 33.503 1.00 85.19 363 SER A C 1
ATOM 2923 O O . SER A 1 363 ? -32.376 -7.427 32.900 1.00 85.19 363 SER A O 1
ATOM 2925 N N . VAL A 1 364 ? -30.262 -7.726 33.635 1.00 86.06 364 VAL A N 1
ATOM 2926 C CA . VAL A 1 364 ? -29.738 -6.466 33.088 1.00 86.06 364 VAL A CA 1
ATOM 2927 C C . VAL A 1 364 ? -29.902 -6.436 31.568 1.00 86.06 364 VAL A C 1
ATOM 2929 O O . VAL A 1 364 ? -30.501 -5.498 31.044 1.00 86.06 364 VAL A O 1
ATOM 2932 N N . LEU A 1 365 ? -29.483 -7.487 30.853 1.00 86.38 365 LEU A N 1
ATOM 2933 C CA . LEU A 1 365 ? -29.573 -7.534 29.387 1.00 86.38 365 LEU A CA 1
ATOM 2934 C C . LEU A 1 365 ? -31.013 -7.522 28.865 1.00 86.38 365 LEU A C 1
ATOM 2936 O O . LEU A 1 365 ? -31.304 -6.830 27.894 1.00 86.38 365 LEU A O 1
ATOM 2940 N N . ARG A 1 366 ? -31.942 -8.217 29.538 1.00 85.00 366 ARG A N 1
ATOM 2941 C CA . ARG A 1 366 ? -33.380 -8.211 29.189 1.00 85.00 366 ARG A CA 1
ATOM 2942 C C . ARG A 1 366 ? -34.032 -6.829 29.313 1.00 85.00 366 ARG A C 1
ATOM 2944 O O . ARG A 1 366 ? -35.116 -6.621 28.744 1.00 85.00 366 ARG A O 1
ATOM 2951 N N . THR A 1 367 ? -33.423 -5.944 30.102 1.00 83.75 367 THR A N 1
ATOM 2952 C CA . THR A 1 367 ? -33.856 -4.559 30.320 1.00 83.75 367 THR A CA 1
ATOM 2953 C C . THR A 1 367 ? -33.145 -3.605 29.367 1.00 83.75 367 THR A C 1
ATOM 2955 O O . THR A 1 367 ? -33.801 -2.726 28.814 1.00 83.75 367 THR A O 1
ATOM 2958 N N . TYR A 1 368 ? -31.845 -3.819 29.151 1.00 81.69 368 TYR A N 1
ATOM 2959 C CA . TYR A 1 368 ? -30.998 -3.053 28.239 1.00 81.69 368 TYR A CA 1
ATOM 2960 C C . TYR A 1 368 ? -31.506 -3.121 26.796 1.00 81.69 368 TYR A C 1
ATOM 2962 O O . TYR A 1 368 ? -31.773 -2.087 26.191 1.00 81.69 368 TYR A O 1
ATOM 2970 N N . ASP A 1 369 ? -31.721 -4.332 26.278 1.00 81.31 369 ASP A N 1
ATOM 2971 C CA . ASP A 1 369 ? -32.229 -4.538 24.928 1.00 81.31 369 ASP A CA 1
ATOM 2972 C C . ASP A 1 369 ? -33.303 -5.630 24.920 1.00 81.31 369 ASP A C 1
ATOM 2974 O O . ASP A 1 369 ? -33.060 -6.825 25.120 1.00 81.31 369 ASP A O 1
ATOM 2978 N N . LYS A 1 370 ? -34.545 -5.203 24.673 1.00 84.25 370 LYS A N 1
ATOM 2979 C CA . LYS A 1 370 ? -35.699 -6.107 24.631 1.00 84.25 370 LYS A CA 1
ATOM 2980 C C . LYS A 1 370 ? -35.599 -7.116 23.483 1.00 84.25 370 LYS A C 1
ATOM 2982 O O . LYS A 1 370 ? -36.218 -8.175 23.588 1.00 84.25 370 LYS A O 1
ATOM 2987 N N . THR A 1 371 ? -34.842 -6.820 22.426 1.00 85.75 371 THR A N 1
ATOM 2988 C CA . THR A 1 371 ? -34.664 -7.710 21.269 1.00 85.75 371 THR A CA 1
ATOM 2989 C C . THR A 1 371 ? -33.796 -8.924 21.602 1.00 85.75 371 THR A C 1
ATOM 2991 O O . THR A 1 371 ? -34.037 -10.005 21.070 1.00 85.75 371 THR A O 1
ATOM 2994 N N . LEU A 1 372 ? -32.887 -8.800 22.577 1.00 85.19 372 LEU A N 1
ATOM 2995 C CA . LEU A 1 372 ? -32.001 -9.885 23.011 1.00 85.19 372 LEU A CA 1
ATOM 2996 C C . LEU A 1 372 ? -32.701 -10.929 23.897 1.00 85.19 372 LEU A C 1
ATOM 2998 O O . LEU A 1 372 ? -32.146 -11.996 24.153 1.00 85.19 372 LEU A O 1
ATOM 3002 N N . ARG A 1 373 ? -33.931 -10.673 24.372 1.00 87.50 373 ARG A N 1
ATOM 3003 C CA . ARG A 1 373 ? -34.643 -11.544 25.332 1.00 87.50 373 ARG A CA 1
ATOM 3004 C C . ARG A 1 373 ? -34.704 -13.028 24.932 1.00 87.50 373 ARG A C 1
ATOM 3006 O O . ARG A 1 373 ? -34.433 -13.850 25.812 1.00 87.50 373 ARG A O 1
ATOM 3013 N N . PRO A 1 374 ? -35.034 -13.404 23.677 1.00 88.06 374 PRO A N 1
ATOM 3014 C CA . PRO A 1 374 ? -35.098 -14.810 23.280 1.00 88.06 374 PRO A CA 1
ATOM 3015 C C . PRO A 1 374 ? -33.722 -15.486 23.298 1.00 88.06 374 PRO A C 1
ATOM 3017 O O . PRO A 1 374 ? -33.609 -16.627 23.731 1.00 88.06 374 PRO A O 1
ATOM 3020 N N . GLN A 1 375 ? -32.675 -14.772 22.876 1.00 89.81 375 GLN A N 1
ATOM 3021 C CA . GLN A 1 375 ? -31.304 -15.286 22.783 1.00 89.81 375 GLN A CA 1
ATOM 3022 C C . GLN A 1 375 ? -30.668 -15.410 24.174 1.00 89.81 375 GLN A C 1
ATOM 3024 O O . GLN A 1 375 ? -30.111 -16.448 24.516 1.00 89.81 375 GLN A O 1
ATOM 3029 N N . VAL A 1 376 ? -30.860 -14.401 25.030 1.00 89.50 376 VAL A N 1
ATOM 3030 C CA . VAL A 1 376 ? -30.397 -14.389 26.429 1.00 89.50 376 VAL A CA 1
ATOM 3031 C C . VAL A 1 376 ? -31.015 -15.534 27.240 1.00 89.50 376 VAL A C 1
ATOM 3033 O O . VAL A 1 376 ? -30.391 -16.049 28.169 1.00 89.50 376 VAL A O 1
ATOM 3036 N N . ALA A 1 377 ? -32.240 -15.958 26.911 1.00 86.44 377 ALA A N 1
ATOM 3037 C CA . ALA A 1 377 ? -32.870 -17.112 27.552 1.00 86.44 377 ALA A CA 1
ATOM 3038 C C . ALA A 1 377 ? -32.178 -18.444 27.207 1.00 86.44 377 ALA A C 1
ATOM 3040 O O . ALA A 1 377 ? -32.210 -19.354 28.032 1.00 86.44 377 ALA A O 1
ATOM 3041 N N . GLN A 1 378 ? -31.544 -18.546 26.033 1.00 89.19 378 GLN A N 1
ATOM 3042 C CA . GLN A 1 378 ? -30.878 -19.762 25.548 1.00 89.19 378 GLN A CA 1
ATOM 3043 C C . GLN A 1 378 ? -29.434 -19.912 26.053 1.00 89.19 378 GLN A C 1
ATOM 3045 O O . GLN A 1 378 ? -28.916 -21.028 26.061 1.00 89.19 378 GLN A O 1
ATOM 3050 N N . CYS A 1 379 ? -28.795 -18.826 26.500 1.00 89.62 379 CYS A N 1
ATOM 3051 C CA . CYS A 1 379 ? -27.428 -18.850 27.026 1.00 89.62 379 CYS A CA 1
ATOM 3052 C C . CYS A 1 379 ? -27.317 -19.714 28.295 1.00 89.62 379 CYS A C 1
ATOM 3054 O O . CYS A 1 379 ? -28.074 -19.506 29.255 1.00 89.62 379 CYS A O 1
ATOM 3056 N N . GLN A 1 380 ? -26.360 -20.645 28.317 1.00 87.88 380 GLN A N 1
ATOM 3057 C CA . GLN A 1 380 ? -26.147 -21.582 29.425 1.00 87.88 380 GLN A CA 1
ATOM 3058 C C . GLN A 1 380 ? -25.170 -21.038 30.461 1.00 87.88 380 GLN A C 1
ATOM 3060 O O . GLN A 1 380 ? -25.370 -21.244 31.657 1.00 87.88 380 GLN A O 1
ATOM 3065 N N . ASP A 1 381 ? -24.145 -20.312 30.016 1.00 88.31 381 ASP A N 1
ATOM 3066 C CA . ASP A 1 381 ? -23.121 -19.743 30.888 1.00 88.31 381 ASP A CA 1
ATOM 3067 C C . ASP A 1 381 ? -22.832 -18.255 30.592 1.00 88.31 381 ASP A C 1
ATOM 3069 O O . ASP A 1 381 ? -23.442 -17.626 29.723 1.00 88.31 381 ASP A O 1
ATOM 3073 N N . ILE A 1 382 ? -21.920 -17.657 31.368 1.00 88.38 382 ILE A N 1
ATOM 3074 C CA . ILE A 1 382 ? -21.517 -16.250 31.209 1.00 88.38 382 ILE A CA 1
ATOM 3075 C C . ILE A 1 382 ? -20.811 -16.024 29.863 1.00 88.38 382 ILE A C 1
ATOM 3077 O O . ILE A 1 382 ? -20.967 -14.958 29.271 1.00 88.38 382 ILE A O 1
ATOM 3081 N N . ARG A 1 383 ? -20.070 -17.010 29.340 1.00 88.19 383 ARG A N 1
ATOM 3082 C CA . ARG A 1 383 ? -19.380 -16.883 28.046 1.00 88.19 383 ARG A CA 1
ATOM 3083 C C . ARG A 1 383 ? -20.379 -16.835 26.905 1.00 88.19 383 ARG A C 1
ATOM 3085 O O . ARG A 1 383 ? -20.196 -16.008 26.023 1.00 88.19 383 ARG A O 1
ATOM 3092 N N . ASP A 1 384 ? -21.441 -17.636 26.948 1.00 89.19 384 ASP A N 1
ATOM 3093 C CA . ASP A 1 384 ? -22.524 -17.580 25.960 1.00 89.19 384 ASP A CA 1
ATOM 3094 C C . ASP A 1 384 ? -23.170 -16.193 25.936 1.00 89.19 384 ASP A C 1
ATOM 3096 O O . ASP A 1 384 ? -23.429 -15.631 24.871 1.00 89.19 384 ASP A O 1
ATOM 3100 N N . ILE A 1 385 ? -23.404 -15.618 27.120 1.00 89.62 385 ILE A N 1
ATOM 3101 C CA . ILE A 1 385 ? -23.970 -14.276 27.244 1.00 89.62 385 ILE A CA 1
ATOM 3102 C C . ILE A 1 385 ? -23.013 -13.227 26.676 1.00 89.62 385 ILE A C 1
ATOM 3104 O O . ILE A 1 385 ? -23.421 -12.382 25.883 1.00 89.62 385 ILE A O 1
ATOM 3108 N N . LEU A 1 386 ? -21.742 -13.261 27.069 1.00 90.38 386 LEU A N 1
ATOM 3109 C CA . LEU A 1 386 ? -20.753 -12.292 26.607 1.00 90.38 386 LEU A CA 1
ATOM 3110 C C . LEU A 1 386 ? -20.452 -12.448 25.114 1.00 90.38 386 LEU A C 1
ATOM 3112 O O . LEU A 1 386 ? -20.269 -11.449 24.426 1.00 90.38 386 LEU A O 1
ATOM 3116 N N . ALA A 1 387 ? -20.478 -13.669 24.582 1.00 89.19 387 ALA A N 1
ATOM 3117 C CA . ALA A 1 387 ? -20.411 -13.912 23.149 1.00 89.19 387 ALA A CA 1
ATOM 3118 C C . ALA A 1 387 ? -21.622 -13.298 22.437 1.00 89.19 387 ALA A C 1
ATOM 3120 O O . ALA A 1 387 ? -21.446 -12.660 21.402 1.00 89.19 387 ALA A O 1
ATOM 3121 N N . LEU A 1 388 ? -22.834 -13.437 22.985 1.00 89.50 388 LEU A N 1
ATOM 3122 C CA . LEU A 1 388 ? -24.033 -12.802 22.434 1.00 89.50 388 LEU A CA 1
ATOM 3123 C C . LEU A 1 388 ? -23.924 -11.271 22.439 1.00 89.50 388 LEU A C 1
ATOM 3125 O O . LEU A 1 388 ? -24.259 -10.637 21.441 1.00 89.50 388 LEU A O 1
ATOM 3129 N N . VAL A 1 389 ? -23.439 -10.679 23.534 1.00 88.25 389 VAL A N 1
ATOM 3130 C CA . VAL A 1 389 ? -23.182 -9.233 23.612 1.00 88.25 389 VAL A CA 1
ATOM 3131 C C . VAL A 1 389 ? -22.165 -8.831 22.543 1.00 88.25 389 VAL A C 1
ATOM 3133 O O . VAL A 1 389 ? -22.459 -7.976 21.715 1.00 88.25 389 VAL A O 1
ATOM 3136 N N . GLY A 1 390 ? -21.021 -9.517 22.476 1.00 87.81 390 GLY A N 1
ATOM 3137 C CA . GLY A 1 390 ? -19.969 -9.228 21.504 1.00 87.81 390 GLY A CA 1
ATOM 3138 C C . GLY A 1 390 ? -20.433 -9.326 20.045 1.00 87.81 390 GLY A C 1
ATOM 3139 O O . GLY A 1 390 ? -20.088 -8.470 19.237 1.00 87.81 390 GLY A O 1
ATOM 3140 N N . HIS A 1 391 ? -21.265 -10.309 19.687 1.00 83.12 391 HIS A N 1
ATOM 3141 C CA . HIS A 1 391 ? -21.799 -10.419 18.320 1.00 83.12 391 HIS A CA 1
ATOM 3142 C C . HIS A 1 391 ? -22.668 -9.223 17.909 1.00 83.12 391 HIS A C 1
ATOM 3144 O O . HIS A 1 391 ? -22.745 -8.903 16.723 1.00 83.12 391 HIS A O 1
ATOM 3150 N N . ASN A 1 392 ? -23.322 -8.570 18.870 1.00 81.75 392 ASN A N 1
ATOM 3151 C CA . ASN A 1 392 ? -24.209 -7.442 18.607 1.00 81.75 392 ASN A CA 1
ATOM 3152 C C . ASN A 1 392 ? -23.506 -6.080 18.731 1.00 81.75 392 ASN A C 1
ATOM 3154 O O . ASN A 1 392 ? -24.037 -5.082 18.238 1.00 81.75 392 ASN A O 1
ATOM 3158 N N . SER A 1 393 ? -22.306 -6.043 19.315 1.00 85.81 393 SER A N 1
ATOM 3159 C CA . SER A 1 393 ? -21.559 -4.816 19.591 1.00 85.81 393 SER A CA 1
ATOM 3160 C C . SER A 1 393 ? -20.631 -4.364 18.438 1.00 85.81 393 SER A C 1
ATOM 3162 O O . SER A 1 393 ? -19.962 -5.194 17.797 1.00 85.81 393 SER A O 1
ATOM 3164 N N . PRO A 1 394 ? -20.551 -3.041 18.186 1.00 86.50 394 PRO A N 1
ATOM 3165 C CA . PRO A 1 394 ? -19.475 -2.406 17.417 1.00 86.50 394 PRO A CA 1
ATOM 3166 C C . PRO A 1 394 ? -18.078 -2.733 17.963 1.00 86.50 394 PRO A C 1
ATOM 3168 O O . PRO A 1 394 ? -17.927 -3.089 19.130 1.00 86.50 394 PRO A O 1
ATOM 3171 N N . LEU A 1 395 ? -17.031 -2.568 17.146 1.00 89.56 395 LEU A N 1
ATOM 3172 C CA . LEU A 1 395 ? -15.642 -2.754 17.601 1.00 89.56 395 LEU A CA 1
ATOM 3173 C C . LEU A 1 395 ? -15.176 -1.697 18.617 1.00 89.56 395 LEU A C 1
ATOM 3175 O O . LEU A 1 395 ? -14.305 -1.995 19.433 1.00 89.56 395 LEU A O 1
ATOM 3179 N N . ASP A 1 396 ? -15.708 -0.478 18.560 1.00 86.88 396 ASP A N 1
ATOM 3180 C CA . ASP A 1 396 ? -15.371 0.613 19.480 1.00 86.88 396 ASP A CA 1
ATOM 3181 C C . ASP A 1 396 ? -16.224 0.633 20.752 1.00 86.88 396 ASP A C 1
ATOM 3183 O O . ASP A 1 396 ? -15.892 1.352 21.693 1.00 86.88 396 ASP A O 1
ATOM 3187 N N . ASP A 1 397 ? -17.280 -0.180 20.816 1.00 88.75 397 ASP A N 1
ATOM 3188 C CA . ASP A 1 397 ? -18.181 -0.234 21.961 1.00 88.75 397 ASP A CA 1
ATOM 3189 C C . ASP A 1 397 ? -18.036 -1.542 22.745 1.00 88.75 397 ASP A C 1
ATOM 3191 O O . ASP A 1 397 ? -18.583 -2.593 22.404 1.00 88.75 397 ASP A O 1
ATOM 3195 N N . ILE A 1 398 ? -17.322 -1.444 23.865 1.00 92.69 398 ILE A N 1
ATOM 3196 C CA . ILE A 1 398 ? -17.234 -2.499 24.879 1.00 92.69 398 ILE A CA 1
ATOM 3197 C C . ILE A 1 398 ? -17.972 -2.124 26.169 1.00 92.69 398 ILE A C 1
ATOM 3199 O O . ILE A 1 398 ? -17.784 -2.782 27.190 1.00 92.69 398 ILE A O 1
ATOM 3203 N N . SER A 1 399 ? -18.833 -1.102 26.146 1.00 90.69 399 SER A N 1
ATOM 3204 C CA . SER A 1 399 ? -19.412 -0.489 27.353 1.00 90.69 399 SER A CA 1
ATOM 3205 C C . SER A 1 399 ? -20.189 -1.482 28.216 1.00 90.69 399 SER A C 1
ATOM 3207 O O . SER A 1 399 ? -20.137 -1.421 29.441 1.00 90.69 399 SER A O 1
ATOM 3209 N N . VAL A 1 400 ? -20.885 -2.441 27.595 1.00 89.06 400 VAL A N 1
ATOM 3210 C CA . VAL A 1 400 ? -21.613 -3.499 28.316 1.00 89.06 400 VAL A CA 1
ATOM 3211 C C . VAL A 1 400 ? -20.649 -4.425 29.068 1.00 89.06 400 VAL A C 1
ATOM 3213 O O . VAL A 1 400 ? -20.933 -4.829 30.195 1.00 89.06 400 VAL A O 1
ATOM 3216 N N . LEU A 1 401 ? -19.498 -4.740 28.466 1.00 91.50 401 LEU A N 1
ATOM 3217 C CA . LEU A 1 401 ? -18.458 -5.548 29.100 1.00 91.50 401 LEU A CA 1
ATOM 3218 C C . LEU A 1 401 ? -17.829 -4.795 30.280 1.00 91.50 401 LEU A C 1
ATOM 3220 O O . LEU A 1 401 ? -17.668 -5.379 31.348 1.00 91.50 401 LEU A O 1
ATOM 3224 N N . GLU A 1 402 ? -17.538 -3.501 30.107 1.00 93.31 402 GLU A N 1
ATOM 3225 C CA . GLU A 1 402 ? -17.018 -2.637 31.178 1.00 93.31 402 GLU A CA 1
ATOM 3226 C C . GLU A 1 402 ? -18.005 -2.523 32.337 1.00 93.31 402 GLU A C 1
ATOM 3228 O O . GLU A 1 402 ? -17.630 -2.740 33.485 1.00 93.31 402 GLU A O 1
ATOM 3233 N N . TYR A 1 403 ? -19.286 -2.292 32.032 1.00 91.25 403 TYR A N 1
ATOM 3234 C CA . TYR A 1 403 ? -20.339 -2.237 33.038 1.00 91.25 403 TYR A CA 1
ATOM 3235 C C . TYR A 1 403 ? -20.373 -3.505 33.889 1.00 91.25 403 TYR A C 1
ATOM 3237 O O . TYR A 1 403 ? -20.477 -3.404 35.106 1.00 91.25 403 TYR A O 1
ATOM 3245 N N . PHE A 1 404 ? -20.288 -4.696 33.286 1.00 88.81 404 PHE A N 1
ATOM 3246 C CA . PHE A 1 404 ? -20.288 -5.934 34.065 1.00 88.81 404 PHE A CA 1
ATOM 3247 C C . PHE A 1 404 ? -19.025 -6.093 34.906 1.00 88.81 404 PHE A C 1
ATOM 3249 O O . PHE A 1 404 ? -19.130 -6.471 36.072 1.00 88.81 404 PHE A O 1
ATOM 3256 N N . VAL A 1 405 ? -17.856 -5.769 34.357 1.00 90.12 405 VAL A N 1
ATOM 3257 C CA . VAL A 1 405 ? -16.599 -5.826 35.110 1.00 90.12 405 VAL A CA 1
ATOM 3258 C C . VAL A 1 405 ? -16.630 -4.889 36.319 1.00 90.12 405 VAL A C 1
ATOM 3260 O O . VAL A 1 405 ? -16.291 -5.321 37.419 1.00 90.12 405 VAL A O 1
ATOM 3263 N N . ASP A 1 406 ? -17.118 -3.660 36.159 1.00 90.06 406 ASP A N 1
ATOM 3264 C CA . ASP A 1 406 ? -17.212 -2.691 37.254 1.00 90.06 406 ASP A CA 1
ATOM 3265 C C . ASP A 1 406 ? -18.337 -3.035 38.237 1.00 90.06 406 ASP A C 1
ATOM 3267 O O . ASP A 1 406 ? -18.151 -2.991 39.451 1.00 90.06 406 ASP A O 1
ATOM 3271 N N . LYS A 1 407 ? -19.518 -3.422 37.739 1.00 87.69 407 LYS A N 1
ATOM 3272 C CA . LYS A 1 407 ? -20.690 -3.730 38.573 1.00 87.69 407 LYS A CA 1
ATOM 3273 C C . LYS A 1 407 ? -20.445 -4.913 39.505 1.00 87.69 407 LYS A C 1
ATOM 3275 O O . LYS A 1 407 ? -20.998 -4.928 40.607 1.00 87.69 407 LYS A O 1
ATOM 3280 N N . PHE A 1 408 ? -19.667 -5.891 39.049 1.00 84.94 408 PHE A N 1
ATOM 3281 C CA . PHE A 1 408 ? -19.330 -7.090 39.811 1.00 84.94 408 PHE A CA 1
ATOM 3282 C C . PHE A 1 408 ? -17.923 -7.042 40.426 1.00 84.94 408 PHE A C 1
ATOM 3284 O O . PHE A 1 408 ? -17.527 -8.016 41.050 1.00 84.94 408 PHE A O 1
ATOM 3291 N N . ASN A 1 409 ? -17.206 -5.915 40.322 1.00 87.19 409 ASN A N 1
ATOM 3292 C CA . ASN A 1 409 ? -15.856 -5.718 40.869 1.00 87.19 409 ASN A CA 1
ATOM 3293 C C . ASN A 1 409 ? -14.836 -6.792 40.429 1.00 87.19 409 ASN A C 1
ATOM 3295 O O . ASN A 1 409 ? -14.061 -7.292 41.241 1.00 87.19 409 ASN A O 1
ATOM 3299 N N . ILE A 1 410 ? -14.824 -7.137 39.139 1.00 88.44 410 ILE A N 1
ATOM 3300 C CA . ILE A 1 410 ? -13.936 -8.163 38.566 1.00 88.44 410 ILE A CA 1
ATOM 3301 C C . ILE A 1 410 ? -12.575 -7.536 38.222 1.00 88.44 410 ILE A C 1
ATOM 3303 O O . ILE A 1 410 ? -12.278 -7.224 37.065 1.00 88.44 410 ILE A O 1
ATOM 3307 N N . GLU A 1 411 ? -11.745 -7.294 39.234 1.00 89.00 411 GLU A N 1
ATOM 3308 C CA . GLU A 1 411 ? -10.474 -6.569 39.086 1.00 89.00 411 GLU A CA 1
ATOM 3309 C C . GLU A 1 411 ? -9.516 -7.229 38.078 1.00 89.00 411 GLU A C 1
ATOM 3311 O O . GLU A 1 411 ? -8.866 -6.540 37.286 1.00 89.00 411 GLU A O 1
ATOM 3316 N N . GLU A 1 412 ? -9.481 -8.561 38.019 1.00 90.81 412 GLU A N 1
ATOM 3317 C CA . GLU A 1 412 ? -8.623 -9.336 37.117 1.00 90.81 412 GLU A CA 1
ATOM 3318 C C . GLU A 1 412 ? -8.969 -9.127 35.634 1.00 90.81 412 GLU A C 1
ATOM 3320 O O . GLU A 1 412 ? -8.124 -9.338 34.759 1.00 90.81 412 GLU A O 1
ATOM 3325 N N . ALA A 1 413 ? -10.194 -8.690 35.325 1.00 91.75 413 ALA A N 1
ATOM 3326 C CA . ALA A 1 413 ? -10.640 -8.431 33.959 1.00 91.75 413 ALA A CA 1
ATOM 3327 C C . ALA A 1 413 ? -10.247 -7.033 33.446 1.00 91.75 413 ALA A C 1
ATOM 3329 O O . ALA A 1 413 ? -10.143 -6.837 32.229 1.00 91.75 413 ALA A O 1
ATOM 3330 N N . LYS A 1 414 ? -9.967 -6.067 34.334 1.00 93.38 414 LYS A N 1
ATOM 3331 C CA . LYS A 1 414 ? -9.632 -4.683 33.947 1.00 93.38 414 LYS A CA 1
ATOM 3332 C C . LYS A 1 414 ? -8.395 -4.576 33.040 1.00 93.38 414 LYS A C 1
ATOM 3334 O O . LYS A 1 414 ? -8.468 -3.852 32.042 1.00 93.38 414 LYS A O 1
ATOM 3339 N N . PRO A 1 415 ? -7.281 -5.304 33.279 1.00 95.94 415 PRO A N 1
ATOM 3340 C CA . PRO A 1 415 ? -6.134 -5.298 32.367 1.00 95.94 415 PRO A CA 1
ATOM 3341 C C . PRO A 1 415 ? -6.468 -5.806 30.958 1.00 95.94 415 PRO A C 1
ATOM 3343 O O . PRO A 1 415 ? -5.915 -5.304 29.980 1.00 95.94 415 PRO A O 1
ATOM 3346 N N . VAL A 1 416 ? -7.388 -6.771 30.833 1.00 95.56 416 VAL A N 1
ATOM 3347 C CA . VAL A 1 416 ? -7.810 -7.330 29.536 1.00 95.56 416 VAL A CA 1
ATOM 3348 C C . VAL A 1 416 ? -8.575 -6.282 28.725 1.00 95.56 416 VAL A C 1
ATOM 3350 O O . VAL A 1 416 ? -8.284 -6.084 27.545 1.00 95.56 416 VAL A O 1
ATOM 3353 N N . ILE A 1 417 ? -9.500 -5.567 29.373 1.00 94.81 417 ILE A N 1
ATOM 3354 C CA . ILE A 1 417 ? -10.256 -4.455 28.776 1.00 94.81 417 ILE A CA 1
ATOM 3355 C C . ILE A 1 417 ? -9.311 -3.331 28.346 1.00 94.81 417 ILE A C 1
ATOM 3357 O O . ILE A 1 417 ? -9.374 -2.868 27.205 1.00 94.81 417 ILE A O 1
ATOM 3361 N N . LYS A 1 418 ? -8.391 -2.926 29.232 1.00 95.44 418 LYS A N 1
ATOM 3362 C CA . LYS A 1 418 ? -7.405 -1.880 28.938 1.00 95.44 418 LYS A CA 1
ATOM 3363 C C . LYS A 1 418 ? -6.560 -2.234 27.715 1.00 95.44 418 LYS A C 1
ATOM 3365 O O . LYS A 1 418 ? -6.414 -1.407 26.819 1.00 95.44 418 LYS A O 1
ATOM 3370 N N . LYS A 1 419 ? -6.064 -3.474 27.642 1.00 95.88 419 LYS A N 1
ATOM 3371 C CA . LYS A 1 419 ? -5.248 -3.933 26.514 1.00 95.88 419 LYS A CA 1
ATOM 3372 C C . LYS A 1 419 ? -6.009 -3.873 25.189 1.00 95.88 419 LYS A C 1
ATOM 3374 O O . LYS A 1 419 ? -5.444 -3.463 24.181 1.00 95.88 419 LYS A O 1
ATOM 3379 N N . TYR A 1 420 ? -7.290 -4.243 25.184 1.00 95.94 420 TYR A N 1
ATOM 3380 C CA . TYR A 1 420 ? -8.110 -4.116 23.982 1.00 95.94 420 TYR A CA 1
ATOM 3381 C C . TYR A 1 420 ? -8.282 -2.655 23.551 1.00 95.94 420 TYR A C 1
ATOM 3383 O O . TYR A 1 420 ? -8.131 -2.358 22.370 1.00 95.94 420 TYR A O 1
ATOM 3391 N N . LYS A 1 421 ? -8.551 -1.741 24.494 1.00 94.25 421 LYS A N 1
ATOM 3392 C CA . LYS A 1 421 ? -8.673 -0.305 24.196 1.00 94.25 421 LYS A CA 1
ATOM 3393 C C . LYS A 1 421 ? -7.400 0.262 23.565 1.00 94.25 421 LYS A C 1
ATOM 3395 O O . LYS A 1 421 ? -7.488 1.012 22.600 1.00 94.25 421 LYS A O 1
ATOM 3400 N N . GLU A 1 422 ? -6.231 -0.118 24.079 1.00 94.56 422 GLU A N 1
ATOM 3401 C CA . GLU A 1 422 ? -4.933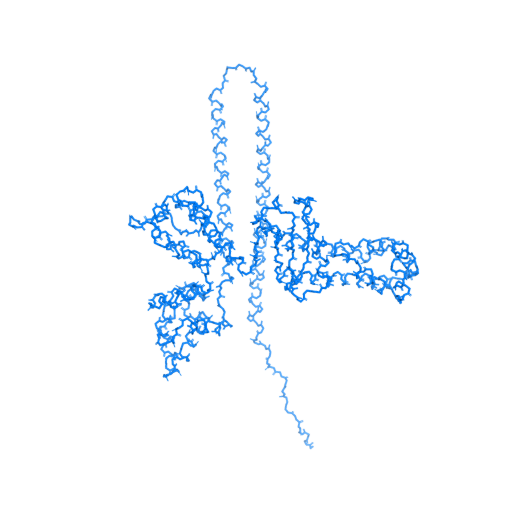 0.284 23.520 1.00 94.56 422 GLU A CA 1
ATOM 3402 C C . GLU A 1 422 ? -4.746 -0.231 22.085 1.00 94.56 422 GLU A C 1
ATOM 3404 O O . GLU A 1 422 ? -4.476 0.559 21.181 1.00 94.56 422 GLU A O 1
ATOM 3409 N N . ASP A 1 423 ? -4.960 -1.533 21.864 1.00 92.56 423 ASP A N 1
ATOM 3410 C CA . ASP A 1 423 ? -4.863 -2.155 20.537 1.00 92.56 423 ASP A CA 1
ATOM 3411 C C . ASP A 1 423 ? -5.855 -1.530 19.537 1.00 92.56 423 ASP A C 1
ATOM 3413 O O . ASP A 1 423 ? -5.539 -1.339 18.360 1.00 92.56 423 ASP A O 1
ATOM 3417 N N . PHE A 1 424 ? -7.063 -1.201 20.001 1.00 92.31 424 PHE A N 1
ATOM 3418 C CA . PHE A 1 424 ? -8.103 -0.576 19.193 1.00 92.31 424 PHE A CA 1
ATOM 3419 C C . PHE A 1 424 ? -7.750 0.865 18.803 1.00 92.31 424 PHE A C 1
ATOM 3421 O O . PHE A 1 424 ? -7.885 1.239 17.635 1.00 92.31 424 PHE A O 1
ATOM 3428 N N . GLU A 1 425 ? -7.250 1.668 19.743 1.00 90.12 425 GLU A N 1
ATOM 3429 C CA . GLU A 1 425 ? -6.808 3.039 19.468 1.00 90.12 425 GLU A CA 1
ATOM 3430 C C . GLU A 1 425 ? -5.600 3.083 18.526 1.00 90.12 425 GLU A C 1
ATOM 3432 O O . GLU A 1 425 ? -5.539 3.934 17.632 1.00 90.12 425 GLU A O 1
ATOM 3437 N N . GLU A 1 426 ? -4.662 2.144 18.669 1.00 90.00 426 GLU A N 1
ATOM 3438 C CA . GLU A 1 426 ? -3.544 1.990 17.738 1.00 90.00 426 GLU A CA 1
ATOM 3439 C C . GLU A 1 426 ? -4.049 1.688 16.322 1.00 90.00 426 GLU A C 1
ATOM 3441 O O . GLU A 1 426 ? -3.671 2.380 15.373 1.00 90.00 426 GLU A O 1
ATOM 3446 N N . PHE A 1 427 ? -4.955 0.717 16.172 1.00 88.50 427 PHE A N 1
ATOM 3447 C CA . PHE A 1 427 ? -5.579 0.385 14.889 1.00 88.50 427 PHE A CA 1
ATOM 3448 C C . PHE A 1 427 ? -6.298 1.594 14.268 1.00 88.50 427 PHE A C 1
ATOM 3450 O O . PHE A 1 427 ? -6.074 1.928 13.097 1.00 88.50 427 PHE A O 1
ATOM 3457 N N . LYS A 1 428 ? -7.118 2.296 15.060 1.00 86.00 428 LYS A N 1
ATOM 3458 C CA . LYS A 1 428 ? -7.885 3.463 14.613 1.00 86.00 428 LYS A CA 1
ATOM 3459 C C . LYS A 1 428 ? -6.972 4.587 14.122 1.00 86.00 428 LYS A C 1
ATOM 3461 O O . LYS A 1 428 ? -7.218 5.140 13.050 1.00 86.00 428 LYS A O 1
ATOM 3466 N N . LYS A 1 429 ? -5.908 4.916 14.863 1.00 82.69 429 LYS A N 1
ATOM 3467 C CA . LYS A 1 429 ? -4.993 6.020 14.520 1.00 82.69 429 LYS A CA 1
ATOM 3468 C C . LYS A 1 429 ? -4.035 5.675 13.386 1.00 82.69 429 LYS A C 1
ATOM 3470 O O . LYS A 1 429 ? -3.843 6.490 12.490 1.00 82.69 429 LYS A O 1
ATOM 3475 N N . THR A 1 430 ? -3.427 4.493 13.424 1.00 75.69 430 THR A N 1
ATOM 3476 C CA . THR A 1 430 ? -2.306 4.161 12.530 1.00 75.69 430 THR A CA 1
ATOM 3477 C C . THR A 1 430 ? -2.745 3.523 11.221 1.00 75.69 430 THR A C 1
ATOM 3479 O O . THR A 1 430 ? -2.082 3.720 10.207 1.00 75.69 430 THR A O 1
ATOM 3482 N N . LYS A 1 431 ? -3.845 2.761 11.217 1.00 77.75 431 LYS A N 1
ATOM 3483 C CA . LYS A 1 431 ? -4.299 2.017 10.034 1.00 77.75 431 LYS A CA 1
ATOM 3484 C C . LYS A 1 431 ? -5.500 2.688 9.389 1.00 77.75 431 LYS A C 1
ATOM 3486 O O . LYS A 1 431 ? -5.437 3.056 8.220 1.00 77.75 431 LYS A O 1
ATOM 3491 N N . LEU A 1 432 ? -6.576 2.881 10.153 1.00 79.69 432 LEU A N 1
ATOM 3492 C CA . LEU A 1 432 ? -7.843 3.374 9.610 1.00 79.69 432 LEU A CA 1
ATOM 3493 C C . LEU A 1 432 ? -7.792 4.870 9.276 1.00 79.69 432 LEU A C 1
ATOM 3495 O O . LEU A 1 432 ? -8.087 5.256 8.149 1.00 79.69 432 LEU A O 1
ATOM 3499 N N . SER A 1 433 ? -7.393 5.703 10.239 1.00 78.38 433 SER A N 1
ATOM 3500 C CA . SER A 1 433 ? -7.313 7.158 10.067 1.00 78.38 433 SER A CA 1
ATOM 3501 C C . SER A 1 433 ? -6.288 7.543 9.006 1.00 78.38 433 SER A C 1
ATOM 3503 O O . SER A 1 433 ? -6.600 8.345 8.133 1.00 78.38 433 SER A O 1
ATOM 3505 N N . TYR A 1 434 ? -5.101 6.925 9.020 1.00 71.06 434 TYR A N 1
ATOM 3506 C CA . TYR A 1 434 ? -4.100 7.123 7.970 1.00 71.06 434 TYR A CA 1
ATOM 3507 C C . TYR A 1 434 ? -4.670 6.791 6.585 1.00 71.06 434 TYR A C 1
ATOM 3509 O O . TYR A 1 434 ? -4.668 7.655 5.718 1.00 71.06 434 TYR A O 1
ATOM 3517 N N . CYS A 1 435 ? -5.260 5.602 6.408 1.00 69.38 435 CYS A N 1
ATOM 3518 C CA . CYS A 1 435 ? -5.831 5.180 5.128 1.00 69.38 435 CYS A CA 1
ATOM 3519 C C . CYS A 1 435 ? -6.945 6.119 4.642 1.00 69.38 435 CYS A C 1
ATOM 3521 O O . CYS A 1 435 ? -6.953 6.521 3.482 1.00 69.38 435 CYS A O 1
ATOM 3523 N N . LEU A 1 436 ? -7.896 6.477 5.509 1.00 72.62 436 LEU A N 1
ATOM 3524 C CA . LEU A 1 436 ? -9.016 7.336 5.125 1.00 72.62 436 LEU A CA 1
ATOM 3525 C C . LEU A 1 436 ? -8.558 8.773 4.859 1.00 72.62 436 LEU A C 1
ATOM 3527 O O . LEU A 1 436 ? -8.946 9.347 3.846 1.00 72.62 436 LEU A O 1
ATOM 3531 N N . ASN A 1 437 ? -7.710 9.346 5.715 1.00 69.31 437 ASN A N 1
ATOM 3532 C CA . ASN A 1 437 ? -7.216 10.712 5.539 1.00 69.31 437 ASN A CA 1
ATOM 3533 C C . ASN A 1 437 ? -6.299 10.836 4.329 1.00 69.31 437 ASN A C 1
ATOM 3535 O O . ASN A 1 437 ? -6.394 11.823 3.610 1.00 69.31 437 ASN A O 1
ATOM 3539 N N . GLU A 1 438 ? -5.447 9.846 4.071 1.00 63.84 438 GLU A N 1
ATOM 3540 C CA . GLU A 1 438 ? -4.641 9.794 2.855 1.00 63.84 438 GLU A CA 1
ATOM 3541 C C . GLU A 1 438 ? -5.564 9.780 1.628 1.00 63.84 438 GLU A C 1
ATOM 3543 O O . GLU A 1 438 ? -5.469 10.663 0.777 1.00 63.84 438 GLU A O 1
ATOM 3548 N N . MET A 1 439 ? -6.555 8.885 1.591 1.00 61.16 439 MET A N 1
ATOM 3549 C CA . MET A 1 439 ? -7.499 8.773 0.472 1.00 61.16 439 MET A CA 1
ATOM 3550 C C . MET A 1 439 ? -8.377 10.019 0.271 1.00 61.16 439 MET A C 1
ATOM 3552 O O . MET A 1 439 ? -8.690 10.371 -0.867 1.00 61.16 439 MET A O 1
ATOM 3556 N N . ILE A 1 440 ? -8.744 10.714 1.349 1.00 63.50 440 ILE A N 1
ATOM 3557 C CA . ILE A 1 440 ? -9.554 11.941 1.306 1.00 63.50 440 ILE A CA 1
ATOM 3558 C C . ILE A 1 440 ? -8.698 13.175 1.034 1.00 63.50 440 ILE A C 1
ATOM 3560 O O . ILE A 1 440 ? -9.161 14.106 0.390 1.00 63.50 440 ILE A O 1
ATOM 3564 N N . SER A 1 441 ? -7.426 13.197 1.427 1.00 57.56 441 SER A N 1
ATOM 3565 C CA . SER A 1 441 ? -6.527 14.307 1.082 1.00 57.56 441 SER A CA 1
ATOM 3566 C C . SER A 1 441 ? -6.405 14.497 -0.438 1.00 57.56 441 SER A C 1
ATOM 3568 O O . SER A 1 441 ? -6.205 15.611 -0.924 1.00 57.56 441 SER A O 1
ATOM 3570 N N . TYR A 1 442 ? -6.608 13.421 -1.205 1.00 49.22 442 TYR A N 1
ATOM 3571 C CA . TYR A 1 442 ? -6.621 13.442 -2.664 1.00 49.22 442 TYR A CA 1
ATOM 3572 C C . TYR A 1 442 ? -7.947 13.912 -3.288 1.00 49.22 442 TYR A C 1
ATOM 3574 O O . TYR A 1 442 ? -7.954 14.255 -4.477 1.00 49.22 442 TYR A O 1
ATOM 3582 N N . ALA A 1 443 ? -9.046 13.950 -2.526 1.00 50.16 443 ALA A N 1
ATOM 3583 C CA . ALA A 1 443 ? -10.391 14.291 -2.988 1.00 50.16 443 ALA A CA 1
ATOM 3584 C C . ALA A 1 443 ? -11.069 15.267 -2.015 1.00 50.16 443 ALA A C 1
ATOM 3586 O O . ALA A 1 443 ? -11.400 14.878 -0.906 1.00 50.16 443 ALA A O 1
ATOM 3587 N N . SER A 1 444 ? -11.323 16.517 -2.428 1.00 52.91 444 SER A N 1
ATOM 3588 C CA . SER A 1 444 ? -11.926 17.538 -1.552 1.00 52.91 444 SER A CA 1
ATOM 3589 C C . SER A 1 444 ? -13.229 17.031 -0.898 1.00 52.91 444 SER A C 1
ATOM 3591 O O . SER A 1 444 ? -14.240 16.881 -1.596 1.00 52.91 444 SER A O 1
ATOM 3593 N N . PRO A 1 445 ? -13.255 16.770 0.427 1.00 50.56 445 PRO A N 1
ATOM 3594 C CA . PRO A 1 445 ? -14.447 16.240 1.091 1.00 50.56 445 PRO A CA 1
ATOM 3595 C C . PRO A 1 445 ? -15.601 17.254 1.130 1.00 50.56 445 PRO A C 1
ATOM 3597 O O . PRO A 1 445 ? -16.755 16.858 1.265 1.00 50.56 445 PRO A O 1
ATOM 3600 N N . LEU A 1 446 ? -15.310 18.548 0.939 1.00 52.12 446 LEU A N 1
ATOM 3601 C CA . LEU A 1 446 ? -16.297 19.634 0.890 1.00 52.12 446 LEU A CA 1
ATOM 3602 C C . LEU A 1 446 ? -17.185 19.605 -0.369 1.00 52.12 446 LEU A C 1
ATOM 3604 O O . LEU A 1 446 ? -18.216 20.269 -0.394 1.00 52.12 446 LEU A O 1
ATOM 3608 N N . GLU A 1 447 ? -16.817 18.833 -1.395 1.00 52.44 447 GLU A N 1
ATOM 3609 C CA . GLU A 1 447 ? -17.569 18.721 -2.656 1.00 52.44 447 GLU A CA 1
ATOM 3610 C C . GLU A 1 447 ? -18.383 17.414 -2.762 1.00 52.44 447 GLU A C 1
ATOM 3612 O O . GLU A 1 447 ? -19.050 17.171 -3.769 1.00 52.44 447 GLU A O 1
ATOM 3617 N N . CYS A 1 448 ? -18.341 16.544 -1.743 1.00 57.44 448 CYS A N 1
ATOM 3618 C CA . CYS A 1 448 ? -18.908 15.194 -1.809 1.00 57.44 448 CYS A CA 1
ATOM 3619 C C . CYS A 1 448 ? -20.189 15.039 -0.971 1.00 57.44 448 CYS A C 1
ATOM 3621 O O . CYS A 1 448 ? -20.129 14.903 0.244 1.00 57.44 448 CYS A O 1
ATOM 3623 N N . GLU A 1 449 ? -21.356 14.920 -1.615 1.00 63.06 449 GLU A N 1
ATOM 3624 C CA . GLU A 1 449 ? -22.623 14.613 -0.914 1.00 63.06 449 GLU A CA 1
ATOM 3625 C C . GLU A 1 449 ? -22.692 13.168 -0.374 1.00 63.06 449 GLU A C 1
ATOM 3627 O O . GLU A 1 449 ? -23.437 12.864 0.564 1.00 63.06 449 GLU A O 1
ATOM 3632 N N . ARG A 1 450 ? -21.950 12.239 -0.994 1.00 68.81 450 ARG A N 1
ATOM 3633 C CA . ARG A 1 450 ? -21.962 10.810 -0.654 1.00 68.81 450 ARG A CA 1
ATOM 3634 C C . ARG A 1 450 ? -20.573 10.195 -0.812 1.00 68.81 450 ARG A C 1
ATOM 3636 O O . ARG A 1 450 ? -19.988 10.305 -1.888 1.00 68.81 450 ARG A O 1
ATOM 3643 N N . ILE A 1 451 ? -20.101 9.502 0.223 1.00 77.25 451 ILE A N 1
ATOM 3644 C CA . ILE A 1 451 ? -18.908 8.646 0.202 1.00 77.25 451 ILE A CA 1
ATOM 3645 C C . ILE A 1 451 ? -19.370 7.189 0.191 1.00 77.25 451 ILE A C 1
ATOM 3647 O O . ILE A 1 451 ? -20.200 6.786 0.999 1.00 77.25 451 ILE A O 1
ATOM 3651 N N . THR A 1 452 ? -18.843 6.390 -0.728 1.00 79.12 452 THR A N 1
ATOM 3652 C CA . THR A 1 452 ? -19.068 4.945 -0.797 1.00 79.12 452 THR A CA 1
ATOM 3653 C C . THR A 1 452 ? -17.746 4.233 -0.565 1.00 79.12 452 THR A C 1
ATOM 3655 O O . THR A 1 452 ? -16.863 4.299 -1.414 1.00 79.12 452 THR A O 1
ATOM 3658 N N . ILE A 1 453 ? -17.606 3.556 0.569 1.00 80.62 453 ILE A N 1
ATOM 3659 C CA . ILE A 1 453 ? -16.466 2.691 0.850 1.00 80.62 453 ILE A CA 1
ATOM 3660 C C . ILE A 1 453 ? -16.730 1.315 0.240 1.00 80.62 453 ILE A C 1
ATOM 3662 O O . ILE A 1 453 ? -17.773 0.707 0.472 1.00 80.62 453 ILE A O 1
ATOM 3666 N N . ILE A 1 454 ? -15.789 0.824 -0.548 1.00 76.56 454 ILE A N 1
ATOM 3667 C CA . ILE A 1 454 ? -15.847 -0.472 -1.204 1.00 76.56 454 ILE A CA 1
ATOM 3668 C C . ILE A 1 454 ? -14.863 -1.383 -0.481 1.00 76.56 454 ILE A C 1
ATOM 3670 O O . ILE A 1 454 ? -13.675 -1.075 -0.385 1.00 76.56 454 ILE A O 1
ATOM 3674 N N . VAL A 1 455 ? -15.378 -2.477 0.071 1.00 78.25 455 VAL A N 1
ATOM 3675 C CA . VAL A 1 455 ? -14.592 -3.516 0.743 1.00 78.25 455 VAL A CA 1
ATOM 3676 C C . VAL A 1 455 ? -14.473 -4.744 -0.147 1.00 78.25 455 VAL A C 1
ATOM 3678 O O . VAL A 1 455 ? -15.277 -4.942 -1.057 1.00 78.25 455 VAL A O 1
ATOM 3681 N N . ASP A 1 456 ? -13.488 -5.588 0.149 1.00 71.75 456 ASP A N 1
ATOM 3682 C CA . ASP A 1 456 ? -13.255 -6.847 -0.558 1.00 71.75 456 ASP A CA 1
ATOM 3683 C C . ASP A 1 456 ? -14.540 -7.676 -0.763 1.00 71.75 456 ASP A C 1
ATOM 3685 O O . ASP A 1 456 ? -15.408 -7.756 0.112 1.00 71.75 456 ASP A O 1
ATOM 3689 N N . LYS A 1 457 ? -14.646 -8.345 -1.916 1.00 75.00 457 LYS A N 1
ATOM 3690 C CA . LYS A 1 457 ? -15.813 -9.166 -2.264 1.00 75.00 457 LYS A CA 1
ATOM 3691 C C . LYS A 1 457 ? -16.048 -10.304 -1.266 1.00 75.00 457 LYS A C 1
ATOM 3693 O O . LYS A 1 457 ? -17.198 -10.656 -1.004 1.00 75.00 457 LYS A O 1
ATOM 3698 N N . ALA A 1 458 ? -14.984 -10.862 -0.687 1.00 73.81 458 ALA A N 1
ATOM 3699 C CA . ALA A 1 458 ? -15.060 -11.905 0.333 1.00 73.81 458 ALA A CA 1
ATOM 3700 C C . ALA A 1 458 ? -15.174 -11.343 1.767 1.00 73.81 458 ALA A C 1
ATOM 3702 O O . ALA A 1 458 ? -15.069 -12.096 2.742 1.00 73.81 458 ALA A O 1
ATOM 3703 N N . ALA A 1 459 ? -15.396 -10.032 1.937 1.00 75.38 459 ALA A N 1
ATOM 3704 C CA . ALA A 1 459 ? -15.630 -9.434 3.244 1.00 75.38 459 ALA A CA 1
ATOM 3705 C C . ALA A 1 459 ? -16.955 -9.923 3.848 1.00 75.38 459 ALA A C 1
ATOM 3707 O O . ALA A 1 459 ? -18.036 -9.849 3.245 1.00 75.38 459 ALA A O 1
ATOM 3708 N N . HIS A 1 460 ? -16.861 -10.406 5.085 1.00 78.50 460 HIS A N 1
ATOM 3709 C CA . HIS A 1 460 ? -18.015 -10.872 5.835 1.00 78.50 460 HIS A CA 1
ATOM 3710 C C . HIS A 1 460 ? -18.894 -9.694 6.268 1.00 78.50 460 HIS A C 1
ATOM 3712 O O . HIS A 1 460 ? -18.432 -8.560 6.368 1.00 78.50 460 HIS A O 1
ATOM 3718 N N . GLU A 1 461 ? -20.169 -9.951 6.547 1.00 80.62 461 GLU A N 1
ATOM 3719 C CA . GLU A 1 461 ? -21.144 -8.909 6.890 1.00 80.62 461 GLU A CA 1
ATOM 3720 C C . GLU A 1 461 ? -20.758 -8.069 8.118 1.00 80.62 461 GLU A C 1
ATOM 3722 O O . GLU A 1 461 ? -20.904 -6.848 8.084 1.00 80.62 461 GLU A O 1
ATOM 3727 N N . TYR A 1 462 ? -20.152 -8.679 9.144 1.00 77.81 462 TYR A N 1
ATOM 3728 C CA . TYR A 1 462 ? -19.622 -7.935 10.294 1.00 77.81 462 TYR A CA 1
ATOM 3729 C C . TYR A 1 462 ? -18.545 -6.921 9.884 1.00 77.81 462 TYR A C 1
ATOM 3731 O O . TYR A 1 462 ? -18.547 -5.805 10.387 1.00 77.81 462 TYR A O 1
ATOM 3739 N N . THR A 1 463 ? -17.689 -7.249 8.909 1.00 80.81 463 THR A N 1
ATOM 3740 C CA . THR A 1 463 ? -16.655 -6.331 8.412 1.00 80.81 463 THR A CA 1
ATOM 3741 C C . THR A 1 463 ? -17.275 -5.108 7.744 1.00 80.81 463 THR A C 1
ATOM 3743 O O . THR A 1 463 ? -16.768 -4.006 7.912 1.00 80.81 463 THR A O 1
ATOM 3746 N N . LEU A 1 464 ? -18.389 -5.265 7.022 1.00 83.06 464 LEU A N 1
ATOM 3747 C CA . LEU A 1 464 ? -19.087 -4.130 6.412 1.00 83.06 464 LEU A CA 1
ATOM 3748 C C . LEU A 1 464 ? -19.668 -3.200 7.478 1.00 83.06 464 LEU A C 1
ATOM 3750 O O . LEU A 1 464 ? -19.554 -1.980 7.352 1.00 83.06 464 LEU A O 1
ATOM 3754 N N . LYS A 1 465 ? -20.286 -3.779 8.516 1.00 83.88 465 LYS A N 1
ATOM 3755 C CA . LYS A 1 465 ? -20.841 -3.022 9.642 1.00 83.88 465 LYS A CA 1
ATOM 3756 C C . LYS A 1 465 ? -19.735 -2.263 10.382 1.00 83.88 465 LYS A C 1
ATOM 3758 O O . LYS A 1 465 ? -19.857 -1.055 10.555 1.00 83.88 465 LYS A O 1
ATOM 3763 N N . ASP A 1 466 ? -18.627 -2.937 10.682 1.00 87.69 466 ASP A N 1
ATOM 3764 C CA . ASP A 1 466 ? -17.461 -2.349 11.352 1.00 87.69 466 ASP A CA 1
ATOM 3765 C C . ASP A 1 466 ? -16.843 -1.206 10.568 1.00 87.69 466 ASP A C 1
ATOM 3767 O O . ASP A 1 466 ? -16.592 -0.129 11.104 1.00 87.69 466 ASP A O 1
ATOM 3771 N N . VAL A 1 467 ? -16.615 -1.425 9.274 1.00 86.81 467 VAL A N 1
ATOM 3772 C CA . VAL A 1 467 ? -16.086 -0.392 8.388 1.00 86.81 467 VAL A CA 1
ATOM 3773 C C . VAL A 1 467 ? -17.026 0.805 8.370 1.00 86.81 467 VAL A C 1
ATOM 3775 O O . VAL A 1 467 ? -16.557 1.938 8.443 1.00 86.81 467 VAL A O 1
ATOM 3778 N N . LYS A 1 468 ? -18.341 0.582 8.300 1.00 86.44 468 LYS A N 1
ATOM 3779 C CA . LYS A 1 468 ? -19.327 1.663 8.260 1.00 86.44 468 LYS A CA 1
ATOM 3780 C C . LYS A 1 468 ? -19.326 2.486 9.541 1.00 86.44 468 LYS A C 1
ATOM 3782 O O . LYS A 1 468 ? -19.276 3.709 9.450 1.00 86.44 468 LYS A O 1
ATOM 3787 N N . GLU A 1 469 ? -19.395 1.840 10.698 1.00 84.44 469 GLU A N 1
ATOM 3788 C CA . GLU A 1 469 ? -19.471 2.514 11.998 1.00 84.44 469 GLU A CA 1
ATOM 3789 C C . GLU A 1 469 ? -18.168 3.268 12.289 1.00 84.44 469 GLU A C 1
ATOM 3791 O O . GLU A 1 469 ? -18.190 4.484 12.487 1.00 84.44 469 GLU A O 1
ATOM 3796 N N . LEU A 1 470 ? -17.017 2.599 12.166 1.00 85.94 470 LEU A N 1
ATOM 3797 C CA . LEU A 1 470 ? -15.727 3.220 12.469 1.00 85.94 470 LEU A CA 1
ATOM 3798 C C . LEU A 1 470 ? -15.343 4.311 11.470 1.00 85.94 470 LEU A C 1
ATOM 3800 O O . LEU A 1 470 ? -14.799 5.343 11.865 1.00 85.94 470 LEU A O 1
ATOM 3804 N N . SER A 1 471 ? -15.629 4.117 10.181 1.00 84.31 471 SER A N 1
ATOM 3805 C CA . SER A 1 471 ? -15.346 5.158 9.190 1.00 84.31 471 SER A CA 1
ATOM 3806 C C . SER A 1 471 ? -16.271 6.354 9.382 1.00 84.31 471 SER A C 1
ATOM 3808 O O . SER A 1 471 ? -15.799 7.476 9.274 1.00 84.31 471 SER A O 1
ATOM 3810 N N . SER A 1 472 ? -17.547 6.154 9.738 1.00 79.38 472 SER A N 1
ATOM 3811 C CA . SER A 1 472 ? -18.439 7.273 10.093 1.00 79.38 472 SER A CA 1
ATOM 3812 C C . SER A 1 472 ? -17.837 8.115 11.216 1.00 79.38 472 SER A C 1
ATOM 3814 O O . SER A 1 472 ? -17.686 9.319 11.045 1.00 79.38 472 SER A O 1
ATOM 3816 N N . ALA A 1 473 ? -17.376 7.480 12.297 1.00 79.56 473 ALA A N 1
ATOM 3817 C CA . ALA A 1 473 ? -16.773 8.179 13.433 1.00 79.56 473 ALA A CA 1
ATOM 3818 C C . ALA A 1 473 ? -15.482 8.945 13.075 1.00 79.56 473 ALA A C 1
ATOM 3820 O O . ALA A 1 473 ? -15.192 9.996 13.645 1.00 79.56 473 ALA A O 1
ATOM 3821 N N . VAL A 1 474 ? -14.680 8.438 12.131 1.00 78.12 474 VAL A N 1
ATOM 3822 C CA . VAL A 1 474 ? -13.490 9.155 11.636 1.00 78.12 474 VAL A CA 1
ATOM 3823 C C . VAL A 1 474 ? -13.898 10.354 10.770 1.00 78.12 474 VAL A C 1
ATOM 3825 O O . VAL A 1 474 ? -13.321 11.434 10.910 1.00 78.12 474 VAL A O 1
ATOM 3828 N N . LEU A 1 475 ? -14.904 10.175 9.910 1.00 74.06 475 LEU A N 1
ATOM 3829 C CA . LEU A 1 475 ? -15.357 11.148 8.910 1.00 74.06 475 LEU A CA 1
ATOM 3830 C C . LEU A 1 475 ? -16.271 12.246 9.465 1.00 74.06 475 LEU A C 1
ATOM 3832 O O . LEU A 1 475 ? -16.335 13.321 8.871 1.00 74.06 475 LEU A O 1
ATOM 3836 N N . GLU A 1 476 ? -16.944 12.021 10.593 1.00 68.38 476 GLU A N 1
ATOM 3837 C CA . GLU A 1 476 ? -17.738 13.044 11.291 1.00 68.38 476 GLU A CA 1
ATOM 3838 C C . GLU A 1 476 ? -16.911 14.298 11.614 1.00 68.38 476 GLU A C 1
ATOM 3840 O O . GLU A 1 476 ? -17.440 15.408 11.596 1.00 68.38 476 GLU A O 1
ATOM 3845 N N . ASN A 1 477 ? -15.594 14.145 11.795 1.00 61.31 477 ASN A N 1
ATOM 3846 C CA . ASN A 1 477 ? -14.668 15.263 11.995 1.00 61.31 477 ASN A CA 1
ATOM 3847 C C . ASN A 1 477 ? -14.458 16.132 10.737 1.00 61.31 477 ASN A C 1
ATOM 3849 O O . ASN A 1 477 ? -13.928 17.234 10.850 1.00 61.31 477 ASN A O 1
ATOM 3853 N N . LEU A 1 478 ? -14.824 15.646 9.544 1.00 58.56 478 LEU A N 1
ATOM 3854 C CA . LEU A 1 478 ? -14.561 16.312 8.262 1.00 58.56 478 LEU A CA 1
ATOM 3855 C C . LEU A 1 478 ? -15.771 17.095 7.735 1.00 58.56 478 LEU A C 1
ATOM 3857 O O . LEU A 1 478 ? -15.589 18.202 7.232 1.00 58.56 478 LEU A O 1
ATOM 3861 N N . SER A 1 479 ? -16.995 16.552 7.820 1.00 59.09 479 SER A N 1
ATOM 3862 C CA . SER A 1 479 ? -18.233 17.293 7.515 1.00 59.09 479 SER A CA 1
ATOM 3863 C C . SER A 1 479 ? -19.499 16.514 7.921 1.00 59.09 479 SER A C 1
ATOM 3865 O O . SER A 1 479 ? -19.678 15.375 7.483 1.00 59.09 479 SER A O 1
ATOM 3867 N N . PRO A 1 480 ? -20.447 17.126 8.659 1.00 59.25 480 PRO A N 1
ATOM 3868 C CA . PRO A 1 480 ? -21.679 16.466 9.113 1.00 59.25 480 PRO A CA 1
ATOM 3869 C C . PRO A 1 480 ? -22.714 16.192 8.002 1.00 59.25 480 PRO A C 1
ATOM 3871 O O . PRO A 1 480 ? -23.748 15.582 8.261 1.00 59.25 480 PRO A O 1
ATOM 3874 N N . GLN A 1 481 ? -22.481 16.649 6.767 1.00 60.38 481 GLN A N 1
ATOM 3875 C CA . GLN A 1 481 ? -23.451 16.550 5.661 1.00 60.38 481 GLN A CA 1
ATOM 3876 C C . GLN A 1 481 ? -23.179 15.374 4.706 1.00 60.38 481 GLN A C 1
ATOM 3878 O O . GLN A 1 481 ? -23.953 15.128 3.780 1.00 60.38 481 GLN A O 1
ATOM 3883 N N . VAL A 1 482 ? -22.092 14.633 4.928 1.00 67.31 482 VAL A N 1
ATOM 3884 C CA . VAL A 1 482 ? -21.633 13.573 4.027 1.00 67.31 482 VAL A CA 1
ATOM 3885 C C . VAL A 1 482 ? -22.326 12.250 4.350 1.00 67.31 482 VAL A C 1
ATOM 3887 O O . VAL A 1 482 ? -22.217 11.722 5.454 1.00 67.31 482 VAL A O 1
ATOM 3890 N N . LYS A 1 483 ? -23.019 11.661 3.368 1.00 73.31 483 LYS A N 1
ATOM 3891 C CA . LYS A 1 483 ? -23.652 10.340 3.534 1.00 73.31 483 LYS A CA 1
ATOM 3892 C C . LYS A 1 483 ? -22.651 9.220 3.261 1.00 73.31 483 LYS A C 1
ATOM 3894 O O . LYS A 1 483 ? -22.167 9.107 2.137 1.00 73.31 483 LYS A O 1
ATOM 3899 N N . LEU A 1 484 ? -22.402 8.355 4.246 1.00 77.44 484 LEU A N 1
ATOM 3900 C CA . LEU A 1 484 ? -21.533 7.186 4.094 1.00 77.44 484 LEU A CA 1
ATOM 3901 C C . LEU A 1 484 ? -22.317 5.924 3.694 1.00 77.44 484 LEU A C 1
ATOM 3903 O O . LEU A 1 484 ? -23.288 5.537 4.346 1.00 77.44 484 LEU A O 1
ATOM 3907 N N . ALA A 1 485 ? -21.856 5.246 2.647 1.00 81.06 485 ALA A N 1
ATOM 3908 C CA . ALA A 1 485 ? -22.286 3.910 2.247 1.00 81.06 485 ALA A CA 1
ATOM 3909 C C . ALA A 1 485 ? -21.090 2.950 2.262 1.00 81.06 485 ALA A C 1
ATOM 3911 O O . ALA A 1 485 ? -19.974 3.365 1.973 1.00 81.06 485 ALA A O 1
ATOM 3912 N N . VAL A 1 486 ? -21.322 1.671 2.567 1.00 81.25 486 VAL A N 1
ATOM 3913 C CA . VAL A 1 486 ? -20.301 0.615 2.483 1.00 81.25 486 VAL A CA 1
ATOM 3914 C C . VAL A 1 486 ? -20.856 -0.533 1.652 1.00 81.25 486 VAL A C 1
ATOM 3916 O O . VAL A 1 486 ? -21.949 -1.016 1.947 1.00 81.25 486 VAL A O 1
ATOM 3919 N N . ILE A 1 487 ? -20.140 -0.946 0.607 1.00 80.69 487 ILE A N 1
ATOM 3920 C CA . ILE A 1 487 ? -20.552 -2.020 -0.311 1.00 80.69 487 ILE A CA 1
ATOM 3921 C C . ILE A 1 487 ? -19.407 -3.007 -0.552 1.00 80.69 487 ILE A C 1
ATOM 3923 O O . ILE A 1 487 ? -18.241 -2.668 -0.366 1.00 80.69 487 ILE A O 1
ATOM 3927 N N . ARG A 1 488 ? -19.738 -4.232 -0.973 1.00 79.50 488 ARG A N 1
ATOM 3928 C CA . ARG A 1 488 ? -18.743 -5.208 -1.442 1.00 79.50 488 ARG A CA 1
ATOM 3929 C C . ARG A 1 488 ? -18.336 -4.889 -2.874 1.00 79.50 488 ARG A C 1
ATOM 3931 O O . ARG A 1 488 ? -19.159 -4.404 -3.650 1.00 79.50 488 ARG A O 1
ATOM 3938 N N . ASP A 1 489 ? -17.100 -5.211 -3.223 1.00 65.44 489 ASP A N 1
ATOM 3939 C CA . ASP A 1 489 ? -16.641 -5.141 -4.603 1.00 65.44 489 ASP A CA 1
ATOM 3940 C C . ASP A 1 489 ? -17.464 -6.081 -5.510 1.00 65.44 489 ASP A C 1
ATOM 3942 O O . ASP A 1 489 ? -17.688 -7.255 -5.192 1.00 65.44 489 ASP A O 1
ATOM 3946 N N . GLY A 1 490 ? -17.952 -5.538 -6.628 1.00 57.53 490 GLY A N 1
ATOM 3947 C CA . GLY A 1 490 ? -18.835 -6.221 -7.579 1.00 57.53 490 GLY A CA 1
ATOM 3948 C C . GLY A 1 490 ? -20.351 -6.109 -7.336 1.00 57.53 490 GLY A C 1
ATOM 3949 O O . GLY A 1 490 ? -21.089 -6.801 -8.038 1.00 57.53 490 GLY A O 1
ATOM 3950 N N . ASN A 1 491 ? -20.810 -5.274 -6.390 1.00 46.50 491 ASN A N 1
ATOM 3951 C CA . ASN A 1 491 ? -22.236 -4.965 -6.155 1.00 46.50 491 ASN A CA 1
ATOM 3952 C C . ASN A 1 491 ? -22.711 -3.650 -6.786 1.00 46.50 491 ASN A C 1
ATOM 3954 O O . ASN A 1 491 ? -21.939 -2.661 -6.786 1.00 46.50 491 ASN A O 1
#

Sequence (491 aa):
MIFSLLPTYFCKKNFWVELPFKREIAELQEQISVMSVHILNKREENEELMQEIKDYKRDTLKLDQEICSEQTLDKRGEDQQVIHQEIKEQLDRLKIKVESQQTHTQEVLATSVNHTNQLQIIDLAEVLQLLRRHGYLGDSYYDLGLFLGLSFTTLDVITRNNKGDVESCLRECLTKWLQKADKVQETKGGPSIYSLVSALRGLGENGVADGIDMEKHPACRILARYTSNQSLLSTLPQLVIVLYQASLIKEMTIPVTRQGKYLLIQIKEAVCKEYFKLAPFAEILCKVKVTAKIGNTIMKEYKAYCSGDFIQANYTKGLKIYLPMNVTSEFKTMRLKFGQTFFKVGSIMMSDPQSPFIDNIKSVLRTYDKTLRPQVAQCQDIRDILALVGHNSPLDDISVLEYFVDKFNIEEAKPVIKKYKEDFEEFKKTKLSYCLNEMISYASPLECERITIIVDKAAHEYT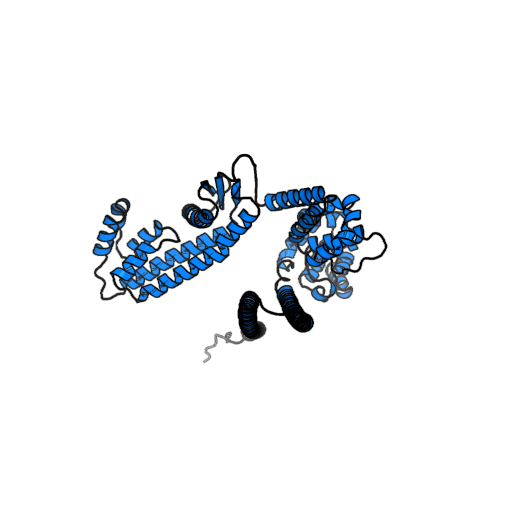LKDVKELSSAVLENLSPQVKLAVIRDGN

=== Feature glossary ===
The features interleaved in this record are:

— What the protein is —

Sequence gives the chain of amino acids in standard one-letter code (A=alanine, C=cysteine, …, Y=tyrosine), read N→C. It is the only feature that is directly encoded by the gene; all structural features are derived from the folded form of this sequence.

Database cross-references. InterPro integrates a dozen domain/family signature databases into unified entries with residue-range hits. GO terms attach function/process/location labels with evidence codes. CATH codes position the fold in a four-level structural taxonomy. Organism is the NCBI-taxonomy species name.

— Where its atoms are —

Atomic coordinates in PDBx/mmCIF format — the same representation the Protein Data Bank distributes. Each line of the _atom_site loop places one backbone atom in Cartesian space (units: ångströms, origin: arbitrary).

The six renders are orthographic views along the three Cartesian axes in both directions. Representation (cartoon, sticks, or surface) and color scheme (sequence-rainbow or by-chain) vary across proteins so the training set covers all the common visualization conventions.

— Local backbone conformation —

Eight-state secondary structure (DSSP): H is the canonical α-helix, G the tighter 3₁₀-helix, I the wider π-helix; E/B are β-structure, T and S are turns and bends, and '-' is everything else. DSSP derives these from the pattern of main-chain N–H···O=C hydrogen bonds, not from the sequence.

P-SEA three-state annotation labels each residue as helix, strand, or coil based purely on the geometry of the Cα trace. It serves as a fallback when the full backbone (and thus DSSP) is unavailable.

The φ/ψ torsion pair specifies the backbone conformation at each residue. φ rotates about the N–Cα bond, ψ about the Cα–C bond. Steric clashes forbid most of the (φ, ψ) plane — the allowed regions (α-helix basin, β-sheet basin, left-handed helix) are the Ramachandran-allowed regions.

— Global shape and packing —

The geometric summary reports three shape descriptors. Rg (radius of gyration) measures how spread out the Cα atoms are about their centre of mass; compact globular proteins have small Rg, elongated or unfolded ones large. Cα contacts (<8 Å, |i−j|>4) count long-range residue pairs in spatial proximity — high for tightly packed folds, near zero for rods or random coil. The bounding-box extents give the protein's footprint along x, y, z in Å.

Solvent-accessible surface area (SASA) is the area in Å² traced out by the centre of a 1.4 Å probe sphere (a water molecule) rolled over the protein's van der Waals surface (Shrake–Rupley / Lee–Richards construction). Buried residues have near-zero SASA; fully exposed residues can exceed 200 Å². The total SASA scales roughly with the number of surface residues.

The contact map is a binary N×N matrix image: pixel (i, j) is dark where Cα_i and Cα_j are within 8 Å and |i−j|>4. Because the |i−j|>4 filter removes local helical contacts, off-diagonal stripes parallel to the main diagonal indicate parallel β-sheets; stripes perpendicular to it indicate antiparallel β-sheets. The Ramachandran plot scatters every residue's (φ, ψ) pair against the sterically allowed regions. The PAE heatmap renders the predicted-aligned-error matrix.

— Structural neighborhood —

3Di is Foldseek's structural alphabet. Each residue is assigned one of twenty discrete states based on how its Cα sits relative to its spatial (not sequential) neighbors. Aligning 3Di strings finds structural homologs roughly as well as full 3D superposition, but orders of magnitude faster.

Nearest PDB neighbors are the top structural matches found by Foldseek when searching this structure against the entire Protein Data Bank. Each hit reports a TM-score (0 to 1; >0.5 almost always implies the same fold) and an E-value. These are *structural* homologs — they may share no detectable sequence similarity.

— Confidence and disorder —

For AlphaFold models, the B-factor field carries pLDDT — the model's own estimate of local accuracy on a 0–100 scale. Regions with pLDDT<50 should be treated as essentially unmodeled; they often correspond to intrinsically disordered segments.

Crystallographic B-factors measure how much each atom's electron density is smeared out, in Å². They rise in mobile loops and surface residues and fall in the buried interior. In AlphaFold models this column is repurposed to hold pLDDT instead.

Predicted aligned error is AlphaFold's pairwise confidence. Unlike pLDDT (per-residue), PAE is per-residue-pair and captures whether two parts of the structure are correctly placed relative to each other. Units are ångströms of expected positional error.